Protein AF-0000000076607382 (afdb_homodimer)

pLDDT: mean 91.54, std 9.05, range [34.12, 98.62]

Sequence (738 aa):
MAKKKRIVIAVINNLVTDNRVAKLAGSLEQRGYDVLLIGRRWPDTKIPDGRKGKHYRFSCPVNRGPFFYIYYNIALFWILLFKKSDHIISVDLDTLLACRLAGFLKRVPVVFDSHEYMPETPEVKIRPFIQSIWLFLEKLLLPGVKKGFTVSRGLQDIYRSRYNKEFFLLRNVPYVPYLISEIRPVSDSPIVYYQGALNIGRGLEASILAMKHLPHYKLIIVGSGDIDGDLRQMVINEKLEKQVEFLGWLPFEELSKHATNAHVGLCLLENMGLNYYHSLPNRIFDYPAMGLPVIATGFPDISEIVVKYKTGILLNSMEPKEIAEAIKTACETADLRNEWKENLKRAAQILNWQEEEVVMNEYFPDITGMAKKKRIVIAVINNLVTDNRVAKLAGSLEQRGYDVLLIGRRWPDTKIPDGRKGKHYRFSCPVNRGPFFYIYYNIALFWILLFKKSDHIISVDLDTLLACRLAGFLKRVPVVFDSHEYMPETPEVKIRPFIQSIWLFLEKLLLPGVKKGFTVSRGLQDIYRSRYNKEFFLLRNVPYVPYLISEIRPVSDSPIVYYQGALNIGRGLEASILAMKHLPHYKLIIVGSGDIDGDLRQMVINEKLEKQVEFLGWLPFEELSKHATNAHVGLCLLENMGLNYYHSLPNRIFDYPAMGLPVIATGFPDISEIVVKYKTGILLNSMEPKEIAEAIKTACETADLRNEWKENLKRAAQILNWQEEEVVMNEYFPDITG

Organism: NCBI:txid889453

Nearest PDB structures (foldseek):
  8k5u-assembly2_B  TM=7.542E-01  e=2.720E-11  Ramlibacter sp.
  8rz3-assembly2_B  TM=7.723E-01  e=1.020E-10  Variovorax paradoxus
  8k5u-assembly1_A  TM=7.626E-01  e=5.940E-11  Ramlibacter sp.
  8jjt-assembly2_A  TM=7.490E-01  e=1.553E-10  Variovorax paradoxus
  8jjt-assembly1_C  TM=7.325E-01  e=3.826E-10  Variovorax paradoxus

Structure (mmCIF, N/CA/C/O backbone):
data_AF-0000000076607382-model_v1
#
loop_
_entity.id
_entity.type
_entity.pdbx_description
1 polymer 'Glycosyltransferase involved in cell wall bisynthesis'
#
loop_
_atom_site.group_PDB
_atom_site.id
_atom_site.type_symbol
_atom_site.label_atom_id
_atom_site.label_alt_id
_atom_site.label_comp_id
_atom_site.label_asym_id
_atom_site.label_entity_id
_atom_site.label_seq_id
_atom_site.pdbx_PDB_ins_code
_atom_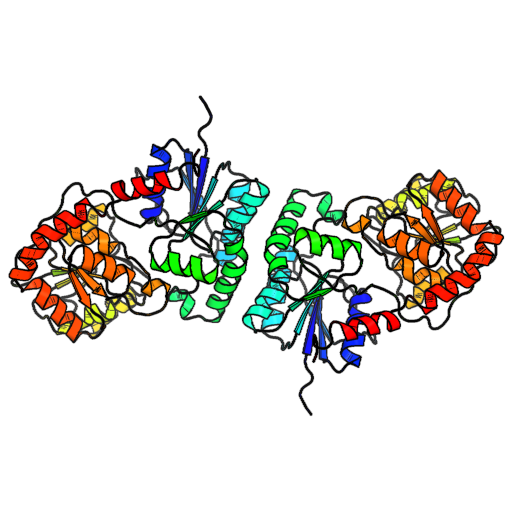site.Cartn_x
_atom_site.Cartn_y
_atom_site.Cartn_z
_atom_site.occupancy
_atom_site.B_iso_or_equiv
_atom_site.auth_seq_id
_atom_site.auth_comp_id
_atom_site.auth_asym_id
_atom_site.auth_atom_id
_atom_site.pdbx_PDB_model_num
ATOM 1 N N . MET A 1 1 ? 37.469 15.703 0.53 1 34.5 1 MET A N 1
ATOM 2 C CA . MET A 1 1 ? 36.469 16.172 1.49 1 34.5 1 MET A CA 1
ATOM 3 C C . MET A 1 1 ? 35.312 15.188 1.602 1 34.5 1 MET A C 1
ATOM 5 O O . MET A 1 1 ? 34.812 14.695 0.588 1 34.5 1 MET A O 1
ATOM 9 N N . ALA A 1 2 ? 35.125 14.555 2.625 1 52.25 2 ALA A N 1
ATOM 10 C CA . ALA A 1 2 ? 34.156 13.469 2.803 1 52.25 2 ALA A CA 1
ATOM 11 C C . ALA A 1 2 ? 32.781 13.867 2.291 1 52.25 2 ALA A C 1
ATOM 13 O O . ALA A 1 2 ? 32.312 14.969 2.562 1 52.25 2 ALA A O 1
ATOM 14 N N . LYS A 1 3 ? 32.25 13.328 1.228 1 69.5 3 LYS A N 1
ATOM 15 C CA . LYS A 1 3 ? 31.031 13.688 0.537 1 69.5 3 LYS A CA 1
ATOM 16 C C . LYS A 1 3 ? 29.875 13.836 1.521 1 69.5 3 LYS A C 1
ATOM 18 O O . LYS A 1 3 ? 29.656 12.977 2.377 1 69.5 3 LYS A O 1
ATOM 23 N N . LYS A 1 4 ? 29.344 15.055 1.768 1 85.81 4 LYS A N 1
ATOM 24 C CA . LYS A 1 4 ? 28.234 15.383 2.65 1 85.81 4 LYS A CA 1
ATOM 25 C C . LYS A 1 4 ? 27.062 14.43 2.43 1 85.81 4 LYS A C 1
ATOM 27 O O . LYS A 1 4 ? 26.75 14.07 1.291 1 85.81 4 LYS A O 1
ATOM 32 N N . LYS A 1 5 ? 26.609 13.906 3.574 1 91.69 5 LYS A N 1
ATOM 33 C CA . LYS A 1 5 ? 25.406 13.078 3.475 1 91.69 5 LYS A CA 1
ATOM 34 C C . LYS A 1 5 ? 24.219 13.898 2.982 1 91.69 5 LYS A C 1
ATOM 36 O O . LYS A 1 5 ? 24.047 15.055 3.377 1 91.69 5 LYS A O 1
ATOM 41 N N . ARG A 1 6 ? 23.469 13.414 2.1 1 95.44 6 ARG A N 1
ATOM 42 C CA . ARG A 1 6 ? 22.312 14.078 1.524 1 95.44 6 ARG A CA 1
ATOM 43 C C . ARG A 1 6 ? 21.016 13.609 2.186 1 95.44 6 ARG A C 1
ATOM 45 O O . ARG A 1 6 ? 20.734 12.406 2.223 1 95.44 6 ARG A O 1
ATOM 52 N N . ILE A 1 7 ? 20.234 14.531 2.713 1 95.69 7 ILE A N 1
ATOM 53 C CA . ILE A 1 7 ? 18.906 14.273 3.234 1 95.69 7 ILE A CA 1
ATOM 54 C C . ILE A 1 7 ? 17.859 14.836 2.273 1 95.69 7 ILE A C 1
ATOM 56 O O . ILE A 1 7 ? 17.906 16.016 1.905 1 95.69 7 ILE A O 1
ATOM 60 N N . VAL A 1 8 ? 16.953 14.031 1.857 1 97.69 8 VAL A N 1
ATOM 61 C CA . VAL A 1 8 ? 15.859 14.477 1.005 1 97.69 8 VAL A CA 1
ATOM 62 C C . VAL A 1 8 ? 14.586 14.617 1.834 1 97.69 8 VAL A C 1
ATOM 64 O O . VAL A 1 8 ? 14.203 13.688 2.551 1 97.69 8 VAL A O 1
ATOM 67 N N . ILE A 1 9 ? 13.977 15.758 1.771 1 97.81 9 ILE A N 1
ATOM 68 C CA . ILE A 1 9 ? 12.68 16 2.402 1 97.81 9 ILE A CA 1
ATOM 69 C C . ILE A 1 9 ? 11.594 16.109 1.335 1 97.81 9 ILE A C 1
ATOM 71 O O . ILE A 1 9 ? 11.656 16.969 0.458 1 97.81 9 ILE A O 1
ATOM 75 N N . ALA A 1 10 ? 10.625 15.195 1.403 1 98.38 10 ALA A N 1
ATOM 76 C CA . ALA A 1 10 ? 9.539 15.156 0.428 1 98.38 10 ALA A CA 1
ATOM 77 C C . ALA A 1 10 ? 8.25 15.719 1.021 1 98.38 10 ALA A C 1
ATOM 79 O O . ALA A 1 10 ? 7.805 15.281 2.084 1 98.38 10 ALA A O 1
ATOM 80 N N . VAL A 1 11 ? 7.641 16.703 0.298 1 97 11 VAL A N 1
ATOM 81 C CA . VAL A 1 11 ? 6.445 17.344 0.827 1 97 11 VAL A CA 1
ATOM 82 C C . VAL A 1 11 ? 5.477 17.656 -0.313 1 97 11 VAL A C 1
ATOM 84 O O . VAL A 1 11 ? 5.898 17.891 -1.449 1 97 11 VAL A O 1
ATOM 87 N N . ILE A 1 12 ? 4.191 17.562 0.004 1 94.94 12 ILE A N 1
ATOM 88 C CA . ILE A 1 12 ? 3.18 17.984 -0.96 1 94.94 12 ILE A CA 1
ATOM 89 C C . ILE A 1 12 ? 2.814 19.453 -0.718 1 94.94 12 ILE A C 1
ATOM 91 O O . ILE A 1 12 ? 2.455 20.172 -1.653 1 94.94 12 ILE A O 1
ATOM 95 N N . ASN A 1 13 ? 2.957 19.953 0.48 1 88.06 13 ASN A N 1
ATOM 96 C CA . ASN A 1 13 ? 2.668 21.344 0.819 1 88.06 13 ASN A CA 1
ATOM 97 C C . ASN A 1 13 ? 3.543 22.312 0.026 1 88.06 13 ASN A C 1
ATOM 99 O O . ASN A 1 13 ? 4.57 21.906 -0.527 1 88.06 13 ASN A O 1
ATOM 103 N N . ASN A 1 14 ? 3.078 23.547 0.024 1 85.25 14 ASN A N 1
ATOM 104 C CA . ASN A 1 14 ? 3.801 24.594 -0.703 1 85.25 14 ASN A CA 1
ATOM 105 C C . ASN A 1 14 ? 5.129 24.922 -0.028 1 85.25 14 ASN A C 1
ATOM 107 O O . ASN A 1 14 ? 5.148 25.516 1.056 1 85.25 14 ASN A O 1
ATOM 111 N N . LEU A 1 15 ? 6.219 24.609 -0.712 1 87.38 15 LEU A N 1
ATOM 112 C CA . LEU A 1 15 ? 7.555 24.812 -0.168 1 87.38 15 LEU A CA 1
ATOM 113 C C . LEU A 1 15 ? 7.855 26.297 0.01 1 87.38 15 LEU A C 1
ATOM 115 O O . LEU A 1 15 ? 8.719 26.672 0.803 1 87.38 15 LEU A O 1
ATOM 119 N N . VAL A 1 16 ? 7.109 27.078 -0.646 1 79.5 16 VAL A N 1
ATOM 120 C CA . VAL A 1 16 ? 7.312 28.531 -0.574 1 79.5 16 VAL A CA 1
ATOM 121 C C . VAL A 1 16 ? 6.824 29.047 0.775 1 79.5 16 VAL A C 1
ATOM 123 O O . VAL A 1 16 ? 7.43 29.953 1.349 1 79.5 16 VAL A O 1
ATOM 126 N N . THR A 1 17 ? 5.805 28.406 1.273 1 76.88 17 THR A N 1
ATOM 127 C CA . THR A 1 17 ? 5.16 28.953 2.459 1 76.88 17 THR A CA 1
ATOM 128 C C . THR A 1 17 ? 5.375 28.047 3.666 1 76.88 17 THR A C 1
ATOM 130 O O . THR A 1 17 ? 5.094 28.438 4.801 1 76.88 17 THR A O 1
ATOM 133 N N . ASP A 1 18 ? 5.863 26.891 3.369 1 83.94 18 ASP A N 1
ATOM 134 C CA . ASP A 1 18 ? 6.051 25.953 4.473 1 83.94 18 ASP A CA 1
ATOM 135 C C . ASP A 1 18 ? 7.285 26.312 5.293 1 83.94 18 ASP A C 1
ATOM 137 O O . ASP A 1 18 ? 8.383 25.812 5.027 1 83.94 18 ASP A O 1
ATOM 141 N N . ASN A 1 19 ? 7.078 27.016 6.363 1 81 19 ASN A N 1
ATOM 142 C CA . ASN A 1 19 ? 8.172 27.516 7.184 1 81 19 ASN A CA 1
ATOM 143 C C . ASN A 1 19 ? 8.781 26.422 8.047 1 81 19 ASN A C 1
ATOM 145 O O . ASN A 1 19 ? 9.977 26.453 8.352 1 81 19 ASN A O 1
ATOM 149 N N . ARG A 1 20 ? 7.934 25.5 8.422 1 88.38 20 ARG A N 1
ATOM 150 C CA . ARG A 1 20 ? 8.453 24.438 9.273 1 88.38 20 ARG A CA 1
ATOM 151 C C . ARG A 1 20 ? 9.477 23.594 8.531 1 88.38 20 ARG A C 1
ATOM 153 O O . ARG A 1 20 ? 10.539 23.266 9.07 1 88.38 20 ARG A O 1
ATOM 160 N N . VAL A 1 21 ? 9.164 23.297 7.309 1 91.81 21 VAL A N 1
ATOM 161 C CA . VAL A 1 21 ? 10.07 22.5 6.488 1 91.81 21 VAL A CA 1
ATOM 162 C C . VAL A 1 21 ? 11.359 23.297 6.238 1 91.81 21 VAL A C 1
ATOM 164 O O . VAL A 1 21 ? 12.453 22.734 6.262 1 91.81 21 VAL A O 1
ATOM 167 N N . ALA A 1 22 ? 11.242 24.578 6.074 1 89.38 22 ALA A N 1
ATOM 168 C CA . ALA A 1 22 ? 12.406 25.438 5.871 1 89.38 22 ALA A CA 1
ATOM 169 C C . ALA A 1 22 ? 13.297 25.453 7.109 1 89.38 22 ALA A C 1
ATOM 171 O O . ALA A 1 22 ? 14.523 25.391 7 1 89.38 22 ALA A O 1
ATOM 172 N N . LYS A 1 23 ? 12.703 25.531 8.242 1 90.56 23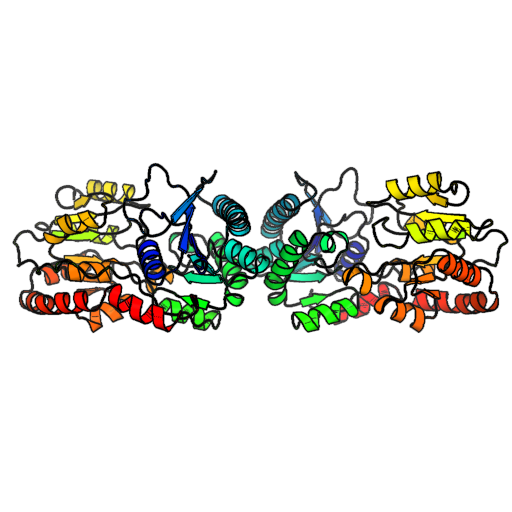 LYS A N 1
ATOM 173 C CA . LYS A 1 23 ? 13.461 25.531 9.492 1 90.56 23 LYS A CA 1
ATOM 174 C C . LYS A 1 23 ? 14.188 24.219 9.703 1 90.56 23 LYS A C 1
ATOM 176 O O . LYS A 1 23 ? 15.352 24.203 10.102 1 90.56 23 LYS A O 1
ATOM 181 N N . LEU A 1 24 ? 13.492 23.172 9.391 1 92.25 24 LEU A N 1
ATOM 182 C CA . LEU A 1 24 ? 14.102 21.859 9.508 1 92.25 24 LEU A CA 1
ATOM 183 C C . LEU A 1 24 ? 15.297 21.734 8.562 1 92.25 24 LEU A C 1
ATOM 185 O O . LEU A 1 24 ? 16.375 21.266 8.969 1 92.25 24 LEU A O 1
ATOM 189 N N . ALA A 1 25 ? 15.086 22.156 7.336 1 93.44 25 ALA A N 1
ATOM 190 C CA . ALA A 1 25 ? 16.156 22.109 6.344 1 93.44 25 ALA A CA 1
ATOM 191 C C . ALA A 1 25 ? 17.359 22.938 6.793 1 93.44 25 ALA A C 1
ATOM 193 O O . ALA A 1 25 ? 18.5 22.5 6.676 1 93.44 25 ALA A O 1
ATOM 194 N N . GLY A 1 26 ? 17.078 24.109 7.297 1 91.81 26 GLY A N 1
ATOM 195 C CA . GLY A 1 26 ? 18.156 24.969 7.781 1 91.81 26 GLY A CA 1
ATOM 196 C C . GLY A 1 26 ? 18.953 24.359 8.914 1 91.81 26 GLY A C 1
ATOM 197 O O . GLY A 1 26 ? 20.172 24.406 8.914 1 91.81 26 GLY A O 1
ATOM 198 N N . SER A 1 27 ? 18.266 23.781 9.836 1 91.31 27 SER A N 1
ATOM 199 C CA . SER A 1 27 ? 18.906 23.141 10.969 1 91.31 27 SER A CA 1
ATOM 200 C C . SER A 1 27 ? 19.766 21.969 10.523 1 91.31 27 SER A C 1
ATOM 202 O O . SER A 1 27 ? 20.875 21.766 11.031 1 91.31 27 SER A O 1
ATOM 204 N N . LEU A 1 28 ? 19.266 21.203 9.555 1 92 28 LEU A N 1
ATOM 205 C CA . LEU A 1 28 ? 20.016 20.062 9.039 1 92 28 LEU A CA 1
ATOM 206 C C . LEU A 1 28 ? 21.25 20.516 8.258 1 92 28 LEU A C 1
ATOM 208 O O . LEU A 1 28 ? 22.312 19.906 8.367 1 92 28 LEU A O 1
ATOM 212 N N . GLU A 1 29 ? 21.109 21.578 7.555 1 92.69 29 GLU A N 1
ATOM 213 C CA . GLU A 1 29 ? 22.25 22.141 6.836 1 92.69 29 GLU A CA 1
ATOM 214 C C . GLU A 1 29 ? 23.312 22.641 7.805 1 92.69 29 GLU A C 1
ATOM 216 O O . GLU A 1 29 ? 24.516 22.469 7.559 1 92.69 29 GLU A O 1
ATOM 221 N N . GLN A 1 30 ? 22.906 23.25 8.805 1 89.62 30 GLN A N 1
ATOM 222 C CA . GLN A 1 30 ? 23.828 23.75 9.82 1 89.62 30 GLN A CA 1
ATOM 223 C C . GLN A 1 30 ? 24.625 22.594 10.445 1 89.62 30 GLN A C 1
ATOM 225 O O . GLN A 1 30 ? 25.766 22.781 10.867 1 89.62 30 GLN A O 1
ATOM 230 N N . ARG A 1 31 ? 24.047 21.484 10.375 1 89.12 31 ARG A N 1
ATOM 231 C CA . ARG A 1 31 ? 24.703 20.297 10.914 1 89.12 31 ARG A CA 1
ATOM 232 C C . ARG A 1 31 ? 25.594 19.641 9.867 1 89.12 31 ARG A C 1
ATOM 234 O O . ARG A 1 31 ? 26.188 18.594 10.125 1 89.12 31 ARG A O 1
ATOM 241 N N . GLY A 1 32 ? 25.578 20.156 8.695 1 89.38 32 GLY A N 1
ATOM 242 C CA . GLY A 1 32 ? 26.516 19.688 7.691 1 89.38 32 GLY A CA 1
ATOM 243 C C . GLY A 1 32 ? 25.891 18.781 6.645 1 89.38 32 GLY A C 1
ATOM 244 O O . GLY A 1 32 ? 26.578 18.219 5.809 1 89.38 32 GLY A O 1
ATOM 245 N N . TYR A 1 33 ? 24.625 18.688 6.57 1 91.94 33 TYR A N 1
ATOM 246 C CA . TYR A 1 33 ? 23.969 17.859 5.57 1 91.94 33 TYR A CA 1
ATOM 247 C C . TYR A 1 33 ? 23.688 18.641 4.301 1 91.94 33 TYR A C 1
ATOM 249 O O . TYR A 1 33 ? 23.516 19.875 4.344 1 91.94 33 TYR A O 1
ATOM 257 N N . ASP A 1 34 ? 23.734 17.922 3.236 1 94.81 34 ASP A N 1
ATOM 258 C CA . ASP A 1 34 ? 23.156 18.422 1.99 1 94.81 34 ASP A CA 1
ATOM 259 C C . ASP A 1 34 ? 21.656 18.141 1.92 1 94.81 34 ASP A C 1
ATOM 261 O O . ASP A 1 34 ? 21.25 16.984 1.829 1 94.81 34 ASP A O 1
ATOM 265 N N . VAL A 1 35 ? 20.875 19.219 1.956 1 96.31 35 VAL A N 1
ATOM 266 C CA . VAL A 1 35 ? 19.438 19.016 2.078 1 96.31 35 VAL A CA 1
ATOM 267 C C . VAL A 1 35 ? 18.75 19.328 0.749 1 96.31 35 VAL A C 1
ATOM 269 O O . VAL A 1 35 ? 18.953 20.406 0.182 1 96.31 35 VAL A O 1
ATOM 272 N N . LEU A 1 36 ? 17.984 18.406 0.235 1 97.44 36 LEU A N 1
ATOM 273 C CA . LEU A 1 36 ? 17.156 18.578 -0.956 1 97.44 36 LEU A CA 1
ATOM 274 C C . LEU A 1 36 ? 15.68 18.469 -0.613 1 97.44 36 LEU A C 1
ATOM 276 O O . LEU A 1 36 ? 15.242 17.469 -0.037 1 97.44 36 LEU A O 1
ATOM 280 N N . LEU A 1 37 ? 14.977 19.531 -0.921 1 97.5 37 LEU A N 1
ATOM 281 C CA . LEU A 1 37 ? 13.523 19.531 -0.743 1 97.5 37 LEU A CA 1
ATOM 282 C C . LEU A 1 37 ? 12.82 19.219 -2.059 1 97.5 37 LEU A C 1
ATOM 284 O O . LEU A 1 37 ? 13.062 19.875 -3.07 1 97.5 37 LEU A O 1
ATOM 288 N N . ILE A 1 38 ? 11.945 18.188 -2.014 1 97.81 38 ILE A N 1
ATOM 289 C CA . ILE A 1 38 ? 11.172 17.812 -3.189 1 97.81 38 ILE A CA 1
ATOM 290 C C . ILE A 1 38 ? 9.695 18.094 -2.947 1 97.81 38 ILE A C 1
ATOM 292 O O . ILE A 1 38 ? 9.125 17.672 -1.938 1 97.81 38 ILE A O 1
ATOM 296 N N . GLY A 1 39 ? 9.086 18.844 -3.857 1 95.88 39 GLY A N 1
ATOM 297 C CA . GLY A 1 39 ? 7.68 19.188 -3.74 1 95.88 39 GLY A CA 1
ATOM 298 C C . GLY A 1 39 ? 7.035 19.531 -5.07 1 95.88 39 GLY A C 1
ATOM 299 O O . GLY A 1 39 ? 7.641 19.328 -6.125 1 95.88 39 GLY A O 1
ATOM 300 N N . ARG A 1 40 ? 5.77 19.875 -5.016 1 93.44 40 ARG A N 1
ATOM 301 C CA . ARG A 1 40 ? 5.043 20.219 -6.234 1 93.44 40 ARG A CA 1
ATOM 302 C C . ARG A 1 40 ? 5.238 21.688 -6.594 1 93.44 40 ARG A C 1
ATOM 304 O O . ARG A 1 40 ? 5.469 22.516 -5.715 1 93.44 40 ARG A O 1
ATOM 311 N N . ARG A 1 41 ? 5.141 21.938 -7.832 1 89.62 41 ARG A N 1
ATOM 312 C CA . ARG A 1 41 ? 5.18 23.297 -8.328 1 89.62 41 ARG A CA 1
ATOM 313 C C . ARG A 1 41 ? 3.811 23.969 -8.219 1 89.62 41 ARG A C 1
ATOM 315 O O . ARG A 1 41 ? 2.842 23.5 -8.828 1 89.62 41 ARG A O 1
ATOM 322 N N . TRP A 1 42 ? 3.738 24.953 -7.367 1 81.62 42 TRP A N 1
ATOM 323 C CA . TRP A 1 42 ? 2.521 25.75 -7.227 1 81.62 42 TRP A CA 1
ATOM 324 C C . TRP A 1 42 ? 2.523 26.922 -8.195 1 81.62 42 TRP A C 1
ATOM 326 O O . TRP A 1 42 ? 3.586 27.453 -8.539 1 81.62 42 TRP A O 1
ATOM 336 N N . PRO A 1 43 ? 1.356 27.172 -8.75 1 74 43 PRO A N 1
ATOM 337 C CA . PRO A 1 43 ? 1.317 28.312 -9.664 1 74 43 PRO A CA 1
ATOM 338 C C . PRO A 1 43 ? 1.849 29.594 -9.023 1 74 43 PRO A C 1
ATOM 340 O O . PRO A 1 43 ? 1.541 29.891 -7.863 1 74 43 PRO A O 1
ATOM 343 N N . ASP A 1 44 ? 2.688 30.266 -9.742 1 62.34 44 ASP A N 1
ATOM 344 C CA . ASP A 1 44 ? 3.096 31.656 -9.523 1 62.34 44 ASP A CA 1
ATOM 345 C C . ASP A 1 44 ? 3.871 31.797 -8.219 1 62.34 44 ASP A C 1
ATOM 347 O O . ASP A 1 44 ? 3.789 32.844 -7.551 1 62.34 44 ASP A O 1
ATOM 351 N N . THR A 1 45 ? 4.488 30.75 -7.883 1 70.5 45 THR A N 1
ATOM 352 C CA . THR A 1 45 ? 5.18 30.938 -6.613 1 70.5 45 THR A CA 1
ATOM 353 C C . THR A 1 45 ? 6.676 30.672 -6.766 1 70.5 45 THR A C 1
ATOM 355 O O . THR A 1 45 ? 7.07 29.672 -7.352 1 70.5 45 THR A O 1
ATOM 358 N N . LYS A 1 46 ? 7.488 31.719 -6.609 1 78.94 46 LYS A N 1
ATOM 359 C CA . LYS A 1 46 ? 8.938 31.562 -6.574 1 78.94 46 LYS A CA 1
ATOM 360 C C . LYS A 1 46 ? 9.43 31.328 -5.148 1 78.94 46 LYS A C 1
ATOM 362 O O . LYS A 1 46 ? 8.891 31.891 -4.195 1 78.94 46 LYS A O 1
ATOM 367 N N . ILE A 1 47 ? 10.398 30.438 -5.055 1 80.62 47 ILE A N 1
ATOM 368 C CA . ILE A 1 47 ? 11.031 30.219 -3.76 1 80.62 47 ILE A CA 1
ATOM 369 C C . ILE A 1 47 ? 11.688 31.5 -3.275 1 80.62 47 ILE A C 1
ATOM 371 O O . ILE A 1 47 ? 12.453 32.125 -4.012 1 80.62 47 ILE A O 1
ATOM 375 N N . PRO A 1 48 ? 11.336 31.906 -2.082 1 76.81 48 PRO A N 1
ATOM 376 C CA . PRO A 1 48 ? 11.953 33.125 -1.565 1 76.81 48 PRO A CA 1
ATOM 377 C C . PRO A 1 48 ? 13.477 33.031 -1.499 1 76.81 48 PRO A C 1
ATOM 379 O O . PRO A 1 48 ? 14.023 31.953 -1.275 1 76.81 48 PRO A O 1
ATOM 382 N N . ASP A 1 49 ? 14.094 34.188 -1.676 1 78.5 49 ASP A N 1
ATOM 383 C CA . ASP A 1 49 ? 15.547 34.25 -1.559 1 78.5 49 ASP A CA 1
ATOM 384 C C . ASP A 1 49 ? 16 33.875 -0.15 1 78.5 49 ASP A C 1
ATOM 386 O O . ASP A 1 49 ? 15.375 34.281 0.836 1 78.5 49 ASP A O 1
ATOM 390 N N . GLY A 1 50 ? 17.031 33.031 -0.045 1 78.88 50 GLY A N 1
ATOM 391 C CA . GLY A 1 50 ? 17.609 32.688 1.25 1 78.88 50 GLY A CA 1
ATOM 392 C C . GLY A 1 50 ? 16.984 31.453 1.874 1 78.88 50 GLY A C 1
ATOM 393 O O . GLY A 1 50 ? 17.406 31.031 2.951 1 78.88 50 GLY A O 1
ATOM 394 N N . ARG A 1 51 ? 15.984 31.031 1.152 1 82.19 51 ARG A N 1
ATOM 395 C CA . ARG A 1 51 ? 15.383 29.812 1.678 1 82.19 51 ARG A CA 1
ATOM 396 C C . ARG A 1 51 ? 16.391 28.672 1.739 1 82.19 51 ARG A C 1
ATOM 398 O O . ARG A 1 51 ? 17.141 28.438 0.782 1 82.19 51 ARG A O 1
ATOM 405 N N . LYS A 1 52 ? 16.391 28.016 2.896 1 83.88 52 LYS A N 1
ATOM 406 C CA . LYS A 1 52 ? 17.375 26.969 3.139 1 83.88 52 LYS A CA 1
ATOM 407 C C . LYS A 1 52 ? 17.016 25.703 2.379 1 83.88 52 LYS A C 1
ATOM 409 O O . LYS A 1 52 ? 15.844 25.406 2.156 1 83.88 52 LYS A O 1
ATOM 414 N N . GLY A 1 53 ? 18.062 24.984 1.938 1 88.94 53 GLY A N 1
ATOM 415 C CA . GLY A 1 53 ? 17.906 23.734 1.221 1 88.94 53 GLY A CA 1
ATOM 416 C C . GLY A 1 53 ? 17.844 23.906 -0.284 1 88.94 53 GLY A C 1
ATOM 417 O O . GLY A 1 53 ? 17.547 25 -0.774 1 88.94 53 GLY A O 1
ATOM 418 N N . LYS A 1 54 ? 18.188 22.984 -1.011 1 94.06 54 LYS A N 1
ATOM 419 C CA . LYS A 1 54 ? 17.953 22.922 -2.451 1 94.06 54 LYS A CA 1
ATOM 420 C C . LYS A 1 54 ? 16.531 22.469 -2.756 1 94.06 54 LYS A C 1
ATOM 422 O O . LYS A 1 54 ? 15.953 21.656 -2.018 1 94.06 54 LYS A O 1
ATOM 427 N N . HIS A 1 55 ? 15.938 23.062 -3.775 1 94.44 55 HIS A N 1
ATOM 428 C CA . HIS A 1 55 ? 14.539 22.781 -4.066 1 94.44 55 HIS A CA 1
ATOM 429 C C . HIS A 1 55 ? 14.391 22.109 -5.43 1 94.44 55 HIS A C 1
ATOM 431 O O . HIS A 1 55 ? 14.992 22.562 -6.414 1 94.44 55 HIS A O 1
ATOM 437 N N . TYR A 1 56 ? 13.688 21.062 -5.484 1 95.25 56 TYR A N 1
ATOM 438 C CA . TYR A 1 56 ? 13.242 20.391 -6.707 1 95.25 56 TYR A CA 1
ATOM 439 C C . TYR A 1 56 ? 11.719 20.297 -6.746 1 95.25 56 TYR A C 1
ATOM 441 O O . TYR A 1 56 ? 11.125 19.484 -6.035 1 95.25 56 TYR A O 1
ATOM 449 N N . ARG A 1 57 ? 11.164 21.109 -7.574 1 94.81 57 ARG A N 1
ATOM 450 C CA . ARG A 1 57 ? 9.711 21.125 -7.703 1 94.81 57 ARG A CA 1
ATOM 451 C C . ARG A 1 57 ? 9.273 20.609 -9.07 1 94.81 57 ARG A C 1
ATOM 453 O O . ARG A 1 57 ? 9.914 20.906 -10.078 1 94.81 57 ARG A O 1
ATOM 460 N N . PHE A 1 58 ? 8.234 19.828 -9.102 1 94.69 58 PHE A N 1
ATOM 461 C CA . PHE A 1 58 ? 7.727 19.297 -10.367 1 94.69 58 PHE A CA 1
ATOM 462 C C . PHE A 1 58 ? 6.234 19.562 -10.508 1 94.69 58 PHE A C 1
ATOM 464 O O . PHE A 1 58 ? 5.543 19.812 -9.516 1 94.69 58 PHE A O 1
ATOM 471 N N . SER A 1 59 ? 5.75 19.641 -11.781 1 92.94 59 SER A N 1
ATOM 472 C CA . SER A 1 59 ? 4.355 19.953 -12.07 1 92.94 59 SER A CA 1
ATOM 473 C C . SER A 1 59 ? 3.492 18.688 -12.07 1 92.94 59 SER A C 1
ATOM 475 O O . SER A 1 59 ? 3.947 17.625 -12.469 1 92.94 59 SER A O 1
ATOM 477 N N . CYS A 1 60 ? 2.336 18.812 -11.586 1 92.44 60 CYS A N 1
ATOM 478 C CA . CYS A 1 60 ? 1.341 17.75 -11.609 1 92.44 60 CYS A CA 1
ATOM 479 C C . CYS A 1 60 ? 0.219 18.078 -12.586 1 92.44 60 CYS A C 1
ATOM 481 O O . CYS A 1 60 ? -0.245 19.219 -12.648 1 92.44 60 CYS A O 1
ATOM 483 N N . PRO A 1 61 ? -0.236 17.141 -13.367 1 91.19 61 PRO A N 1
ATOM 484 C CA . PRO A 1 61 ? -1.331 17.391 -14.305 1 91.19 61 PRO A CA 1
ATOM 485 C C . PRO A 1 61 ? -2.648 17.703 -13.602 1 91.19 61 PRO A C 1
ATOM 487 O O . PRO A 1 61 ? -3.502 18.391 -14.172 1 91.19 61 PRO A O 1
ATOM 490 N N . VAL A 1 62 ? -2.811 17.172 -12.453 1 88.62 62 VAL A N 1
ATOM 491 C CA . VAL A 1 62 ? -3.961 17.453 -11.602 1 88.62 62 VAL A CA 1
ATOM 492 C C . VAL A 1 62 ? -3.482 17.844 -10.203 1 88.62 62 VAL A C 1
ATOM 494 O O . VAL A 1 62 ? -2.463 17.344 -9.727 1 88.62 62 VAL A O 1
ATOM 497 N N . ASN A 1 63 ? -4.242 18.781 -9.547 1 87.62 63 ASN A N 1
ATOM 498 C CA . ASN A 1 63 ? -3.729 19.312 -8.289 1 87.62 63 ASN A CA 1
ATOM 499 C C . ASN A 1 63 ? -4.68 19.031 -7.129 1 87.62 63 ASN A C 1
ATOM 501 O O . ASN A 1 63 ? -4.531 19.609 -6.051 1 87.62 63 ASN A O 1
ATOM 505 N N . ARG A 1 64 ? -5.652 18.219 -7.414 1 85.5 64 ARG A N 1
ATOM 506 C CA . ARG A 1 64 ? -6.582 17.844 -6.352 1 85.5 64 ARG A CA 1
ATOM 507 C C . ARG A 1 64 ? -7.164 16.453 -6.598 1 85.5 64 ARG A C 1
ATOM 509 O O . ARG A 1 64 ? -7.039 15.906 -7.695 1 85.5 64 ARG A O 1
ATOM 516 N N . GLY A 1 65 ? -7.695 15.852 -5.496 1 86.12 65 GLY A N 1
ATOM 517 C CA . GLY A 1 65 ? -8.398 14.586 -5.633 1 86.12 65 GLY A CA 1
ATOM 518 C C . GLY A 1 65 ? -7.465 13.391 -5.605 1 86.12 65 GLY A C 1
ATOM 519 O O . GLY A 1 65 ? -6.254 13.539 -5.453 1 86.12 65 GLY A O 1
ATOM 520 N N . PRO A 1 66 ? -8.031 12.219 -5.707 1 83.69 66 PRO A N 1
ATOM 521 C CA . PRO A 1 66 ? -7.262 10.977 -5.586 1 83.69 66 PRO A CA 1
ATOM 522 C C . PRO A 1 66 ? -6.219 10.82 -6.691 1 83.69 66 PRO A C 1
ATOM 524 O O . PRO A 1 66 ? -5.129 10.305 -6.449 1 83.69 66 PRO A O 1
ATOM 527 N N . PHE A 1 67 ? -6.543 11.258 -7.879 1 87.94 67 PHE A N 1
ATOM 528 C CA . PHE A 1 67 ? -5.621 11.117 -9 1 87.94 67 PHE A CA 1
ATOM 529 C C . PHE A 1 67 ? -4.387 11.984 -8.805 1 87.94 67 PHE A C 1
ATOM 531 O O . PHE A 1 67 ? -3.299 11.648 -9.273 1 87.94 67 PHE A O 1
ATOM 538 N N . PHE A 1 68 ? -4.566 13.102 -8.141 1 92.94 68 PHE A N 1
ATOM 539 C CA . PHE A 1 68 ? -3.43 13.938 -7.781 1 92.94 68 PHE A CA 1
ATOM 540 C C . PHE A 1 68 ? -2.451 13.172 -6.898 1 92.94 68 PHE A C 1
ATOM 542 O O . PHE A 1 68 ? -1.253 13.133 -7.184 1 92.94 68 PHE A O 1
ATOM 549 N N . TYR A 1 69 ? -2.984 12.539 -5.871 1 93.12 69 TYR A N 1
ATOM 550 C CA . TYR A 1 69 ? -2.131 11.836 -4.914 1 93.12 69 TYR A CA 1
ATOM 551 C C . TYR A 1 69 ? -1.433 10.656 -5.574 1 93.12 69 TYR A C 1
ATOM 553 O O . TYR A 1 69 ? -0.267 10.375 -5.285 1 93.12 69 TYR A O 1
ATOM 561 N N . ILE A 1 70 ? -2.154 9.977 -6.465 1 90.94 70 ILE A N 1
ATOM 562 C CA . ILE A 1 70 ? -1.579 8.844 -7.18 1 90.94 70 ILE A CA 1
ATOM 563 C C . ILE A 1 70 ? -0.432 9.32 -8.07 1 90.94 70 ILE A C 1
ATOM 565 O O . ILE A 1 70 ? 0.679 8.789 -7.996 1 90.94 70 ILE A O 1
ATOM 569 N N . TYR A 1 71 ? -0.7 10.328 -8.844 1 93.25 71 TYR A N 1
ATOM 570 C CA . TYR A 1 71 ? 0.325 10.867 -9.734 1 93.25 71 TYR A CA 1
ATOM 571 C C . TYR A 1 71 ? 1.532 11.352 -8.938 1 93.25 71 TYR A C 1
ATOM 573 O O . TYR A 1 71 ? 2.676 11.039 -9.281 1 93.25 71 TYR A O 1
ATOM 581 N N . TYR A 1 72 ? 1.244 12.133 -7.934 1 96.62 72 TYR A N 1
ATOM 582 C CA . TYR A 1 72 ? 2.322 12.703 -7.137 1 96.62 72 TYR A CA 1
ATOM 583 C C . TYR A 1 72 ? 3.232 11.609 -6.582 1 96.62 72 TYR A C 1
ATOM 585 O O . TYR A 1 72 ? 4.457 11.719 -6.66 1 96.62 72 TYR A O 1
ATOM 593 N N . ASN A 1 73 ? 2.645 10.57 -6.043 1 96.44 73 ASN A N 1
ATOM 594 C CA . ASN A 1 73 ? 3.447 9.516 -5.434 1 96.44 73 ASN A CA 1
ATOM 595 C C . ASN A 1 73 ? 4.234 8.727 -6.48 1 96.44 73 ASN A C 1
ATOM 597 O O . ASN A 1 73 ? 5.367 8.32 -6.23 1 96.44 73 ASN A O 1
ATOM 601 N N . ILE A 1 74 ? 3.666 8.547 -7.633 1 94.06 74 ILE A N 1
ATOM 602 C CA . ILE A 1 74 ? 4.391 7.867 -8.703 1 94.06 74 ILE A CA 1
ATOM 603 C C . ILE A 1 74 ? 5.586 8.711 -9.133 1 94.06 74 ILE A C 1
ATOM 605 O O . ILE A 1 74 ? 6.707 8.211 -9.227 1 94.06 74 ILE A O 1
ATOM 609 N N . ALA A 1 75 ? 5.348 9.969 -9.352 1 96.5 75 ALA A N 1
ATOM 610 C CA . ALA A 1 75 ? 6.418 10.883 -9.75 1 96.5 75 ALA A CA 1
ATOM 611 C C . ALA A 1 75 ? 7.488 10.977 -8.664 1 96.5 75 ALA A C 1
ATOM 613 O O . ALA A 1 75 ? 8.688 10.891 -8.961 1 96.5 75 ALA A O 1
ATOM 614 N N . LEU A 1 76 ? 7.047 11.172 -7.449 1 98.06 76 LEU A N 1
ATOM 615 C CA . LEU A 1 76 ? 7.965 11.273 -6.32 1 98.06 76 LEU A CA 1
ATOM 616 C C . LEU A 1 76 ? 8.836 10.031 -6.211 1 98.06 76 LEU A C 1
ATOM 618 O O . LEU A 1 76 ? 10.039 10.125 -5.969 1 98.06 76 LEU A O 1
ATOM 622 N N . PHE A 1 77 ? 8.227 8.891 -6.41 1 97.31 77 PHE A N 1
ATOM 623 C CA . PHE A 1 77 ? 8.945 7.625 -6.34 1 97.31 77 PHE A CA 1
ATOM 624 C C . PHE A 1 77 ? 10.102 7.605 -7.328 1 97.31 77 PHE A C 1
ATOM 626 O O . PHE A 1 77 ? 11.242 7.297 -6.961 1 97.31 77 PHE A O 1
ATOM 633 N N . TRP A 1 78 ? 9.805 7.973 -8.508 1 96.06 78 TRP A N 1
ATOM 634 C CA . TRP A 1 78 ? 10.828 7.949 -9.547 1 96.06 78 TRP A CA 1
ATOM 635 C C . TRP A 1 78 ? 11.906 8.992 -9.273 1 96.06 78 TRP A C 1
ATOM 637 O O . TRP A 1 78 ? 13.094 8.734 -9.492 1 96.06 78 TRP A O 1
ATOM 647 N N . ILE A 1 79 ? 11.562 10.109 -8.797 1 97.69 79 ILE A N 1
ATOM 648 C CA . ILE A 1 79 ? 12.523 11.156 -8.477 1 97.69 79 ILE A CA 1
ATOM 649 C C . ILE A 1 79 ? 13.453 10.688 -7.359 1 97.69 79 ILE A C 1
ATOM 651 O O . ILE A 1 79 ? 14.672 10.82 -7.465 1 97.69 79 ILE A O 1
ATOM 655 N N . LEU A 1 80 ? 12.875 10.125 -6.336 1 98 80 LEU A N 1
ATOM 656 C CA . LEU A 1 80 ? 13.648 9.641 -5.199 1 98 80 LEU A CA 1
ATOM 657 C C . LEU A 1 80 ? 14.602 8.523 -5.625 1 98 80 LEU A C 1
ATOM 659 O O . LEU A 1 80 ? 15.719 8.43 -5.125 1 98 80 LEU A O 1
ATOM 663 N N . LEU A 1 81 ? 14.102 7.707 -6.555 1 95.69 81 LEU A N 1
ATOM 664 C CA . LEU A 1 81 ? 14.891 6.562 -6.996 1 95.69 81 LEU A CA 1
ATOM 665 C C . LEU A 1 81 ? 16.156 7.016 -7.711 1 95.69 81 LEU A C 1
ATOM 667 O O . LEU A 1 81 ? 17.219 6.395 -7.566 1 95.69 81 LEU A O 1
ATOM 671 N N . PHE A 1 82 ? 16.078 8.117 -8.383 1 95.56 82 PHE A N 1
ATOM 672 C CA . PHE A 1 82 ? 17.188 8.492 -9.242 1 95.56 82 PHE A CA 1
ATOM 673 C C . PHE A 1 82 ? 17.984 9.641 -8.625 1 95.56 82 PHE A C 1
ATOM 675 O O . PHE A 1 82 ? 19.047 10.008 -9.125 1 95.56 82 PHE A O 1
ATOM 682 N N . LYS A 1 83 ? 17.562 10.195 -7.547 1 95.75 83 LYS A N 1
ATOM 683 C CA . LYS A 1 83 ? 18.328 11.203 -6.82 1 95.75 83 LYS A CA 1
ATOM 684 C C . LYS A 1 83 ? 19.094 10.578 -5.656 1 95.75 83 LYS A C 1
ATOM 686 O O . LYS A 1 83 ? 18.578 9.695 -4.973 1 95.75 83 LYS A O 1
ATOM 691 N N . LYS A 1 84 ? 20.219 11.047 -5.512 1 95 84 LYS A N 1
ATOM 692 C CA . LYS A 1 84 ? 21 10.578 -4.375 1 95 84 LYS A CA 1
ATOM 693 C C . LYS A 1 84 ? 20.344 10.969 -3.055 1 95 84 LYS A C 1
ATOM 695 O O . LYS A 1 84 ? 19.844 12.086 -2.914 1 95 84 LYS A O 1
ATOM 700 N N . SER A 1 85 ? 20.266 10.07 -2.121 1 95.19 85 SER A N 1
ATOM 701 C CA . SER A 1 85 ? 19.75 10.297 -0.779 1 95.19 85 SER A CA 1
ATOM 702 C C . SER A 1 85 ? 20.328 9.305 0.219 1 95.19 85 SER A C 1
ATOM 704 O O . SER A 1 85 ? 20.375 8.102 -0.05 1 95.19 85 SER A O 1
ATOM 706 N N . ASP A 1 86 ? 20.828 9.859 1.246 1 94.62 86 ASP A N 1
ATOM 707 C CA . ASP A 1 86 ? 21.297 9.023 2.348 1 94.62 86 ASP A CA 1
ATOM 708 C C . ASP A 1 86 ? 20.203 8.836 3.393 1 94.62 86 ASP A C 1
ATOM 710 O O . ASP A 1 86 ? 20.219 7.859 4.148 1 94.62 86 ASP A O 1
ATOM 714 N N . HIS A 1 87 ? 19.281 9.758 3.492 1 94.38 87 HIS A N 1
ATOM 715 C CA . HIS A 1 87 ? 18.078 9.719 4.32 1 94.38 87 HIS A CA 1
ATOM 716 C C . HIS A 1 87 ? 16.906 10.383 3.617 1 94.38 87 HIS A C 1
ATOM 718 O O . HIS A 1 87 ? 17.078 11.336 2.863 1 94.38 87 HIS A O 1
ATOM 724 N N . ILE A 1 88 ? 15.773 9.867 3.9 1 96.88 88 ILE A N 1
ATOM 725 C CA . ILE A 1 88 ? 14.555 10.469 3.365 1 96.88 88 ILE A CA 1
ATOM 726 C C . ILE A 1 88 ? 13.625 10.852 4.512 1 96.88 88 ILE A C 1
ATOM 728 O O . ILE A 1 88 ? 13.406 10.062 5.434 1 96.88 88 ILE A O 1
ATOM 732 N N . ILE A 1 89 ? 13.188 12.016 4.504 1 96.88 89 ILE A N 1
ATOM 733 C CA . ILE A 1 89 ? 12.156 12.469 5.426 1 96.88 89 ILE A CA 1
ATOM 734 C C . ILE A 1 89 ? 10.836 12.648 4.676 1 96.88 89 ILE A C 1
ATOM 736 O O . ILE A 1 89 ? 10.758 13.445 3.742 1 96.88 89 ILE A O 1
ATOM 740 N N . SER A 1 90 ? 9.891 11.844 5.016 1 98.19 90 SER A N 1
ATOM 741 C CA . SER A 1 90 ? 8.555 11.93 4.445 1 98.19 90 SER A CA 1
ATOM 742 C C . SER A 1 90 ? 7.652 12.836 5.285 1 98.19 90 SER A C 1
ATOM 744 O O . SER A 1 90 ? 7.363 12.531 6.441 1 98.19 90 SER A O 1
ATOM 746 N N . VAL A 1 91 ? 7.23 13.914 4.641 1 97.75 91 VAL A N 1
ATOM 747 C CA . VAL A 1 91 ? 6.352 14.836 5.359 1 97.75 91 VAL A CA 1
ATOM 748 C C . VAL A 1 91 ? 4.895 14.453 5.113 1 97.75 91 VAL A C 1
ATOM 750 O O . VAL A 1 91 ? 4.41 14.516 3.979 1 97.75 91 VAL A O 1
ATOM 753 N N . ASP A 1 92 ? 4.246 14.055 6.16 1 97.12 92 ASP A N 1
ATOM 754 C CA . ASP A 1 92 ? 2.832 13.695 6.207 1 97.12 92 ASP A CA 1
ATOM 755 C C . ASP A 1 92 ? 2.566 12.414 5.426 1 97.12 92 ASP A C 1
ATOM 757 O O . ASP A 1 92 ? 3.434 11.938 4.688 1 97.12 92 ASP A O 1
ATOM 761 N N . LEU A 1 93 ? 1.384 11.875 5.602 1 97.25 93 LEU A N 1
ATOM 762 C CA . LEU A 1 93 ? 1.015 10.547 5.141 1 97.25 93 LEU A CA 1
ATOM 763 C C . LEU A 1 93 ? 0.951 10.492 3.617 1 97.25 93 LEU A C 1
ATOM 765 O O . LEU A 1 93 ? 1.212 9.445 3.018 1 97.25 93 LEU A O 1
ATOM 769 N N . ASP A 1 94 ? 0.745 11.602 2.98 1 97.25 94 ASP A N 1
ATOM 770 C CA . ASP A 1 94 ? 0.463 11.625 1.549 1 97.25 94 ASP A CA 1
ATOM 771 C C . ASP A 1 94 ? 1.744 11.469 0.733 1 97.25 94 ASP A C 1
ATOM 773 O O . ASP A 1 94 ? 1.691 11.281 -0.484 1 97.25 94 ASP A O 1
ATOM 777 N N . THR A 1 95 ? 2.936 11.477 1.364 1 98.25 95 THR A N 1
ATOM 778 C CA . THR A 1 95 ? 4.184 11.211 0.657 1 98.25 95 THR A CA 1
ATOM 779 C C . THR A 1 95 ? 4.805 9.898 1.119 1 98.25 95 THR A C 1
ATOM 781 O O . THR A 1 95 ? 5.785 9.43 0.538 1 98.25 95 THR A O 1
ATOM 784 N N . LEU A 1 96 ? 4.27 9.273 2.133 1 98.31 96 LEU A N 1
ATOM 785 C CA . LEU A 1 96 ? 4.934 8.203 2.859 1 98.31 96 LEU A CA 1
ATOM 786 C C . LEU A 1 96 ? 5.066 6.957 1.988 1 98.31 96 LEU A C 1
ATOM 788 O O . LEU A 1 96 ? 6.078 6.25 2.057 1 98.31 96 LEU A O 1
ATOM 792 N N . LEU A 1 97 ? 4.055 6.688 1.138 1 97.19 97 LEU A N 1
ATOM 793 C CA . LEU A 1 97 ? 4.094 5.492 0.3 1 97.19 97 LEU A CA 1
ATOM 794 C C . LEU A 1 97 ? 5.289 5.535 -0.646 1 97.19 97 LEU A C 1
ATOM 796 O O . LEU A 1 97 ? 6.086 4.594 -0.688 1 97.19 97 LEU A O 1
ATOM 800 N N . ALA A 1 98 ? 5.445 6.609 -1.367 1 97.75 98 ALA A N 1
ATOM 801 C CA . ALA A 1 98 ? 6.559 6.762 -2.303 1 97.75 98 ALA A CA 1
ATOM 802 C C . ALA A 1 98 ? 7.898 6.738 -1.569 1 97.75 98 ALA A C 1
ATOM 804 O O . ALA A 1 98 ? 8.852 6.105 -2.027 1 97.75 98 ALA A O 1
ATOM 805 N N . CYS A 1 99 ? 7.938 7.398 -0.414 1 98.44 99 CYS A N 1
ATOM 806 C CA . CYS A 1 99 ? 9.18 7.496 0.347 1 98.44 99 CYS A CA 1
ATOM 807 C C . CYS A 1 99 ? 9.602 6.137 0.883 1 98.44 99 CYS A C 1
ATOM 809 O O . CYS A 1 99 ? 10.766 5.762 0.788 1 98.44 99 CYS A O 1
ATOM 811 N N . ARG A 1 100 ? 8.68 5.375 1.405 1 97.5 100 ARG A N 1
ATOM 812 C CA . ARG A 1 100 ? 9.016 4.066 1.964 1 97.5 100 ARG A CA 1
ATOM 813 C C . ARG A 1 100 ? 9.438 3.096 0.867 1 97.5 100 ARG A C 1
ATOM 815 O O . ARG A 1 100 ? 10.359 2.301 1.056 1 97.5 100 ARG A O 1
ATOM 822 N N . LEU A 1 101 ? 8.695 3.164 -0.272 1 96.56 101 LEU A N 1
ATOM 823 C CA . LEU A 1 101 ? 9.047 2.281 -1.38 1 96.56 101 LEU A CA 1
ATOM 824 C C . LEU A 1 101 ? 10.445 2.604 -1.907 1 96.56 101 LEU A C 1
ATOM 826 O O . LEU A 1 101 ? 11.258 1.7 -2.107 1 96.56 101 LEU A O 1
ATOM 830 N N . ALA A 1 102 ? 10.758 3.879 -2.146 1 97.25 102 ALA A N 1
ATOM 831 C CA . ALA A 1 102 ? 12.078 4.289 -2.617 1 97.25 102 ALA A CA 1
ATOM 832 C C . ALA A 1 102 ? 13.156 3.949 -1.593 1 97.25 102 ALA A C 1
ATOM 834 O O . ALA A 1 102 ? 14.227 3.451 -1.952 1 97.25 102 ALA A O 1
ATOM 835 N N . GLY A 1 103 ? 12.836 4.246 -0.321 1 96.56 103 GLY A N 1
ATOM 836 C CA . GLY A 1 103 ? 13.781 3.908 0.732 1 96.56 103 GLY A CA 1
ATOM 837 C C . GLY A 1 103 ? 14.102 2.428 0.794 1 96.56 103 GLY A C 1
ATOM 838 O O . GLY A 1 103 ? 15.258 2.045 1.007 1 96.56 103 GLY A O 1
ATOM 839 N N . PHE A 1 104 ? 13.055 1.663 0.575 1 95 104 PHE A N 1
ATOM 840 C CA . PHE A 1 104 ? 13.211 0.213 0.579 1 95 104 PHE A CA 1
ATOM 841 C C . PHE A 1 104 ? 14.133 -0.236 -0.552 1 95 104 PHE A C 1
ATOM 843 O O . PHE A 1 104 ? 15.055 -1.02 -0.334 1 95 104 PHE A O 1
ATOM 850 N N . LEU A 1 105 ? 13.977 0.272 -1.717 1 94.44 105 LEU A N 1
ATOM 851 C CA . LEU A 1 105 ? 14.734 -0.132 -2.898 1 94.44 105 LEU A CA 1
ATOM 852 C C . LEU A 1 105 ? 16.172 0.345 -2.809 1 94.44 105 LEU A C 1
ATOM 854 O O . LEU A 1 105 ? 17.094 -0.377 -3.197 1 94.44 105 LEU A O 1
ATOM 858 N N . LYS A 1 106 ? 16.328 1.497 -2.223 1 95.25 106 LYS A N 1
ATOM 859 C CA . LYS A 1 106 ? 17.656 2.102 -2.158 1 95.25 106 LYS A CA 1
ATOM 860 C C . LYS A 1 106 ? 18.375 1.724 -0.864 1 95.25 106 LYS A C 1
ATOM 862 O O . LYS A 1 106 ? 19.547 2.055 -0.676 1 95.25 106 LYS A O 1
ATOM 867 N N . ARG A 1 107 ? 17.625 1.08 -0.003 1 94.12 107 ARG A N 1
ATOM 868 C CA . ARG A 1 107 ? 18.141 0.754 1.323 1 94.12 107 ARG A CA 1
ATOM 869 C C . ARG A 1 107 ? 18.547 2.016 2.074 1 94.12 107 ARG A C 1
ATOM 871 O O . ARG A 1 107 ? 19.656 2.09 2.605 1 94.12 107 ARG A O 1
ATOM 878 N N . VAL A 1 108 ? 17.734 3 1.998 1 94.69 108 VAL A N 1
ATOM 879 C CA . VAL A 1 108 ? 17.922 4.277 2.682 1 94.69 108 VAL A CA 1
ATOM 880 C C . VAL A 1 108 ? 16.844 4.441 3.758 1 94.69 108 VAL A C 1
ATOM 882 O O . VAL A 1 108 ? 15.672 4.133 3.531 1 94.69 108 VAL A O 1
ATOM 885 N N . PRO A 1 109 ? 17.203 4.875 4.953 1 94.31 109 PRO A N 1
ATOM 886 C CA . PRO A 1 109 ? 16.219 5.055 6.02 1 94.31 109 PRO A CA 1
ATOM 887 C C . PRO A 1 109 ? 15.211 6.152 5.707 1 94.31 109 PRO A C 1
ATOM 889 O O . PRO A 1 109 ? 15.562 7.18 5.125 1 94.31 109 PRO A O 1
ATOM 892 N N . VAL A 1 110 ? 13.961 5.891 6.133 1 96.06 110 VAL A N 1
ATOM 893 C CA . VAL A 1 110 ? 12.875 6.848 5.965 1 96.06 110 VAL A CA 1
ATOM 894 C C . VAL A 1 110 ? 12.359 7.297 7.328 1 96.06 110 VAL A C 1
ATOM 896 O O . VAL A 1 110 ? 12.031 6.469 8.18 1 96.06 110 VAL A O 1
ATOM 899 N N . VAL A 1 111 ? 12.398 8.562 7.539 1 95.31 111 VAL A N 1
ATOM 900 C CA . VAL A 1 111 ? 11.852 9.164 8.75 1 95.31 111 VAL A CA 1
ATOM 901 C C . VAL A 1 111 ? 10.5 9.812 8.438 1 95.31 111 VAL A C 1
ATOM 903 O O . VAL A 1 111 ? 10.359 10.523 7.441 1 95.31 111 VAL A O 1
ATOM 906 N N . PHE A 1 112 ? 9.508 9.523 9.234 1 96.81 112 PHE A N 1
ATOM 907 C CA . PHE A 1 112 ? 8.172 10.07 9.031 1 96.81 112 PHE A CA 1
ATOM 908 C C . PHE A 1 112 ? 7.973 11.328 9.859 1 96.81 112 PHE A C 1
ATOM 910 O O . PHE A 1 112 ? 8.102 11.297 11.086 1 96.81 112 PHE A O 1
ATOM 917 N N . ASP A 1 113 ? 7.738 12.438 9.156 1 96.25 113 ASP A N 1
ATOM 918 C CA . ASP A 1 113 ? 7.441 13.719 9.789 1 96.25 113 ASP A CA 1
ATOM 919 C C . ASP A 1 113 ? 5.965 14.078 9.648 1 96.25 113 ASP A C 1
ATOM 921 O O . ASP A 1 113 ? 5.555 14.656 8.641 1 96.25 113 ASP A O 1
ATOM 925 N N . SER A 1 114 ? 5.223 13.789 10.68 1 96 114 SER A N 1
ATOM 926 C CA . SER A 1 114 ? 3.779 14 10.625 1 96 114 SER A CA 1
ATOM 927 C C . SER A 1 114 ? 3.398 15.367 11.188 1 96 114 SER A C 1
ATOM 929 O O . SER A 1 114 ? 3.471 15.586 12.398 1 96 114 SER A O 1
ATOM 931 N N . HIS A 1 115 ? 2.969 16.234 10.266 1 93.5 115 HIS A N 1
ATOM 932 C CA . HIS A 1 115 ? 2.537 17.562 10.672 1 93.5 115 HIS A CA 1
ATOM 933 C C . HIS A 1 115 ? 1.052 17.578 11.016 1 93.5 115 HIS A C 1
ATOM 935 O O . HIS A 1 115 ? 0.575 18.5 11.688 1 93.5 115 HIS A O 1
ATOM 941 N N . GLU A 1 116 ? 0.355 16.625 10.539 1 91.44 116 GLU A N 1
ATOM 942 C CA . GLU A 1 116 ? -1.091 16.531 10.719 1 91.44 116 GLU A CA 1
ATOM 943 C C . GLU A 1 116 ? -1.544 15.07 10.75 1 91.44 116 GLU A C 1
ATOM 945 O O . GLU A 1 116 ? -0.835 14.188 10.266 1 91.44 116 GLU A O 1
ATOM 950 N N . TYR A 1 117 ? -2.592 14.914 11.43 1 93.56 117 TYR A N 1
ATOM 951 C CA . TYR A 1 117 ? -3.221 13.594 11.383 1 93.56 117 TYR A CA 1
ATOM 952 C C . TYR A 1 117 ? -4.199 13.5 10.211 1 93.56 117 TYR A C 1
ATOM 954 O O . TYR A 1 117 ? -5.398 13.742 10.383 1 93.56 117 TYR A O 1
ATOM 962 N N . MET A 1 118 ? -3.822 13.055 9.156 1 91.81 118 MET A N 1
ATOM 963 C CA . MET A 1 118 ? -4.449 13.18 7.844 1 91.81 118 MET A CA 1
ATOM 964 C C . MET A 1 118 ? -5.871 12.625 7.863 1 91.81 118 MET A C 1
ATOM 966 O O . MET A 1 118 ? -6.809 13.289 7.426 1 91.81 118 MET A O 1
ATOM 970 N N . PRO A 1 119 ? -6.156 11.445 8.438 1 92.94 119 PRO A N 1
ATOM 971 C CA . PRO A 1 119 ? -7.5 10.875 8.359 1 92.94 119 PRO A CA 1
ATOM 972 C C . PRO A 1 119 ? -8.539 11.695 9.117 1 92.94 119 PRO A C 1
ATOM 974 O O . PRO A 1 119 ? -9.742 11.531 8.906 1 92.94 119 PRO A O 1
ATOM 977 N N . GLU A 1 120 ? -8.031 12.641 9.945 1 91.69 120 GLU A N 1
ATOM 978 C CA . GLU A 1 120 ? -8.969 13.383 10.789 1 91.69 120 GLU A CA 1
ATOM 979 C C . GLU A 1 120 ? -8.906 14.875 10.508 1 91.69 120 GLU A C 1
ATOM 981 O O . GLU A 1 120 ? -9.352 15.688 11.312 1 91.69 120 GLU A O 1
ATOM 986 N N . THR A 1 121 ? -8.266 15.258 9.391 1 89.62 121 THR A N 1
ATOM 987 C CA . THR A 1 121 ? -8.383 16.641 8.953 1 89.62 121 THR A CA 1
ATOM 988 C C . THR A 1 121 ? -9.82 16.969 8.547 1 89.62 121 THR A C 1
ATOM 990 O O . THR A 1 121 ? -10.539 16.094 8.055 1 89.62 121 THR A O 1
ATOM 993 N N . PRO A 1 122 ? -10.195 18.188 8.773 1 85.56 122 PRO A N 1
ATOM 994 C CA . PRO A 1 122 ? -11.594 18.531 8.484 1 85.56 122 PRO A CA 1
ATOM 995 C C . PRO A 1 122 ? -11.992 18.203 7.047 1 85.56 122 PRO A C 1
ATOM 997 O O . PRO A 1 122 ? -13.086 17.688 6.801 1 85.56 122 PRO A O 1
ATOM 1000 N N . GLU A 1 123 ? -11.109 18.453 6.105 1 82.31 123 GLU A N 1
ATOM 1001 C CA . GLU A 1 123 ? -11.391 18.234 4.688 1 82.31 123 GLU A CA 1
ATOM 1002 C C . GLU A 1 123 ? -11.586 16.75 4.391 1 82.31 123 GLU A C 1
ATOM 1004 O O . GLU A 1 123 ? -12.312 16.391 3.465 1 82.31 123 GLU A O 1
ATOM 1009 N N . VAL A 1 124 ? -11.008 15.898 5.188 1 88.06 124 VAL A N 1
ATOM 1010 C CA . VAL A 1 124 ? -11.055 14.453 4.98 1 88.06 124 VAL A CA 1
ATOM 1011 C C . VAL A 1 124 ? -12.172 13.844 5.82 1 88.06 124 VAL A C 1
ATOM 1013 O O . VAL A 1 124 ? -12.945 13.016 5.332 1 88.06 124 VAL A O 1
ATOM 1016 N N . LYS A 1 125 ? -12.32 14.328 7.016 1 88.44 125 LYS A N 1
ATOM 1017 C CA . LYS A 1 125 ? -13.266 13.766 7.973 1 88.44 125 LYS A CA 1
ATOM 1018 C C . LYS A 1 125 ? -14.703 13.914 7.473 1 88.44 125 LYS A C 1
ATOM 1020 O O . LYS A 1 125 ? -15.539 13.047 7.723 1 88.44 125 LYS A O 1
ATOM 1025 N N . ILE A 1 126 ? -14.93 15 6.738 1 88.31 126 ILE A N 1
ATOM 1026 C CA . ILE A 1 126 ? -16.281 15.258 6.266 1 88.31 126 ILE A CA 1
ATOM 1027 C C . ILE A 1 126 ? -16.609 14.328 5.102 1 88.31 126 ILE A C 1
ATOM 1029 O O . ILE A 1 126 ? -17.75 14.273 4.637 1 88.31 126 ILE A O 1
ATOM 1033 N N . ARG A 1 127 ? -15.648 13.57 4.598 1 90.38 127 ARG A N 1
ATOM 1034 C CA . ARG A 1 127 ? -15.805 12.609 3.508 1 90.38 127 ARG A CA 1
ATOM 1035 C C . ARG A 1 127 ? -15.453 11.203 3.963 1 90.38 127 ARG A C 1
ATOM 1037 O O . ARG A 1 127 ? -14.344 10.719 3.719 1 90.38 127 ARG A O 1
ATOM 1044 N N . PRO A 1 128 ? -16.375 10.523 4.441 1 90.38 128 PRO A N 1
ATOM 1045 C CA . PRO A 1 128 ? -16.109 9.234 5.09 1 90.38 128 PRO A CA 1
ATOM 1046 C C . PRO A 1 128 ? -15.391 8.25 4.168 1 90.38 128 PRO A C 1
ATOM 1048 O O . PRO A 1 128 ? -14.547 7.469 4.625 1 90.38 128 PRO A O 1
ATOM 1051 N N . PHE A 1 129 ? -15.781 8.305 2.887 1 90.88 129 PHE A N 1
ATOM 1052 C CA . PHE A 1 129 ? -15.148 7.398 1.936 1 90.88 129 PHE A CA 1
ATOM 1053 C C . PHE A 1 129 ? -13.656 7.695 1.81 1 90.88 129 PHE A C 1
ATOM 1055 O O . PHE A 1 129 ? -12.828 6.785 1.877 1 90.88 129 PHE A O 1
ATOM 1062 N N . ILE A 1 130 ? -13.305 8.906 1.708 1 91.12 130 ILE A N 1
ATOM 1063 C CA . ILE A 1 130 ? -11.914 9.344 1.583 1 91.12 130 ILE A CA 1
ATOM 1064 C C . ILE A 1 130 ? -11.172 9.094 2.896 1 91.12 130 ILE A C 1
ATOM 1066 O O . ILE A 1 130 ? -10.023 8.656 2.893 1 91.12 130 ILE A O 1
ATOM 1070 N N . GLN A 1 131 ? -11.859 9.359 3.965 1 92.81 131 GLN A N 1
ATOM 1071 C CA . GLN A 1 131 ? -11.266 9.125 5.277 1 92.81 131 GLN A CA 1
ATOM 1072 C C . GLN A 1 131 ? -10.859 7.664 5.445 1 92.81 131 GLN A C 1
ATOM 1074 O O . GLN A 1 131 ? -9.773 7.367 5.938 1 92.81 131 GLN A O 1
ATOM 1079 N N . SER A 1 132 ? -11.711 6.777 4.988 1 93.06 132 SER A N 1
ATOM 1080 C CA . SER A 1 132 ? -11.453 5.348 5.129 1 93.06 132 SER A CA 1
ATOM 1081 C C . SER A 1 132 ? -10.227 4.93 4.32 1 93.06 132 SER A C 1
ATOM 1083 O O . SER A 1 132 ? -9.461 4.066 4.75 1 93.06 132 SER A O 1
ATOM 1085 N N . ILE A 1 133 ? -10.039 5.5 3.211 1 93 133 ILE A N 1
ATOM 1086 C CA . ILE A 1 133 ? -8.883 5.207 2.379 1 93 133 ILE A CA 1
ATOM 1087 C C . ILE A 1 133 ? -7.605 5.637 3.104 1 93 133 ILE A C 1
ATOM 1089 O O . ILE A 1 133 ? -6.633 4.879 3.158 1 93 133 ILE A O 1
ATOM 1093 N N . TRP A 1 134 ? -7.645 6.809 3.678 1 94.38 134 TRP A N 1
ATOM 1094 C CA . TRP A 1 134 ? -6.473 7.301 4.395 1 94.38 134 TRP A CA 1
ATOM 1095 C C . TRP A 1 134 ? -6.207 6.469 5.645 1 94.38 134 TRP A C 1
ATOM 1097 O O . TRP A 1 134 ? -5.051 6.234 6.008 1 94.38 134 TRP A O 1
ATOM 1107 N N . LEU A 1 135 ? -7.266 6.066 6.289 1 94.56 135 LEU A N 1
ATOM 1108 C CA . LEU A 1 135 ? -7.109 5.195 7.449 1 94.56 135 LEU A CA 1
ATOM 1109 C C . LEU A 1 135 ? -6.469 3.871 7.055 1 94.56 135 LEU A C 1
ATOM 1111 O O . LEU A 1 135 ? -5.602 3.361 7.766 1 94.56 135 LEU A O 1
ATOM 1115 N N . PHE A 1 136 ? -6.898 3.338 5.957 1 95.12 136 PHE A N 1
ATOM 1116 C CA . PHE A 1 136 ? -6.32 2.098 5.453 1 95.12 136 PHE A CA 1
ATOM 1117 C C . PHE A 1 136 ? -4.84 2.277 5.148 1 95.12 136 PHE A C 1
ATOM 1119 O O . PHE A 1 136 ? -4.016 1.434 5.512 1 95.12 136 PHE A O 1
ATOM 1126 N N . LEU A 1 137 ? -4.484 3.33 4.41 1 95.19 137 LEU A N 1
ATOM 1127 C CA . LEU A 1 137 ? -3.098 3.605 4.055 1 95.19 137 LEU A CA 1
ATOM 1128 C C . LEU A 1 137 ? -2.24 3.764 5.305 1 95.19 137 LEU A C 1
ATOM 1130 O O . LEU A 1 137 ? -1.104 3.285 5.348 1 95.19 137 LEU A O 1
ATOM 1134 N N . GLU A 1 138 ? -2.814 4.52 6.25 1 95.62 138 GLU A N 1
ATOM 1135 C CA . GLU A 1 138 ? -2.113 4.68 7.52 1 95.62 138 GLU A CA 1
ATOM 1136 C C . GLU A 1 138 ? -1.822 3.328 8.164 1 95.62 138 GLU A C 1
ATOM 1138 O O . GLU A 1 138 ? -0.699 3.074 8.602 1 95.62 138 GLU A O 1
ATOM 1143 N N . LYS A 1 139 ? -2.797 2.463 8.188 1 94.25 139 LYS A N 1
ATOM 1144 C CA . LYS A 1 139 ? -2.662 1.136 8.781 1 94.25 139 LYS A CA 1
ATOM 1145 C C . LYS A 1 139 ? -1.614 0.307 8.047 1 94.25 139 LYS A C 1
ATOM 1147 O O . LYS A 1 139 ? -0.903 -0.492 8.656 1 94.25 139 LYS A O 1
ATOM 1152 N N . LEU A 1 140 ? -1.549 0.527 6.793 1 94.88 140 LEU A N 1
ATOM 1153 C CA . LEU A 1 140 ? -0.612 -0.218 5.961 1 94.88 140 LEU A CA 1
ATOM 1154 C C . LEU A 1 140 ? 0.812 0.291 6.156 1 94.88 140 LEU A C 1
ATOM 1156 O O . LEU A 1 140 ? 1.753 -0.501 6.238 1 94.88 140 LEU A O 1
ATOM 1160 N N . LEU A 1 141 ? 1.039 1.584 6.27 1 96.12 141 LEU A N 1
ATOM 1161 C CA . LEU A 1 141 ? 2.357 2.182 6.09 1 96.12 141 LEU A 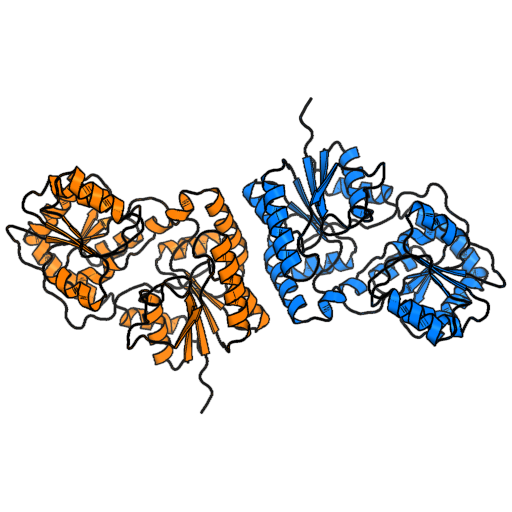CA 1
ATOM 1162 C C . LEU A 1 141 ? 3.025 2.439 7.438 1 96.12 141 LEU A C 1
ATOM 1164 O O . LEU A 1 141 ? 4.25 2.334 7.559 1 96.12 141 LEU A O 1
ATOM 1168 N N . LEU A 1 142 ? 2.295 2.75 8.453 1 95.19 142 LEU A N 1
ATOM 1169 C CA . LEU A 1 142 ? 2.848 3.244 9.711 1 95.19 142 LEU A CA 1
ATOM 1170 C C . LEU A 1 142 ? 3.607 2.143 10.445 1 95.19 142 LEU A C 1
ATOM 1172 O O . LEU A 1 142 ? 4.652 2.4 11.047 1 95.19 142 LEU A O 1
ATOM 1176 N N . PRO A 1 143 ? 3.135 0.916 10.312 1 92.12 143 PRO A N 1
ATOM 1177 C CA . PRO A 1 143 ? 3.859 -0.129 11.039 1 92.12 143 PRO A CA 1
ATOM 1178 C C . PRO A 1 143 ? 5.312 -0.267 10.578 1 92.12 143 PRO A C 1
ATOM 1180 O O . PRO A 1 143 ? 6.176 -0.665 11.367 1 92.12 143 PRO A O 1
ATOM 1183 N N . GLY A 1 144 ? 5.586 0.073 9.391 1 92 144 GLY A N 1
ATOM 1184 C CA . GLY A 1 144 ? 6.934 -0.057 8.859 1 92 144 GLY A CA 1
ATOM 1185 C C . GLY A 1 144 ? 7.809 1.149 9.141 1 92 144 GLY A C 1
ATOM 1186 O O . GLY A 1 144 ? 9 1.145 8.836 1 92 144 GLY A O 1
ATOM 1187 N N . VAL A 1 145 ? 7.262 2.154 9.758 1 92.75 145 VAL A N 1
ATOM 1188 C CA . VAL A 1 145 ? 8.016 3.357 10.109 1 92.75 145 VAL A CA 1
ATOM 1189 C C . VAL A 1 145 ? 8.844 3.102 11.359 1 92.75 145 VAL A C 1
ATOM 1191 O O . VAL A 1 145 ? 8.312 2.703 12.398 1 92.75 145 VAL A O 1
ATOM 1194 N N . LYS A 1 146 ? 10.094 3.291 11.258 1 90.69 146 LYS A N 1
ATOM 1195 C CA . LYS A 1 146 ? 10.984 3.025 12.383 1 90.69 146 LYS A CA 1
ATOM 1196 C C . LYS A 1 146 ? 11.164 4.27 13.25 1 90.69 146 LYS A C 1
ATOM 1198 O O . LYS A 1 146 ? 11.273 4.176 14.477 1 90.69 146 LYS A O 1
ATOM 1203 N N . LYS A 1 147 ? 11.266 5.41 12.594 1 92 147 LYS A N 1
ATOM 1204 C CA . LYS A 1 147 ? 11.445 6.684 13.289 1 92 147 LYS A CA 1
ATOM 1205 C C . LYS A 1 147 ? 10.492 7.746 12.734 1 92 147 LYS A C 1
ATOM 1207 O O . LYS A 1 147 ? 10.18 7.75 11.547 1 92 147 LYS A O 1
ATOM 1212 N N . GLY A 1 148 ? 10.094 8.586 13.664 1 93.12 148 GLY A N 1
ATOM 1213 C CA . GLY A 1 148 ? 9.227 9.68 13.234 1 93.12 148 GLY A CA 1
ATOM 1214 C C . GLY A 1 148 ? 9.125 10.789 14.258 1 93.12 148 GLY A C 1
ATOM 1215 O O . GLY A 1 148 ? 9.547 10.633 15.406 1 93.12 148 GLY A O 1
ATOM 1216 N N . PHE A 1 149 ? 8.727 11.922 13.797 1 92.81 149 PHE A N 1
ATOM 1217 C CA . PHE A 1 149 ? 8.414 13.016 14.711 1 92.81 149 PHE A CA 1
ATOM 1218 C C . PHE A 1 149 ? 7.094 13.68 14.328 1 92.81 149 PHE A C 1
ATOM 1220 O O . PHE A 1 149 ? 6.598 13.492 13.211 1 92.81 149 PHE A O 1
ATOM 1227 N N . THR A 1 150 ? 6.5 14.258 15.32 1 94.38 150 THR A N 1
ATOM 1228 C CA . THR A 1 150 ? 5.23 14.945 15.125 1 94.38 150 THR A CA 1
ATOM 1229 C C . THR A 1 150 ? 5.195 16.25 15.914 1 94.38 150 THR A C 1
ATOM 1231 O O . THR A 1 150 ? 6.191 16.625 16.531 1 94.38 150 THR A O 1
ATOM 1234 N N . VAL A 1 151 ? 4.109 16.938 15.875 1 93.69 151 VAL A N 1
ATOM 1235 C CA . VAL A 1 151 ? 4.137 18.359 16.234 1 93.69 151 VAL A CA 1
ATOM 1236 C C . VAL A 1 151 ? 3.42 18.562 17.562 1 93.69 151 VAL A C 1
ATOM 1238 O O . VAL A 1 151 ? 3.473 19.656 18.156 1 93.69 151 VAL A O 1
ATOM 1241 N N . SER A 1 152 ? 2.754 17.594 18.125 1 93.88 152 SER A N 1
ATOM 1242 C CA . SER A 1 152 ? 2.01 17.797 19.359 1 93.88 152 SER A CA 1
ATOM 1243 C C . SER A 1 152 ? 1.986 16.516 20.188 1 93.88 152 SER A C 1
ATOM 1245 O O . SER A 1 152 ? 2.166 15.414 19.656 1 93.88 152 SER A O 1
ATOM 1247 N N . ARG A 1 153 ? 1.785 16.688 21.438 1 93.31 153 ARG A N 1
ATOM 1248 C CA . ARG A 1 153 ? 1.699 15.547 22.344 1 93.31 153 ARG A CA 1
ATOM 1249 C C . ARG A 1 153 ? 0.474 14.695 22.031 1 93.31 153 ARG A C 1
ATOM 1251 O O . ARG A 1 153 ? 0.52 13.469 22.156 1 93.31 153 ARG A O 1
ATOM 1258 N N . GLY A 1 154 ? -0.536 15.375 21.703 1 93.81 154 GLY A N 1
ATOM 1259 C CA . GLY A 1 154 ? -1.734 14.648 21.312 1 93.81 154 GLY A CA 1
ATOM 1260 C C . GLY A 1 154 ? -1.507 13.688 20.172 1 93.81 154 GLY A C 1
ATOM 1261 O O . GLY A 1 154 ? -1.975 12.547 20.203 1 93.81 154 GLY A O 1
ATOM 1262 N N . LEU A 1 155 ? -0.844 14.117 19.172 1 94.5 155 LEU A N 1
ATOM 1263 C CA . LEU A 1 155 ? -0.541 13.258 18.031 1 94.5 155 LEU A CA 1
ATOM 1264 C C . LEU A 1 155 ? 0.416 12.141 18.438 1 94.5 155 LEU A C 1
ATOM 1266 O O . LEU A 1 155 ? 0.287 11.008 17.969 1 94.5 155 LEU A O 1
ATOM 1270 N N . GLN A 1 156 ? 1.392 12.5 19.281 1 94.5 156 GLN A N 1
ATOM 1271 C CA . GLN A 1 156 ? 2.254 11.453 19.828 1 94.5 156 GLN A CA 1
ATOM 1272 C C . GLN A 1 156 ? 1.431 10.336 20.453 1 94.5 156 GLN A C 1
ATOM 1274 O O . GLN A 1 156 ? 1.688 9.148 20.203 1 94.5 156 GLN A O 1
ATOM 1279 N N . ASP A 1 157 ? 0.455 10.719 21.203 1 95 157 ASP A N 1
ATOM 1280 C CA . ASP A 1 157 ? -0.383 9.766 21.906 1 95 157 ASP A CA 1
ATOM 1281 C C . ASP A 1 157 ? -1.201 8.914 20.938 1 95 157 ASP A C 1
ATOM 1283 O O . ASP A 1 157 ? -1.384 7.719 21.156 1 95 157 ASP A O 1
ATOM 1287 N N . ILE A 1 158 ? -1.664 9.547 19.938 1 94.44 158 ILE A N 1
ATOM 1288 C CA . ILE A 1 158 ? -2.455 8.836 18.953 1 94.44 158 ILE A CA 1
ATOM 1289 C C . ILE A 1 158 ? -1.598 7.762 18.281 1 94.44 158 ILE A C 1
ATOM 1291 O O . ILE A 1 158 ? -2.006 6.602 18.188 1 94.44 158 ILE A O 1
ATOM 1295 N N . TYR A 1 159 ? -0.395 8.094 17.828 1 95.69 159 TYR A N 1
ATOM 1296 C CA . TYR A 1 159 ? 0.472 7.145 17.141 1 95.69 159 TYR A CA 1
ATOM 1297 C C . TYR A 1 159 ? 0.942 6.047 18.094 1 95.69 159 TYR A C 1
ATOM 1299 O O . TYR A 1 159 ? 1.087 4.891 17.703 1 95.69 159 TYR A O 1
ATOM 1307 N N . ARG A 1 160 ? 1.148 6.438 19.359 1 95.56 160 ARG A N 1
ATOM 1308 C CA . ARG A 1 160 ? 1.522 5.449 20.359 1 95.56 160 ARG A CA 1
ATOM 1309 C C . ARG A 1 160 ? 0.383 4.469 20.625 1 95.56 160 ARG A C 1
ATOM 1311 O O . ARG A 1 160 ? 0.586 3.252 20.594 1 95.56 160 ARG A O 1
ATOM 1318 N N . SER A 1 161 ? -0.787 4.938 20.797 1 95.25 161 SER A N 1
ATOM 1319 C CA . SER A 1 161 ? -1.936 4.117 21.156 1 95.25 161 SER A CA 1
ATOM 1320 C C . SER A 1 161 ? -2.395 3.258 19.984 1 95.25 161 SER A C 1
ATOM 1322 O O . SER A 1 161 ? -2.736 2.086 20.172 1 95.25 161 SER A O 1
ATOM 1324 N N . ARG A 1 162 ? -2.373 3.822 18.812 1 92.94 162 ARG A N 1
ATOM 1325 C CA . ARG A 1 162 ? -2.955 3.137 17.672 1 92.94 162 ARG A CA 1
ATOM 1326 C C . ARG A 1 162 ? -1.938 2.207 17.016 1 92.94 162 ARG A C 1
ATOM 1328 O O . ARG A 1 162 ? -2.301 1.149 16.5 1 92.94 162 ARG A O 1
ATOM 1335 N N . TYR A 1 163 ? -0.668 2.584 17.031 1 94.69 163 TYR A N 1
ATOM 1336 C CA . TYR A 1 163 ? 0.29 1.847 16.219 1 94.69 163 TYR A CA 1
ATOM 1337 C C . TYR A 1 163 ? 1.506 1.437 17.047 1 94.69 163 TYR A C 1
ATOM 1339 O O . TYR A 1 163 ? 2.453 0.853 16.516 1 94.69 163 TYR A O 1
ATOM 1347 N N . ASN A 1 164 ? 1.553 1.743 18.281 1 95 164 ASN A N 1
ATOM 1348 C CA . ASN A 1 164 ? 2.688 1.457 19.141 1 95 164 ASN A CA 1
ATOM 1349 C C . ASN A 1 164 ? 3.973 2.084 18.609 1 95 164 ASN A C 1
ATOM 1351 O O . ASN A 1 164 ? 5.008 1.422 18.547 1 95 164 ASN A O 1
ATOM 1355 N N . LYS A 1 165 ? 3.805 3.334 18.141 1 94.62 165 LYS A N 1
ATOM 1356 C CA . LYS A 1 165 ? 4.949 4.074 17.609 1 94.62 165 LYS A CA 1
ATOM 1357 C C . LYS A 1 165 ? 5.309 5.242 18.531 1 94.62 165 LYS A C 1
ATOM 1359 O O . LYS A 1 165 ? 4.445 6.043 18.891 1 94.62 165 LYS A O 1
ATOM 1364 N N . GLU A 1 166 ? 6.543 5.332 18.891 1 92.94 166 GLU A N 1
ATOM 1365 C CA . GLU A 1 166 ? 7.031 6.445 19.688 1 92.94 166 GLU A CA 1
ATOM 1366 C C . GLU A 1 166 ? 7.648 7.535 18.828 1 92.94 166 GLU A C 1
ATOM 1368 O O . GLU A 1 166 ? 8.844 7.488 18.516 1 92.94 166 GLU A O 1
ATOM 1373 N N . PHE A 1 167 ? 6.879 8.484 18.531 1 92.62 167 PHE A N 1
ATOM 1374 C CA . PHE A 1 167 ? 7.363 9.609 17.75 1 92.62 167 PHE A CA 1
ATOM 1375 C C . PHE A 1 167 ? 7.988 10.672 18.641 1 92.62 167 PHE A C 1
ATOM 1377 O O . PHE A 1 167 ? 7.574 10.844 19.797 1 92.62 167 PHE A O 1
ATOM 1384 N N . PHE A 1 168 ? 8.883 11.352 18.156 1 91.38 168 PHE A N 1
ATOM 1385 C CA . PHE A 1 168 ? 9.484 12.484 18.859 1 91.38 168 PHE A CA 1
ATOM 1386 C C . PHE A 1 168 ? 8.68 13.75 18.641 1 91.38 168 PHE A C 1
ATOM 1388 O O . PHE A 1 168 ? 8.102 13.945 17.562 1 91.38 168 PHE A O 1
ATOM 1395 N N . LEU A 1 169 ? 8.75 14.547 19.656 1 92.19 169 LEU A N 1
ATOM 1396 C CA . LEU A 1 169 ? 8.016 15.805 19.562 1 92.19 169 LEU A CA 1
ATOM 1397 C C . LEU A 1 169 ? 8.906 16.922 19.016 1 92.19 169 LEU A C 1
ATOM 1399 O O . LEU A 1 169 ? 9.961 17.203 19.594 1 92.19 169 LEU A O 1
ATOM 1403 N N . LEU A 1 170 ? 8.586 17.422 17.906 1 92.38 170 LEU A N 1
ATOM 1404 C CA . LEU A 1 170 ? 9.211 18.594 17.297 1 92.38 170 LEU A CA 1
ATOM 1405 C C . LEU A 1 170 ? 8.164 19.609 16.875 1 92.38 170 LEU A C 1
ATOM 1407 O O . LEU A 1 170 ? 7.598 19.531 15.789 1 92.38 170 LEU A O 1
ATOM 1411 N N . ARG A 1 171 ? 7.996 20.609 17.766 1 93.19 171 ARG A N 1
ATOM 1412 C CA . ARG A 1 171 ? 6.922 21.578 17.562 1 93.19 171 ARG A CA 1
ATOM 1413 C C . ARG A 1 171 ? 7.281 22.578 16.469 1 93.19 171 ARG A C 1
ATOM 1415 O O . ARG A 1 171 ? 8.453 22.766 16.156 1 93.19 171 ARG A O 1
ATOM 1422 N N . ASN A 1 172 ? 6.215 23.125 15.82 1 91.38 172 ASN A N 1
ATOM 1423 C CA . ASN A 1 172 ? 6.395 24.156 14.805 1 91.38 172 ASN A CA 1
ATOM 1424 C C . ASN A 1 172 ? 6.414 25.562 15.422 1 91.38 172 ASN A C 1
ATOM 1426 O O . ASN A 1 172 ? 5.426 26.297 15.344 1 91.38 172 ASN A O 1
ATOM 1430 N N . VAL A 1 173 ? 7.496 25.938 15.914 1 92.75 173 VAL A N 1
ATOM 1431 C CA . VAL A 1 173 ? 7.672 27.219 16.609 1 92.75 173 VAL A CA 1
ATOM 1432 C C . VAL A 1 173 ? 8.453 28.188 15.727 1 92.75 173 VAL A C 1
ATOM 1434 O O . VAL A 1 173 ? 9.125 27.766 14.781 1 92.75 173 VAL A O 1
ATOM 1437 N N . PRO A 1 174 ? 8.273 29.469 15.977 1 90.06 174 PRO A N 1
ATOM 1438 C CA . PRO A 1 174 ? 9.023 30.453 15.188 1 90.06 174 PRO A CA 1
ATOM 1439 C C . PRO A 1 174 ? 10.5 30.516 15.586 1 90.06 174 PRO A C 1
ATOM 1441 O O . PRO A 1 174 ? 10.891 29.969 16.609 1 90.06 174 PRO A O 1
ATOM 1444 N N . TYR A 1 175 ? 11.32 31.141 14.695 1 88.19 175 TYR A N 1
ATOM 1445 C CA . TYR A 1 175 ? 12.68 31.5 15.109 1 88.19 175 TYR A CA 1
ATOM 1446 C C . TYR A 1 175 ? 12.648 32.5 16.266 1 88.19 175 TYR A C 1
ATOM 1448 O O . TYR A 1 175 ? 11.648 33.188 16.484 1 88.19 175 TYR A O 1
ATOM 1456 N N . VAL A 1 176 ? 13.711 32.5 16.938 1 85.5 176 VAL A N 1
ATOM 1457 C CA . VAL A 1 176 ? 13.836 33.5 18 1 85.5 176 VAL A CA 1
ATOM 1458 C C . VAL A 1 176 ? 13.617 34.906 17.422 1 85.5 176 VAL A C 1
ATOM 1460 O O . VAL A 1 176 ? 14.211 35.25 16.406 1 85.5 176 VAL A O 1
ATOM 1463 N N . PRO A 1 177 ? 12.68 35.562 18 1 83.19 177 PRO A N 1
ATOM 1464 C CA . PRO A 1 177 ? 12.406 36.906 17.469 1 83.19 177 PRO A CA 1
ATOM 1465 C C . PRO A 1 177 ? 13.562 37.875 17.703 1 83.19 177 PRO A C 1
ATOM 1467 O O . PRO A 1 177 ? 14.219 37.812 18.75 1 83.19 177 PRO A O 1
ATOM 1470 N N . TYR A 1 178 ? 13.828 38.625 16.625 1 79.88 178 TYR A N 1
ATOM 1471 C CA . TYR A 1 178 ? 14.836 39.688 16.797 1 79.88 178 TYR A CA 1
ATOM 1472 C C . TYR A 1 178 ? 14.391 40.688 17.844 1 79.88 178 TYR A C 1
ATOM 1474 O O . TYR A 1 178 ? 15.195 41.156 18.656 1 79.88 178 TYR A O 1
ATOM 1482 N N . LEU A 1 179 ? 13.133 41.031 17.75 1 83.5 179 LEU A N 1
ATOM 1483 C CA . LEU A 1 179 ? 12.531 41.969 18.672 1 83.5 179 LEU A CA 1
ATOM 1484 C C . LEU A 1 179 ? 11.188 41.469 19.188 1 83.5 179 LEU A C 1
ATOM 1486 O O . LEU A 1 179 ? 10.398 40.906 18.406 1 83.5 179 LEU A O 1
ATOM 1490 N N . ILE A 1 180 ? 11.086 41.594 20.5 1 87.31 180 ILE A N 1
ATOM 1491 C CA . ILE A 1 180 ? 9.805 41.25 21.125 1 87.31 180 ILE A CA 1
ATOM 1492 C C . ILE A 1 180 ? 8.984 42.531 21.328 1 87.31 180 ILE A C 1
ATOM 1494 O O . ILE A 1 180 ? 9.43 43.469 21.984 1 87.31 180 ILE A O 1
ATOM 1498 N N . SER A 1 181 ? 7.855 42.5 20.703 1 89.12 181 SER A N 1
ATOM 1499 C CA . SER A 1 181 ? 6.984 43.656 20.797 1 89.12 181 SER A CA 1
ATOM 1500 C C . SER A 1 181 ? 6.328 43.75 22.172 1 89.12 181 SER A C 1
ATOM 1502 O O . SER A 1 181 ? 6.008 42.719 22.781 1 89.12 181 SER A O 1
ATOM 1504 N N . GLU A 1 182 ? 6.125 45 22.531 1 90.81 182 GLU A N 1
ATOM 1505 C CA . GLU A 1 182 ? 5.391 45.219 23.781 1 90.81 182 GLU A CA 1
ATOM 1506 C C . GLU A 1 182 ? 3.887 45.094 23.562 1 90.81 182 GLU A C 1
ATOM 1508 O O . GLU A 1 182 ? 3.385 45.344 22.469 1 90.81 182 GLU A O 1
ATOM 1513 N N . ILE A 1 183 ? 3.287 44.688 24.625 1 93.75 183 ILE A N 1
ATOM 1514 C CA . ILE A 1 183 ? 1.83 44.656 24.594 1 93.75 183 ILE A CA 1
ATOM 1515 C C . ILE A 1 183 ? 1.281 46.062 24.422 1 93.75 183 ILE A C 1
ATOM 1517 O O . ILE A 1 183 ? 1.796 47.031 25.031 1 93.75 183 ILE A O 1
ATOM 1521 N N . ARG A 1 184 ? 0.247 46.188 23.609 1 91.69 184 ARG A N 1
ATOM 1522 C CA . ARG A 1 184 ? -0.339 47.5 23.375 1 91.69 184 ARG A CA 1
ATOM 1523 C C . ARG A 1 184 ? -1.211 47.906 24.547 1 91.69 184 ARG A C 1
ATOM 1525 O O . ARG A 1 184 ? -1.937 47.094 25.125 1 91.69 184 ARG A O 1
ATOM 1532 N N . PRO A 1 185 ? -1.135 49.219 24.797 1 86.75 185 PRO A N 1
ATOM 1533 C CA . PRO A 1 185 ? -2.012 49.719 25.859 1 86.75 185 PRO A CA 1
ATOM 1534 C C . PRO A 1 185 ? -3.488 49.688 25.469 1 86.75 185 PRO A C 1
ATOM 1536 O O . PRO A 1 185 ? -3.818 49.531 24.297 1 86.75 185 PRO A O 1
ATOM 1539 N N . VAL A 1 186 ? -4.316 49.812 26.516 1 83.81 186 VAL A N 1
ATOM 1540 C CA . VAL A 1 186 ? -5.758 49.844 26.297 1 83.81 186 VAL A CA 1
ATOM 1541 C C . VAL A 1 186 ? -6.109 51 25.375 1 83.81 186 VAL A C 1
ATOM 1543 O O . VAL A 1 186 ? -5.523 52.094 25.484 1 83.81 186 VAL A O 1
ATOM 1546 N N . SER A 1 187 ? -6.988 50.75 24.453 1 85.94 187 SER A N 1
ATOM 1547 C CA . SER A 1 187 ? -7.391 51.75 23.469 1 85.94 187 SER A CA 1
ATOM 1548 C C . SER A 1 187 ? -8.906 51.844 23.359 1 85.94 187 SER A C 1
ATOM 1550 O O . SER A 1 187 ? -9.617 50.938 23.797 1 85.94 187 SER A O 1
ATOM 1552 N N . ASP A 1 188 ? -9.297 52.969 22.781 1 86.88 188 ASP A N 1
ATOM 1553 C CA . ASP A 1 188 ? -10.727 53.188 22.562 1 86.88 188 ASP A CA 1
ATOM 1554 C C . ASP A 1 188 ? -11.219 52.375 21.344 1 86.88 188 ASP A C 1
ATOM 1556 O O . ASP A 1 188 ? -12.422 52.156 21.203 1 86.88 188 ASP A O 1
ATOM 1560 N N . SER A 1 189 ? -10.289 52.062 20.562 1 92 189 SER A N 1
ATOM 1561 C CA . SER A 1 189 ? -10.609 51.281 19.375 1 92 189 SER A CA 1
ATOM 1562 C C . SER A 1 189 ? -9.648 50.094 19.219 1 92 189 SER A C 1
ATOM 1564 O O . SER A 1 189 ? -8.812 50.094 18.312 1 92 189 SER A O 1
ATOM 1566 N N . PRO A 1 190 ? -9.828 49.094 20 1 96.19 190 PRO A N 1
ATOM 1567 C CA . PRO A 1 190 ? -8.867 48 19.984 1 96.19 190 PRO A CA 1
ATOM 1568 C C . PRO A 1 190 ? -8.938 47.188 18.688 1 96.19 190 PRO A C 1
ATOM 1570 O O . PRO A 1 190 ? -9.992 47.125 18.047 1 96.19 190 PRO A O 1
ATOM 1573 N N . ILE A 1 191 ? -7.805 46.625 18.344 1 97 191 ILE A N 1
ATOM 1574 C CA . ILE A 1 191 ? -7.688 45.812 17.125 1 97 191 ILE A CA 1
ATOM 1575 C C . ILE A 1 191 ? -7.512 44.344 17.484 1 97 191 ILE A C 1
ATOM 1577 O O . ILE A 1 191 ? -6.621 44 18.25 1 97 191 ILE A O 1
ATOM 1581 N N . VAL A 1 192 ? -8.445 43.531 16.953 1 98.06 192 VAL A N 1
ATOM 1582 C CA . VAL A 1 192 ? -8.359 42.094 17.016 1 98.06 192 VAL A CA 1
ATOM 1583 C C . VAL A 1 192 ? -7.652 41.531 15.781 1 98.06 192 VAL A C 1
ATOM 1585 O O . VAL A 1 192 ? -7.867 42.031 14.672 1 98.06 192 VAL A O 1
ATOM 1588 N N . TYR A 1 193 ? -6.805 40.5 16.016 1 97.44 193 TYR A N 1
ATOM 1589 C CA . TYR A 1 193 ? -5.926 40.094 14.93 1 97.44 193 TYR A CA 1
ATOM 1590 C C . TYR A 1 193 ? -6.008 38.562 14.719 1 97.44 193 TYR A C 1
ATOM 1592 O O . TYR A 1 193 ? -6.086 37.812 15.68 1 97.44 193 TYR A O 1
ATOM 1600 N N . TYR A 1 194 ? -6.074 38.188 13.461 1 97.44 194 TYR A N 1
ATOM 1601 C CA . TYR A 1 194 ? -5.98 36.781 13.055 1 97.44 194 TYR A CA 1
ATOM 1602 C C . TYR A 1 194 ? -4.973 36.625 11.93 1 97.44 194 TYR A C 1
ATOM 1604 O O . TYR A 1 194 ? -4.98 37.375 10.961 1 97.44 194 TYR A O 1
ATOM 1612 N N . GLN A 1 195 ? -4.113 35.656 12.117 1 93.56 195 GLN A N 1
ATOM 1613 C CA . GLN A 1 195 ? -3.215 35.25 11.039 1 93.56 195 GLN A CA 1
ATOM 1614 C C . GLN A 1 195 ? -3.227 33.75 10.828 1 93.56 195 GLN A C 1
ATOM 1616 O O . GLN A 1 195 ? -3.223 32.969 11.797 1 93.56 195 GLN A O 1
ATOM 1621 N N . GLY A 1 196 ? -3.355 33.281 9.609 1 90.69 196 GLY A N 1
ATOM 1622 C CA . GLY A 1 196 ? -3.361 31.859 9.289 1 90.69 196 GLY A CA 1
ATOM 1623 C C . GLY A 1 196 ? -4.25 31.516 8.109 1 90.69 196 GLY A C 1
ATOM 1624 O O . GLY A 1 196 ? -4.816 32.406 7.473 1 90.69 196 GLY A O 1
ATOM 1625 N N . ALA A 1 197 ? -4.328 30.281 7.871 1 89.38 197 ALA A N 1
ATOM 1626 C CA . ALA A 1 197 ? -5.172 29.812 6.781 1 89.38 197 ALA A CA 1
ATOM 1627 C C . ALA A 1 197 ? -6.645 30.078 7.07 1 89.38 197 ALA A C 1
ATOM 1629 O O . ALA A 1 197 ? -7.094 29.969 8.211 1 89.38 197 ALA A O 1
ATOM 1630 N N . LEU A 1 198 ? -7.332 30.469 5.992 1 94.88 198 LEU A N 1
ATOM 1631 C CA . LEU A 1 198 ? -8.773 30.688 6.09 1 94.88 198 LEU A CA 1
ATOM 1632 C C . LEU A 1 198 ? -9.539 29.438 5.668 1 94.88 198 LEU A C 1
ATOM 1634 O O . LEU A 1 198 ? -10.227 29.438 4.648 1 94.88 198 LEU A O 1
ATOM 1638 N N . ASN A 1 199 ? -9.422 28.422 6.52 1 92 199 ASN A N 1
ATOM 1639 C CA . ASN A 1 199 ? -10.055 27.141 6.25 1 92 199 ASN A CA 1
ATOM 1640 C C . ASN A 1 199 ? -11.242 26.891 7.18 1 92 199 ASN A C 1
ATOM 1642 O O . ASN A 1 199 ? -11.398 27.578 8.188 1 92 199 ASN A O 1
ATOM 1646 N N . ILE A 1 200 ? -12.008 25.938 6.816 1 91.94 200 ILE A N 1
ATOM 1647 C CA . ILE A 1 200 ? -13.18 25.578 7.613 1 91.94 200 ILE A CA 1
ATOM 1648 C C . ILE A 1 200 ? -12.734 25.141 9.008 1 91.94 200 ILE A C 1
ATOM 1650 O O . ILE A 1 200 ? -11.719 24.469 9.164 1 91.94 200 ILE A O 1
ATOM 1654 N N . GLY A 1 201 ? -13.406 25.625 10.008 1 93.25 201 GLY A N 1
ATOM 1655 C CA . GLY A 1 201 ? -13.203 25.141 11.359 1 93.25 201 GLY A CA 1
ATOM 1656 C C . GLY A 1 201 ? -12.227 25.984 12.164 1 93.25 201 GLY A C 1
ATOM 1657 O O . GLY A 1 201 ? -11.906 25.641 13.305 1 93.25 201 GLY A O 1
ATOM 1658 N N . ARG A 1 202 ? -11.805 27.031 11.609 1 95.44 202 ARG A N 1
ATOM 1659 C CA . ARG A 1 202 ? -10.805 27.828 12.305 1 95.44 202 ARG A CA 1
ATOM 1660 C C . ARG A 1 202 ? -11.445 29 13.047 1 95.44 202 ARG A C 1
ATOM 1662 O O . ARG A 1 202 ? -10.781 30 13.344 1 95.44 202 ARG A O 1
ATOM 1669 N N . GLY A 1 203 ? -12.781 28.922 13.281 1 96.19 203 GLY A N 1
ATOM 1670 C CA . GLY A 1 203 ? -13.508 29.859 14.117 1 96.19 203 GLY A CA 1
ATOM 1671 C C . GLY A 1 203 ? -13.648 31.234 13.477 1 96.19 203 GLY A C 1
ATOM 1672 O O . GLY A 1 203 ? -13.953 32.219 14.164 1 96.19 203 GLY A O 1
ATOM 1673 N N . LEU A 1 204 ? -13.398 31.328 12.219 1 97.94 204 LEU A N 1
ATOM 1674 C CA . LEU A 1 204 ? -13.398 32.625 11.531 1 97.94 204 LEU A CA 1
ATOM 1675 C C . LEU A 1 204 ? -14.812 33.188 11.438 1 97.94 204 LEU A C 1
ATOM 1677 O O . LEU A 1 204 ? -15.031 34.375 11.664 1 97.94 204 LEU A O 1
ATOM 1681 N N . GLU A 1 205 ? -15.773 32.312 11.117 1 97.94 205 GLU A N 1
ATOM 1682 C CA . GLU A 1 205 ? -17.156 32.781 11.023 1 97.94 205 GLU A CA 1
ATOM 1683 C C . GLU A 1 205 ? -17.656 33.312 12.359 1 97.94 205 GLU A C 1
ATOM 1685 O O . GLU A 1 205 ? -18.219 34.406 12.422 1 97.94 205 GLU A O 1
ATOM 1690 N N . ALA A 1 206 ? -17.422 32.594 13.359 1 98 206 ALA A N 1
ATOM 1691 C CA . ALA A 1 206 ? -17.828 33 14.695 1 98 206 ALA A CA 1
ATOM 1692 C C . ALA A 1 206 ? -17.125 34.281 15.117 1 98 206 ALA A C 1
ATOM 1694 O O . ALA A 1 206 ? -17.719 35.125 15.773 1 98 206 ALA A O 1
ATOM 1695 N N . SER A 1 207 ? -15.859 34.438 14.773 1 98.56 207 SER A N 1
ATOM 1696 C CA . SER A 1 207 ? -15.086 35.625 15.102 1 98.56 207 SER A CA 1
ATOM 1697 C C . SER A 1 207 ? -15.656 36.844 14.422 1 98.56 207 SER A C 1
ATOM 1699 O O . SER A 1 207 ? -15.75 37.906 15.039 1 98.56 207 SER A O 1
ATOM 1701 N N . ILE A 1 208 ? -16 36.656 13.164 1 98.62 208 ILE A N 1
ATOM 1702 C CA . ILE A 1 208 ? -16.578 37.75 12.414 1 98.62 208 ILE A CA 1
ATOM 1703 C C . ILE A 1 208 ? -17.906 38.188 13.039 1 98.62 208 ILE A C 1
ATOM 1705 O O . ILE A 1 208 ? -18.141 39.375 13.258 1 98.62 208 ILE A O 1
ATOM 1709 N N . LEU A 1 209 ? -18.719 37.25 13.414 1 98.38 209 LEU A N 1
ATOM 1710 C CA . LEU A 1 209 ? -20.016 37.531 14.016 1 98.38 209 LEU A CA 1
ATOM 1711 C C . LEU A 1 209 ? -19.844 38.188 15.383 1 98.38 209 LEU A C 1
ATOM 1713 O O . LEU A 1 209 ? -20.672 38.969 15.805 1 98.38 209 LEU A O 1
ATOM 1717 N N . ALA A 1 210 ? -18.812 37.844 16.062 1 98.56 210 ALA A N 1
ATOM 1718 C CA . ALA A 1 210 ? -18.531 38.406 17.375 1 98.56 210 ALA A CA 1
ATOM 1719 C C . ALA A 1 210 ? -18.359 39.938 17.281 1 98.56 210 ALA A C 1
ATOM 1721 O O . ALA A 1 210 ? -18.641 40.625 18.25 1 98.56 210 ALA A O 1
ATOM 1722 N N . MET A 1 211 ? -17.938 40.438 16.156 1 98.25 211 MET A N 1
ATOM 1723 C CA . MET A 1 211 ? -17.672 41.875 15.977 1 98.25 211 MET A CA 1
ATOM 1724 C C . MET A 1 211 ? -18.953 42.688 16.094 1 98.25 211 MET A C 1
ATOM 1726 O O . MET A 1 211 ? -18.906 43.875 16.406 1 98.25 211 MET A O 1
ATOM 1730 N N . LYS A 1 212 ? -20.094 42.031 15.891 1 97.81 212 LYS A N 1
ATOM 1731 C CA . LYS A 1 212 ? -21.375 42.719 16.062 1 97.81 212 LYS A CA 1
ATOM 1732 C C . LYS A 1 212 ? -21.547 43.219 17.5 1 97.81 212 LYS A C 1
ATOM 1734 O O . LYS A 1 212 ? -22.25 44.188 17.734 1 97.81 212 LYS A O 1
ATOM 1739 N N . HIS A 1 213 ? -20.906 42.594 18.391 1 97.75 213 HIS A N 1
ATOM 1740 C CA . HIS A 1 213 ? -21.016 42.906 19.812 1 97.75 213 HIS A CA 1
ATOM 1741 C C . HIS A 1 213 ? -19.891 43.844 20.25 1 97.75 213 HIS A C 1
ATOM 1743 O O . HIS A 1 213 ? -19.797 44.188 21.438 1 97.75 213 HIS A O 1
ATOM 1749 N N . LEU A 1 214 ? -19.047 44.25 19.328 1 97.56 214 LEU A N 1
ATOM 1750 C CA . LEU A 1 214 ? -17.891 45.094 19.594 1 97.56 214 LEU A CA 1
ATOM 1751 C C . LEU A 1 214 ? -17.844 46.281 18.625 1 97.56 214 LEU A C 1
ATOM 1753 O O . LEU A 1 214 ? -16.906 46.406 17.844 1 97.56 214 LEU A O 1
ATOM 1757 N N . PRO A 1 215 ? -18.75 47.188 18.734 1 94.75 215 PRO A N 1
ATOM 1758 C CA . PRO A 1 215 ? -18.906 48.219 17.719 1 94.75 215 PRO A CA 1
ATOM 1759 C C . PRO A 1 215 ? -17.672 49.125 17.594 1 94.75 215 PRO A C 1
ATOM 1761 O O . PRO A 1 215 ? -17.406 49.656 16.516 1 94.75 215 PRO A O 1
ATOM 1764 N N . HIS A 1 216 ? -16.812 49.281 18.516 1 94.94 216 HIS A N 1
ATOM 1765 C CA . HIS A 1 216 ? -15.664 50.188 18.422 1 94.94 216 HIS A CA 1
ATOM 1766 C C . HIS A 1 216 ? -14.383 49.406 18.141 1 94.94 216 HIS A C 1
ATOM 1768 O O . HIS A 1 216 ? -13.281 49.969 18.188 1 94.94 216 HIS A O 1
ATOM 1774 N N . TYR A 1 217 ? -14.484 48.125 17.859 1 97.38 217 TYR A N 1
ATOM 1775 C CA . TYR A 1 217 ? -13.328 47.281 17.594 1 97.38 217 TYR A CA 1
ATOM 1776 C C . TYR A 1 217 ? -13.125 47.094 16.094 1 97.38 217 TYR A C 1
ATOM 1778 O O . TYR A 1 217 ? -14.055 47.281 15.305 1 97.38 217 TYR A O 1
ATOM 1786 N N . LYS A 1 218 ? -11.93 46.75 15.727 1 97.44 218 LYS A N 1
ATOM 1787 C CA . LYS A 1 218 ? -11.594 46.312 14.375 1 97.44 218 LYS A CA 1
ATOM 1788 C C . LYS A 1 218 ? -11 44.906 14.375 1 97.44 218 LYS A C 1
ATOM 1790 O O . LYS A 1 218 ? -10.281 44.531 15.305 1 97.44 218 LYS A O 1
ATOM 1795 N N . LEU A 1 219 ? -11.367 44.156 13.359 1 98.25 219 LEU A N 1
ATOM 1796 C CA . LEU A 1 219 ? -10.812 42.812 13.156 1 98.25 219 LEU A CA 1
ATOM 1797 C C . LEU A 1 219 ? -9.984 42.75 11.883 1 98.25 219 LEU A C 1
ATOM 1799 O O . LEU A 1 219 ? -10.492 43.062 10.797 1 98.25 219 LEU A O 1
ATOM 1803 N N . ILE A 1 220 ? -8.695 42.438 12.047 1 97.06 220 ILE A N 1
ATOM 1804 C CA . ILE A 1 220 ? -7.805 42.281 10.906 1 97.06 220 ILE A CA 1
ATOM 1805 C C . ILE A 1 220 ? -7.52 40.781 10.68 1 97.06 220 ILE A C 1
ATOM 1807 O O . ILE A 1 220 ? -7.051 40.094 11.586 1 97.06 220 ILE A O 1
ATOM 1811 N N . ILE A 1 221 ? -7.844 40.312 9.484 1 97.12 221 ILE A N 1
ATOM 1812 C CA . ILE A 1 221 ? -7.641 38.938 9.117 1 97.12 221 ILE A CA 1
ATOM 1813 C C . ILE A 1 221 ? -6.566 38.844 8.031 1 97.12 221 ILE A C 1
ATOM 1815 O O . ILE A 1 221 ? -6.723 39.375 6.941 1 97.12 221 ILE A O 1
ATOM 1819 N N . VAL A 1 222 ? -5.504 38.125 8.422 1 94 222 VAL A N 1
ATOM 1820 C CA . VAL A 1 222 ? -4.402 37.938 7.484 1 94 222 VAL A CA 1
ATOM 1821 C C . VAL A 1 222 ? -4.32 36.469 7.082 1 94 222 VAL A C 1
ATOM 1823 O O . VAL A 1 222 ? -4.16 35.594 7.934 1 94 222 VAL A O 1
ATOM 1826 N N . GLY A 1 223 ? -4.406 36.188 5.773 1 90.5 223 GLY A N 1
ATOM 1827 C CA . GLY A 1 223 ? -4.324 34.844 5.273 1 90.5 223 GLY A CA 1
ATOM 1828 C C . GLY A 1 223 ? -5.254 34.562 4.102 1 90.5 223 GLY A C 1
ATOM 1829 O O . GLY A 1 223 ? -5.871 35.5 3.574 1 90.5 223 GLY A O 1
ATOM 1830 N N . SER A 1 224 ? -5.191 33.375 3.645 1 88.81 224 SER A N 1
ATOM 1831 C CA . SER A 1 224 ? -6.078 32.875 2.598 1 88.81 224 SER A CA 1
ATOM 1832 C C . SER A 1 224 ? -6.387 31.406 2.793 1 88.81 224 SER A C 1
ATOM 1834 O O . SER A 1 224 ? -5.754 30.734 3.609 1 88.81 224 SER A O 1
ATOM 1836 N N . GLY A 1 225 ? -7.438 30.953 2.111 1 89.56 225 GLY A N 1
ATOM 1837 C CA . GLY A 1 225 ? -7.816 29.547 2.25 1 89.56 225 GLY A CA 1
ATOM 1838 C C . GLY A 1 225 ? -9.102 29.203 1.516 1 89.56 225 GLY A C 1
ATOM 1839 O O . GLY A 1 225 ? -9.555 29.969 0.661 1 89.56 225 GLY A O 1
ATOM 1840 N N . ASP A 1 226 ? -9.609 28.125 1.858 1 86.06 226 ASP A N 1
ATOM 1841 C CA . ASP A 1 226 ? -10.695 27.531 1.081 1 86.06 226 ASP A CA 1
ATOM 1842 C C . ASP A 1 226 ? -12 28.297 1.295 1 86.06 226 ASP A C 1
ATOM 1844 O O . ASP A 1 226 ? -12.891 28.266 0.44 1 86.06 226 ASP A O 1
ATOM 1848 N N . ILE A 1 227 ? -12.133 29.078 2.412 1 93.06 227 ILE A N 1
ATOM 1849 C CA . ILE A 1 227 ? -13.414 29.734 2.666 1 93.06 227 ILE A CA 1
ATOM 1850 C C . ILE A 1 227 ? -13.234 31.25 2.611 1 93.06 227 ILE A C 1
ATOM 1852 O O . ILE A 1 227 ? -14.055 31.984 3.158 1 93.06 227 ILE A O 1
ATOM 1856 N N . ASP A 1 228 ? -12.148 31.656 2.006 1 95 228 ASP A N 1
ATOM 1857 C CA . ASP A 1 228 ? -11.836 33.062 1.888 1 95 228 ASP A CA 1
ATOM 1858 C C . ASP A 1 228 ? -13.016 33.844 1.304 1 95 228 ASP A C 1
ATOM 1860 O O . ASP A 1 228 ? -13.469 34.844 1.887 1 95 228 ASP A O 1
ATOM 1864 N N . GLY A 1 229 ? -13.531 33.375 0.19 1 95.44 229 GLY A N 1
ATOM 1865 C CA . GLY A 1 229 ? -14.656 34.031 -0.459 1 95.44 229 GLY A CA 1
ATOM 1866 C C . GLY A 1 229 ? -15.906 34.062 0.402 1 95.44 229 GLY A C 1
ATOM 1867 O O . GLY A 1 229 ? -16.578 35.094 0.492 1 95.44 229 GLY A O 1
ATOM 1868 N N . ASP A 1 230 ? -16.188 33 1.02 1 97 230 ASP A N 1
ATOM 1869 C CA . ASP A 1 230 ? -17.359 32.906 1.876 1 97 230 ASP A CA 1
ATOM 1870 C C . ASP A 1 230 ? -17.281 33.875 3.037 1 97 230 ASP A C 1
ATOM 1872 O O . ASP A 1 230 ? -18.297 34.469 3.42 1 97 230 ASP A O 1
ATOM 1876 N N . LEU A 1 231 ? -16.141 34.062 3.566 1 98.25 231 LEU A N 1
ATOM 1877 C CA . LEU A 1 231 ? -15.961 34.969 4.699 1 98.25 231 LEU A CA 1
ATOM 1878 C C . LEU A 1 231 ? -16.188 36.438 4.281 1 98.25 231 LEU A C 1
ATOM 1880 O O . LEU A 1 231 ? -16.828 37.188 5.004 1 98.25 231 LEU A O 1
ATOM 1884 N N . ARG A 1 232 ? -15.648 36.75 3.18 1 97.75 232 ARG A N 1
ATOM 1885 C CA . ARG A 1 232 ? -15.828 38.125 2.676 1 97.75 232 ARG A CA 1
ATOM 1886 C C . ARG A 1 232 ? -17.297 38.406 2.416 1 97.75 232 ARG A C 1
ATOM 1888 O O . ARG A 1 232 ? -17.781 39.5 2.725 1 97.75 232 ARG A O 1
ATOM 1895 N N . GLN A 1 233 ? -17.938 37.438 1.853 1 98.06 233 GLN A N 1
ATOM 1896 C CA . GLN A 1 233 ? -19.375 37.594 1.617 1 98.06 233 GLN A CA 1
ATOM 1897 C C . GLN A 1 233 ? -20.125 37.719 2.932 1 98.06 233 GLN A C 1
ATOM 1899 O O . GLN A 1 233 ? -21.078 38.5 3.02 1 98.06 233 GLN A O 1
ATOM 1904 N N . MET A 1 234 ? -19.734 37.031 3.871 1 98.19 234 MET A N 1
ATOM 1905 C CA . MET A 1 234 ? -20.359 37.094 5.188 1 98.19 234 MET A CA 1
ATOM 1906 C C . MET A 1 234 ? -20.234 38.5 5.773 1 98.19 234 MET A C 1
ATOM 1908 O O . MET A 1 234 ? -21.188 39 6.367 1 98.19 234 MET A O 1
ATOM 1912 N N . VAL A 1 235 ? -19.109 39.125 5.648 1 98.44 235 VAL A N 1
ATOM 1913 C CA . VAL A 1 235 ? -18.859 40.469 6.168 1 98.44 235 VAL A CA 1
ATOM 1914 C C . VAL A 1 235 ? -19.812 41.469 5.504 1 98.44 235 VAL A C 1
ATOM 1916 O O . VAL A 1 235 ? -20.344 42.375 6.168 1 98.44 235 VAL A O 1
ATOM 1919 N N . ILE A 1 236 ? -20.031 41.281 4.227 1 97.88 236 ILE A N 1
ATOM 1920 C CA . ILE A 1 236 ? -20.953 42.125 3.482 1 97.88 236 ILE A CA 1
ATOM 1921 C C . ILE A 1 236 ? -22.375 41.906 3.957 1 97.88 236 ILE A C 1
ATOM 1923 O O . ILE A 1 236 ? -23.094 42.875 4.262 1 97.88 236 ILE A O 1
ATOM 1927 N N . ASN A 1 237 ? -22.766 40.656 4.027 1 98.12 237 ASN A N 1
ATOM 1928 C CA . ASN A 1 237 ? -24.125 40.312 4.426 1 98.12 237 ASN A CA 1
ATOM 1929 C C . ASN A 1 237 ? -24.453 40.844 5.82 1 98.12 237 ASN A C 1
ATOM 1931 O O . ASN A 1 237 ? -25.594 41.25 6.086 1 98.12 237 ASN A O 1
ATOM 1935 N N . GLU A 1 238 ? -23.484 40.812 6.645 1 97.94 238 GLU A N 1
ATOM 1936 C CA . GLU A 1 238 ? -23.703 41.219 8.031 1 97.94 238 GLU A CA 1
ATOM 1937 C C . GLU A 1 238 ? -23.406 42.688 8.242 1 97.94 238 GLU A C 1
ATOM 1939 O O . GLU A 1 238 ? -23.484 43.188 9.367 1 97.94 238 GLU A O 1
ATOM 1944 N N . LYS A 1 239 ? -23.016 43.406 7.219 1 97.44 239 LYS A N 1
ATOM 1945 C CA . LYS A 1 239 ? -22.734 44.844 7.219 1 97.44 239 LYS A CA 1
ATOM 1946 C C . LYS A 1 239 ? -21.609 45.188 8.188 1 97.44 239 LYS A C 1
ATOM 1948 O O . LYS A 1 239 ? -21.734 46.094 9 1 97.44 239 LYS A O 1
ATOM 1953 N N . LEU A 1 240 ? -20.562 44.406 8.07 1 98.19 240 LEU A N 1
ATOM 1954 C CA . LEU A 1 240 ? -19.422 44.562 8.969 1 98.19 240 LEU A CA 1
ATOM 1955 C C . LEU A 1 240 ? -18.188 45.062 8.203 1 98.19 240 LEU A C 1
ATOM 1957 O O . LEU A 1 240 ? -17.062 44.906 8.68 1 98.19 240 LEU A O 1
ATOM 1961 N N . GLU A 1 241 ? -18.328 45.656 7.09 1 97.31 241 GLU A N 1
ATOM 1962 C CA . GLU A 1 241 ? -17.25 46.031 6.199 1 97.31 241 GLU A CA 1
ATOM 1963 C C . GLU A 1 241 ? -16.344 47.094 6.855 1 97.31 241 GLU A C 1
ATOM 1965 O O . GLU A 1 241 ? -15.141 47.125 6.562 1 97.31 241 GLU A O 1
ATOM 1970 N N . LYS A 1 242 ? -16.891 47.844 7.754 1 96.56 242 LYS A N 1
ATOM 1971 C CA . LYS A 1 242 ? -16.109 48.875 8.414 1 96.56 242 LYS A CA 1
ATOM 1972 C C . LYS A 1 242 ? -15.273 48.281 9.555 1 96.56 242 LYS A C 1
ATOM 1974 O O . LYS A 1 242 ? -14.289 48.906 9.984 1 96.56 242 LYS A O 1
ATOM 1979 N N . GLN A 1 243 ? -15.562 47.156 10.023 1 97.62 243 GLN A N 1
ATOM 1980 C CA . GLN A 1 243 ? -14.922 46.594 11.203 1 97.62 243 GLN A CA 1
ATOM 1981 C C . GLN A 1 243 ? -13.945 45.469 10.812 1 97.62 243 GLN A C 1
ATOM 1983 O O . GLN A 1 243 ? -13 45.188 11.555 1 97.62 243 GLN A O 1
ATOM 1988 N N . VAL A 1 244 ? -14.242 44.844 9.719 1 98.31 244 VAL A N 1
ATOM 1989 C CA . VAL A 1 244 ? -13.453 43.656 9.367 1 98.31 244 VAL A CA 1
ATOM 1990 C C . VAL A 1 244 ? -12.641 43.938 8.109 1 98.31 244 VAL A C 1
ATOM 1992 O O . VAL A 1 244 ? -13.195 44.312 7.074 1 98.31 244 VAL A O 1
ATOM 1995 N N . GLU A 1 245 ? -11.352 43.719 8.219 1 96.75 245 GLU A N 1
ATOM 1996 C CA . GLU A 1 245 ? -10.438 43.938 7.102 1 96.75 245 GLU A CA 1
ATOM 1997 C C . GLU A 1 245 ? -9.656 42.688 6.762 1 96.75 245 GLU A C 1
ATOM 1999 O O . GLU A 1 245 ? -9.094 42.031 7.648 1 96.75 245 GLU A O 1
ATOM 2004 N N . PHE A 1 246 ? -9.711 42.344 5.488 1 97 246 PHE A N 1
ATOM 2005 C CA . PHE A 1 246 ? -8.914 41.219 4.98 1 97 246 PHE A CA 1
ATOM 2006 C C . PHE A 1 246 ? -7.656 41.719 4.289 1 97 246 PHE A C 1
ATOM 2008 O O . PHE A 1 246 ? -7.73 42.562 3.379 1 97 246 PHE A O 1
ATOM 2015 N N . LEU A 1 247 ? -6.52 41.188 4.684 1 93.25 247 LEU A N 1
ATOM 2016 C CA . LEU A 1 247 ? -5.27 41.688 4.102 1 93.25 247 LEU A CA 1
ATOM 2017 C C . LEU A 1 247 ? -4.688 40.656 3.137 1 93.25 247 LEU A C 1
ATOM 2019 O O . LEU A 1 247 ? -3.697 40.906 2.457 1 93.25 247 LEU A O 1
ATOM 2023 N N . GLY A 1 248 ? -5.344 39.469 3.068 1 89.69 248 GLY A N 1
ATOM 2024 C CA . GLY A 1 248 ? -4.816 38.438 2.215 1 89.69 248 GLY A CA 1
ATOM 2025 C C . GLY A 1 248 ? -3.559 37.781 2.768 1 89.69 248 GLY A C 1
ATOM 2026 O O . GLY A 1 248 ? -3.236 37.938 3.947 1 89.69 248 GLY A O 1
ATOM 2027 N N . TRP A 1 249 ? -2.965 37 1.986 1 82.5 249 TRP A N 1
ATOM 2028 C CA . TRP A 1 249 ? -1.738 36.312 2.391 1 82.5 249 TRP A CA 1
ATOM 2029 C C . TRP A 1 249 ? -0.565 37.312 2.438 1 82.5 249 TRP A C 1
ATOM 2031 O O . TRP A 1 249 ? -0.396 38.125 1.535 1 82.5 249 TRP A O 1
ATOM 2041 N N . LEU A 1 250 ? 0.168 37.25 3.537 1 76.81 250 LEU A N 1
ATOM 2042 C CA . LEU A 1 250 ? 1.369 38.062 3.703 1 76.81 250 LEU A CA 1
ATOM 2043 C C . LEU A 1 250 ? 2.561 37.188 4.094 1 76.81 250 LEU A C 1
ATOM 2045 O O . LEU A 1 250 ? 2.402 36.219 4.805 1 76.81 250 LEU A O 1
ATOM 2049 N N . PRO A 1 251 ? 3.707 37.594 3.551 1 70.56 251 PRO A N 1
ATOM 2050 C CA . PRO A 1 251 ? 4.906 36.906 4.043 1 70.56 251 PRO A CA 1
ATOM 2051 C C . PRO A 1 251 ? 5.145 37.125 5.535 1 70.56 251 PRO A C 1
ATOM 2053 O O . PRO A 1 251 ? 4.672 38.125 6.094 1 70.56 251 PRO A O 1
ATOM 2056 N N . PHE A 1 252 ? 5.809 36.219 6.18 1 65.94 252 PHE A N 1
ATOM 2057 C CA . PHE A 1 252 ? 6.031 36.219 7.621 1 65.94 252 PHE A CA 1
ATOM 2058 C C . PHE A 1 252 ? 6.629 37.562 8.062 1 65.94 252 PHE A C 1
ATOM 2060 O O . PHE A 1 252 ? 6.23 38.125 9.094 1 65.94 252 PHE A O 1
ATOM 2067 N N . GLU A 1 253 ? 7.516 38.094 7.234 1 65.06 253 GLU A N 1
ATOM 2068 C CA . GLU A 1 253 ? 8.227 39.312 7.566 1 65.06 253 GLU A CA 1
ATOM 2069 C C . GLU A 1 253 ? 7.281 40.531 7.609 1 65.06 253 GLU A C 1
ATOM 2071 O O . GLU A 1 253 ? 7.543 41.5 8.312 1 65.06 253 GLU A O 1
ATOM 2076 N N . GLU A 1 254 ? 6.184 40.312 6.902 1 72.75 254 GLU A N 1
ATOM 2077 C CA . GLU A 1 254 ? 5.234 41.406 6.816 1 72.75 254 GLU A CA 1
ATOM 2078 C C . GLU A 1 254 ? 4.129 41.281 7.863 1 72.75 254 GLU A C 1
ATOM 2080 O O . GLU A 1 254 ? 3.422 42.25 8.156 1 72.75 254 GLU A O 1
ATOM 2085 N N . LEU A 1 255 ? 4.074 40.125 8.453 1 75.62 255 LEU A N 1
ATOM 2086 C CA . LEU A 1 255 ? 3.027 39.875 9.438 1 75.62 255 LEU A CA 1
ATOM 2087 C C . LEU A 1 255 ? 3.201 40.75 10.672 1 75.62 255 LEU A C 1
ATOM 2089 O O . LEU A 1 255 ? 2.221 41.25 11.227 1 75.62 255 LEU A O 1
ATOM 2093 N N . SER A 1 256 ? 4.473 40.969 10.992 1 72.38 256 SER A N 1
ATOM 2094 C CA . SER A 1 256 ? 4.777 41.719 12.219 1 72.38 256 SER A CA 1
ATOM 2095 C C . SER A 1 256 ? 4.258 43.125 12.148 1 72.38 256 SER A C 1
ATOM 2097 O O . SER A 1 256 ? 3.777 43.688 13.148 1 72.38 256 SER A O 1
ATOM 2099 N N . LYS A 1 257 ? 4.25 43.656 10.969 1 75.75 257 LYS A N 1
ATOM 2100 C CA . LYS A 1 257 ? 3.84 45.031 10.82 1 75.75 257 LYS A CA 1
ATOM 2101 C C . LYS A 1 257 ? 2.365 45.219 11.172 1 75.75 257 LYS A C 1
ATOM 2103 O O . LYS A 1 257 ? 1.993 46.188 11.828 1 75.75 257 LYS A O 1
ATOM 2108 N N . HIS A 1 258 ? 1.605 44.312 10.789 1 79.56 258 HIS A N 1
ATOM 2109 C CA . HIS A 1 258 ? 0.169 44.406 11.016 1 79.56 258 HIS A CA 1
ATOM 2110 C C . HIS A 1 258 ? -0.215 43.906 12.398 1 79.56 258 HIS A C 1
ATOM 2112 O O . HIS A 1 258 ? -1.146 44.406 13.023 1 79.56 258 HIS A O 1
ATOM 2118 N N . ALA A 1 259 ? 0.553 43.062 12.891 1 85.25 259 ALA A N 1
ATOM 2119 C CA . ALA A 1 259 ? 0.285 42.469 14.195 1 85.25 259 ALA A CA 1
ATOM 2120 C C . ALA A 1 259 ? 0.669 43.438 15.32 1 85.25 259 ALA A C 1
ATOM 2122 O O . ALA A 1 259 ? 0.062 43.406 16.391 1 85.25 259 ALA A O 1
ATOM 2123 N N . THR A 1 260 ? 1.62 44.281 15.016 1 80.44 260 THR A N 1
ATOM 2124 C CA . THR A 1 260 ? 2.184 45.125 16.062 1 80.44 260 THR A CA 1
ATOM 2125 C C . THR A 1 260 ? 1.184 46.219 16.484 1 80.44 260 THR A C 1
ATOM 2127 O O . THR A 1 260 ? 1.319 46.812 17.562 1 80.44 260 THR A O 1
ATOM 2130 N N . ASN A 1 261 ? 0.163 46.438 15.688 1 87.25 261 ASN A N 1
ATOM 2131 C CA . ASN A 1 261 ? -0.843 47.438 16.078 1 87.25 261 ASN A CA 1
ATOM 2132 C C . ASN A 1 261 ? -2.061 46.75 16.719 1 87.25 261 ASN A C 1
ATOM 2134 O O . ASN A 1 261 ? -2.969 47.438 17.188 1 87.25 261 ASN A O 1
ATOM 2138 N N . ALA A 1 262 ? -1.99 45.5 16.812 1 95.31 262 ALA A N 1
ATOM 2139 C CA . ALA A 1 262 ? -3.141 44.75 17.312 1 95.31 262 ALA A CA 1
ATOM 2140 C C . ALA A 1 262 ? -3.066 44.594 18.828 1 95.31 262 ALA A C 1
ATOM 2142 O O . ALA A 1 262 ? -2.008 44.812 19.438 1 95.31 262 ALA A O 1
ATOM 2143 N N . HIS A 1 263 ? -4.246 44.281 19.406 1 96.62 263 HIS A N 1
ATOM 2144 C CA . HIS A 1 263 ? -4.336 44.219 20.859 1 96.62 263 HIS A CA 1
ATOM 2145 C C . HIS A 1 263 ? -4.488 42.812 21.359 1 96.62 263 HIS A C 1
ATOM 2147 O O . HIS A 1 263 ? -4.133 42.5 22.5 1 96.62 263 HIS A O 1
ATOM 2153 N N . VAL A 1 264 ? -5.02 42 20.594 1 97.69 264 VAL A N 1
ATOM 2154 C CA . VAL A 1 264 ? -5.246 40.625 20.953 1 97.69 264 VAL A CA 1
ATOM 2155 C C . VAL A 1 264 ? -5.293 39.75 19.703 1 97.69 264 VAL A C 1
ATOM 2157 O O . VAL A 1 264 ? -5.676 40.219 18.625 1 97.69 264 VAL A O 1
ATOM 2160 N N . GLY A 1 265 ? -4.75 38.531 19.797 1 98 265 GLY A N 1
ATOM 2161 C CA . GLY A 1 265 ? -4.789 37.594 18.688 1 98 265 GLY A CA 1
ATOM 2162 C C . GLY A 1 265 ? -5.789 36.469 18.891 1 98 265 GLY A C 1
ATOM 2163 O O . GLY A 1 265 ? -6.027 36.062 20.016 1 98 265 GLY A O 1
ATOM 2164 N N . LEU A 1 266 ? -6.301 35.969 17.734 1 98.44 266 LEU A N 1
ATOM 2165 C CA . LEU A 1 266 ? -7.273 34.875 17.797 1 98.44 266 LEU A CA 1
ATOM 2166 C C . LEU A 1 266 ? -6.645 33.562 17.359 1 98.44 266 LEU A C 1
ATOM 2168 O O . LEU A 1 266 ? -5.84 33.531 16.422 1 98.44 266 LEU A O 1
ATOM 2172 N N . CYS A 1 267 ? -6.949 32.469 18.078 1 98.06 267 CYS A N 1
ATOM 2173 C CA . CYS A 1 267 ? -6.598 31.109 17.719 1 98.06 267 CYS A CA 1
ATOM 2174 C C . CYS A 1 267 ? -7.727 30.141 18.078 1 98.06 267 CYS A C 1
ATOM 2176 O O . CYS A 1 267 ? -7.559 29.281 18.938 1 98.06 267 CYS A O 1
ATOM 2178 N N . LEU A 1 268 ? -8.812 30.328 17.312 1 97.81 268 LEU A N 1
ATOM 2179 C CA . LEU A 1 268 ? -10 29.531 17.578 1 97.81 268 LEU A CA 1
ATOM 2180 C C . LEU A 1 268 ? -10.117 28.375 16.594 1 97.81 268 LEU A C 1
ATOM 2182 O O . LEU A 1 268 ? -9.82 28.531 15.406 1 97.81 268 LEU A O 1
ATOM 2186 N N . LEU A 1 269 ? -10.43 27.219 17.156 1 95.75 269 LEU A N 1
ATOM 2187 C CA . LEU A 1 269 ? -10.633 26.016 16.375 1 95.75 269 LEU A CA 1
ATOM 2188 C C . LEU A 1 269 ? -11.914 25.312 16.781 1 95.75 269 LEU A C 1
ATOM 2190 O O . LEU A 1 269 ? -12.219 25.203 17.969 1 95.75 269 LEU A O 1
ATOM 2194 N N . GLU A 1 270 ? -12.68 24.906 15.781 1 94 270 GLU A N 1
ATOM 2195 C CA . GLU A 1 270 ? -13.859 24.078 16.031 1 94 270 GLU A CA 1
ATOM 2196 C C . GLU A 1 270 ? -13.477 22.609 16.172 1 94 270 GLU A C 1
ATOM 2198 O O . GLU A 1 270 ? -12.516 22.156 15.539 1 94 270 GLU A O 1
ATOM 2203 N N . ASN A 1 271 ? -14.203 21.875 16.984 1 91.56 271 ASN A N 1
ATOM 2204 C CA . ASN A 1 271 ? -13.938 20.453 17.156 1 91.56 271 ASN A CA 1
ATOM 2205 C C . ASN A 1 271 ? -14.422 19.641 15.953 1 91.56 271 ASN A C 1
ATOM 2207 O O . ASN A 1 271 ? -15.43 18.938 16.047 1 91.56 271 ASN A O 1
ATOM 2211 N N . MET A 1 272 ? -13.672 19.688 14.93 1 88.56 272 MET A N 1
ATOM 2212 C CA . MET A 1 272 ? -14.07 19.031 13.68 1 88.56 272 MET A CA 1
ATOM 2213 C C . MET A 1 272 ? -13.25 17.766 13.445 1 88.56 272 MET A C 1
ATOM 2215 O O . MET A 1 272 ? -13.234 17.234 12.328 1 88.56 272 MET A O 1
ATOM 2219 N N . GLY A 1 273 ? -12.594 17.297 14.453 1 88 273 GLY A N 1
ATOM 2220 C CA . GLY A 1 273 ? -11.766 16.109 14.312 1 88 273 GLY A CA 1
ATOM 2221 C C . GLY A 1 273 ? -10.508 16.156 15.164 1 88 273 GLY A C 1
ATOM 2222 O O . GLY A 1 273 ? -10.117 17.219 15.648 1 88 273 GLY A O 1
ATOM 2223 N N . LEU A 1 274 ? -9.852 15.008 15.219 1 85.75 274 LEU A N 1
ATOM 2224 C CA . LEU A 1 274 ? -8.695 14.867 16.094 1 85.75 274 LEU A CA 1
ATOM 2225 C C . LEU A 1 274 ? -7.531 15.727 15.617 1 85.75 274 LEU A C 1
ATOM 2227 O O . LEU A 1 274 ? -6.684 16.141 16.406 1 85.75 274 LEU A O 1
ATOM 2231 N N . ASN A 1 275 ? -7.539 15.961 14.352 1 87.69 275 ASN A N 1
ATOM 2232 C CA . ASN A 1 275 ? -6.465 16.797 13.82 1 87.69 275 ASN A CA 1
ATOM 2233 C C . ASN A 1 275 ? -6.48 18.188 14.43 1 87.69 275 ASN A C 1
ATOM 2235 O O . ASN A 1 275 ? -5.438 18.719 14.828 1 87.69 275 ASN A O 1
ATOM 2239 N N . TYR A 1 276 ? -7.656 18.781 14.469 1 90.38 276 TYR A N 1
ATOM 2240 C CA . TYR A 1 276 ? -7.785 20.094 15.102 1 90.38 276 TYR A CA 1
ATOM 2241 C C . TYR A 1 276 ? -7.707 19.969 16.625 1 90.38 276 TYR A C 1
ATOM 2243 O O . TYR A 1 276 ? -7.082 20.797 17.281 1 90.38 276 TYR A O 1
ATOM 2251 N N . TYR A 1 277 ? -8.266 18.969 17.141 1 92.38 277 TYR A N 1
ATOM 2252 C CA . TYR A 1 277 ? -8.352 18.781 18.594 1 92.38 277 TYR A CA 1
ATOM 2253 C C . TYR A 1 277 ? -6.965 18.656 19.203 1 92.38 277 TYR A C 1
ATOM 2255 O O . TYR A 1 277 ? -6.734 19.109 20.328 1 92.38 277 TYR A O 1
ATOM 2263 N N . HIS A 1 278 ? -6.047 18.125 18.453 1 92.19 278 HIS A N 1
ATOM 2264 C CA . HIS A 1 278 ? -4.688 17.953 18.953 1 92.19 278 HIS A CA 1
ATOM 2265 C C . HIS A 1 278 ? -3.703 18.828 18.203 1 92.19 278 HIS A C 1
ATOM 2267 O O . HIS A 1 278 ? -2.502 18.547 18.172 1 92.19 278 HIS A O 1
ATOM 2273 N N . SER A 1 279 ? -4.223 19.844 17.656 1 92.19 279 SER A N 1
ATOM 2274 C CA . SER A 1 279 ? -3.35 20.719 16.891 1 92.19 279 SER A CA 1
ATOM 2275 C C . SER A 1 279 ? -2.672 21.75 17.781 1 92.19 279 SER A C 1
ATOM 2277 O O . SER A 1 279 ? -3.158 22.047 18.875 1 92.19 279 SER A O 1
ATOM 2279 N N . LEU A 1 280 ? -1.582 22.141 17.328 1 93.31 280 LEU A N 1
ATOM 2280 C CA . LEU A 1 280 ? -0.855 23.266 17.891 1 93.31 280 LEU A CA 1
ATOM 2281 C C . LEU A 1 280 ? -0.536 24.297 16.797 1 93.31 280 LEU A C 1
ATOM 2283 O O . LEU A 1 280 ? 0.58 24.312 16.266 1 93.31 280 LEU A O 1
ATOM 2287 N N . PRO A 1 281 ? -1.517 25.188 16.547 1 93.12 281 PRO A N 1
ATOM 2288 C CA . PRO A 1 281 ? -1.304 26.156 15.484 1 93.12 281 PRO A CA 1
ATOM 2289 C C . PRO A 1 281 ? -0.101 27.062 15.742 1 93.12 281 PRO A C 1
ATOM 2291 O O . PRO A 1 281 ? 0.171 27.422 16.891 1 93.12 281 PRO A O 1
ATOM 2294 N N . ASN A 1 282 ? 0.479 27.562 14.68 1 89.75 282 ASN A N 1
ATOM 2295 C CA . ASN A 1 282 ? 1.674 28.391 14.766 1 89.75 282 ASN A CA 1
ATOM 2296 C C . ASN A 1 282 ? 1.401 29.688 15.516 1 89.75 282 ASN A C 1
ATOM 2298 O O . ASN A 1 282 ? 2.287 30.219 16.188 1 89.75 282 ASN A O 1
ATOM 2302 N N . ARG A 1 283 ? 0.243 30.141 15.406 1 92.88 283 ARG A N 1
ATOM 2303 C CA . ARG A 1 283 ? -0.084 31.438 15.977 1 92.88 283 ARG A CA 1
ATOM 2304 C C . ARG A 1 283 ? 0.039 31.422 17.5 1 92.88 283 ARG A C 1
ATOM 2306 O O . ARG A 1 283 ? 0.311 32.438 18.125 1 92.88 283 ARG A O 1
ATOM 2313 N N . ILE A 1 284 ? -0.088 30.25 18.094 1 95.5 284 ILE A N 1
ATOM 2314 C CA . ILE A 1 284 ? 0.096 30.094 19.531 1 95.5 284 ILE A CA 1
ATOM 2315 C C . ILE A 1 284 ? 1.525 30.484 19.906 1 95.5 284 ILE A C 1
ATOM 2317 O O . ILE A 1 284 ? 1.763 31.016 21 1 95.5 284 ILE A O 1
ATOM 2321 N N . PHE A 1 285 ? 2.383 30.328 18.984 1 93.88 285 PHE A N 1
ATOM 2322 C CA . PHE A 1 285 ? 3.797 30.562 19.234 1 93.88 285 PHE A CA 1
ATOM 2323 C C . PHE A 1 285 ? 4.223 31.922 18.672 1 93.88 285 PHE A C 1
ATOM 2325 O O . PHE A 1 285 ? 5.184 32.531 19.156 1 93.88 285 PHE A O 1
ATOM 2332 N N . ASP A 1 286 ? 3.557 32.406 17.703 1 91.75 286 ASP A N 1
ATOM 2333 C CA . ASP A 1 286 ? 3.904 33.656 17.047 1 91.75 286 ASP A CA 1
ATOM 2334 C C . ASP A 1 286 ? 3.467 34.875 17.875 1 91.75 286 ASP A C 1
ATOM 2336 O O . ASP A 1 286 ? 4.191 35.875 17.984 1 91.75 286 ASP A O 1
ATOM 2340 N N . TYR A 1 287 ? 2.336 34.812 18.469 1 95 287 TYR A N 1
ATOM 2341 C CA . TYR A 1 287 ? 1.668 35.969 19.078 1 95 287 TYR A CA 1
ATOM 2342 C C . TYR A 1 287 ? 2.484 36.5 20.25 1 95 287 TYR A C 1
ATOM 2344 O O . TYR A 1 287 ? 2.609 37.719 20.422 1 95 287 TYR A O 1
ATOM 2352 N N . PRO A 1 288 ? 3.072 35.625 21.047 1 95.12 288 PRO A N 1
ATOM 2353 C CA . PRO A 1 288 ? 3.865 36.188 22.156 1 95.12 288 PRO A CA 1
ATOM 2354 C C . PRO A 1 288 ? 4.953 37.125 21.688 1 95.12 288 PRO A C 1
ATOM 2356 O O . PRO A 1 288 ? 5.121 38.219 22.266 1 95.12 288 PRO A O 1
ATOM 2359 N N . ALA A 1 289 ? 5.609 36.844 20.656 1 91.25 289 ALA A N 1
ATOM 2360 C CA . ALA A 1 289 ? 6.668 37.688 20.141 1 91.25 289 ALA A CA 1
ATOM 2361 C C . ALA A 1 289 ? 6.102 39 19.594 1 91.25 289 ALA A C 1
ATOM 2363 O O . ALA A 1 289 ? 6.801 40.031 19.531 1 91.25 289 ALA A O 1
ATOM 2364 N N . MET A 1 290 ? 4.883 38.969 19.281 1 91.56 290 MET A N 1
ATOM 2365 C CA . MET A 1 290 ? 4.219 40.125 18.703 1 91.56 290 MET A CA 1
ATOM 2366 C C . MET A 1 290 ? 3.545 40.938 19.797 1 91.56 290 MET A C 1
ATOM 2368 O O . MET A 1 290 ? 2.893 41.969 19.516 1 91.56 290 MET A O 1
ATOM 2372 N N . GLY A 1 291 ? 3.68 40.5 20.984 1 93.44 291 GLY A N 1
ATOM 2373 C CA . GLY A 1 291 ? 3.051 41.188 22.094 1 93.44 291 GLY A CA 1
ATOM 2374 C C . GLY A 1 291 ? 1.543 41.031 22.125 1 93.44 291 GLY A C 1
ATOM 2375 O O . GLY A 1 291 ? 0.829 41.938 22.578 1 93.44 291 GLY A O 1
ATOM 2376 N N . LEU A 1 292 ? 1.085 39.969 21.594 1 96.31 292 LEU A N 1
ATOM 2377 C CA . LEU A 1 292 ? -0.356 39.75 21.516 1 96.31 292 LEU A CA 1
ATOM 2378 C C . LEU A 1 292 ? -0.795 38.625 22.438 1 96.31 292 LEU A C 1
ATOM 2380 O O . LEU A 1 292 ? -0.39 37.5 22.266 1 96.31 292 LEU A O 1
ATOM 2384 N N . PRO A 1 293 ? -1.614 39 23.5 1 97.94 293 PRO A N 1
ATOM 2385 C CA . PRO A 1 293 ? -2.318 37.875 24.156 1 97.94 293 PRO A CA 1
ATOM 2386 C C . PRO A 1 293 ? -3.262 37.125 23.219 1 97.94 293 PRO A C 1
ATOM 2388 O O . PRO A 1 293 ? -3.705 37.719 22.219 1 97.94 293 PRO A O 1
ATOM 2391 N N . VAL A 1 294 ? -3.553 35.875 23.594 1 98.44 294 VAL A N 1
ATOM 2392 C CA . VAL A 1 294 ? -4.285 35.062 22.641 1 98.44 294 VAL A CA 1
ATOM 2393 C C . VAL A 1 294 ? -5.641 34.688 23.219 1 98.44 294 VAL A C 1
ATOM 2395 O O . VAL A 1 294 ? -5.758 34.406 24.422 1 98.44 294 VAL A O 1
ATOM 2398 N N . ILE A 1 295 ? -6.672 34.781 22.422 1 98.62 295 ILE A N 1
ATOM 2399 C CA . ILE A 1 295 ? -7.938 34.094 22.672 1 98.62 295 ILE A CA 1
ATOM 2400 C C . ILE A 1 295 ? -7.977 32.781 21.922 1 98.62 295 ILE A C 1
ATOM 2402 O O . ILE A 1 295 ? -8.07 32.75 20.688 1 98.62 295 ILE A O 1
ATOM 2406 N N . ALA A 1 296 ? -7.922 31.688 22.688 1 98.44 296 ALA A N 1
ATOM 2407 C CA . ALA A 1 296 ? -7.738 30.391 22.031 1 98.44 296 ALA A CA 1
ATOM 2408 C C . ALA A 1 296 ? -8.781 29.375 22.516 1 98.44 296 ALA A C 1
ATOM 2410 O O . ALA A 1 296 ? -9.344 29.531 23.609 1 98.44 296 ALA A O 1
ATOM 2411 N N . THR A 1 297 ? -9.062 28.422 21.625 1 97.5 297 THR A N 1
ATOM 2412 C CA . THR A 1 297 ? -9.906 27.297 22.031 1 97.5 297 THR A CA 1
ATOM 2413 C C . THR A 1 297 ? -9.188 26.422 23.062 1 97.5 297 THR A C 1
ATOM 2415 O O . THR A 1 297 ? -7.984 26.188 22.953 1 97.5 297 THR A O 1
ATOM 2418 N N . GLY A 1 298 ? -9.969 25.906 24.047 1 97.12 298 GLY A N 1
ATOM 2419 C CA . GLY A 1 298 ? -9.391 25.141 25.141 1 97.12 298 GLY A CA 1
ATOM 2420 C C . GLY A 1 298 ? -9.148 23.688 24.797 1 97.12 298 GLY A C 1
ATOM 2421 O O . GLY A 1 298 ? -9.531 22.797 25.547 1 97.12 298 GLY A O 1
ATOM 2422 N N . PHE A 1 299 ? -8.602 23.438 23.641 1 96.06 299 PHE A N 1
ATOM 2423 C CA . PHE A 1 299 ? -8.195 22.078 23.281 1 96.06 299 PHE A CA 1
ATOM 2424 C C . PHE A 1 299 ? -6.938 21.672 24.047 1 96.06 299 PHE A C 1
ATOM 2426 O O . PHE A 1 299 ? -6.16 22.531 24.469 1 96.06 299 PHE A O 1
ATOM 2433 N N . PRO A 1 300 ? -6.645 20.391 24.203 1 94.25 300 PRO A N 1
ATOM 2434 C CA . PRO A 1 300 ? -5.629 19.922 25.156 1 94.25 300 PRO A CA 1
ATOM 2435 C C . PRO A 1 300 ? -4.242 20.484 24.859 1 94.25 300 PRO A C 1
ATOM 2437 O O . PRO A 1 300 ? -3.6 21.062 25.75 1 94.25 300 PRO A O 1
ATOM 2440 N N . ASP A 1 301 ? -3.766 20.359 23.656 1 96 301 ASP A N 1
ATOM 2441 C CA . ASP A 1 301 ? -2.408 20.766 23.328 1 96 301 ASP A CA 1
ATOM 2442 C C . ASP A 1 301 ? -2.266 22.297 23.391 1 96 301 ASP A C 1
ATOM 2444 O O . ASP A 1 301 ? -1.242 22.797 23.859 1 96 301 ASP A O 1
ATOM 2448 N N . ILE A 1 302 ? -3.281 23 22.984 1 97 302 ILE A N 1
ATOM 2449 C CA . ILE A 1 302 ? -3.291 24.469 23.031 1 97 302 ILE A CA 1
ATOM 2450 C C . ILE A 1 302 ? -3.326 24.922 24.5 1 97 302 ILE A C 1
ATOM 2452 O O . ILE A 1 302 ? -2.543 25.781 24.891 1 97 302 ILE A O 1
ATOM 2456 N N . SER A 1 303 ? -4.191 24.281 25.25 1 97.25 303 SER A N 1
ATOM 2457 C CA . SER A 1 303 ? -4.363 24.641 26.656 1 97.25 303 SER A CA 1
ATOM 2458 C C . SER A 1 303 ? -3.066 24.453 27.438 1 97.25 303 SER A C 1
ATOM 2460 O O . SER A 1 303 ? -2.752 25.25 28.328 1 97.25 303 SER A O 1
ATOM 2462 N N . GLU A 1 304 ? -2.398 23.422 27.125 1 96.06 304 GLU A N 1
ATOM 2463 C CA . GLU A 1 304 ? -1.138 23.141 27.812 1 96.06 304 GLU A CA 1
ATOM 2464 C C . GLU A 1 304 ? -0.174 24.328 27.672 1 96.06 304 GLU A C 1
ATOM 2466 O O . GLU A 1 304 ? 0.449 24.734 28.656 1 96.06 304 GLU A O 1
ATOM 2471 N N . ILE A 1 305 ? -0.092 24.891 26.562 1 96.5 305 ILE A N 1
ATOM 2472 C CA . ILE A 1 305 ? 0.845 25.984 26.297 1 96.5 305 ILE A CA 1
ATOM 2473 C C . ILE A 1 305 ? 0.328 27.266 26.922 1 96.5 305 ILE A C 1
ATOM 2475 O O . ILE A 1 305 ? 1.063 27.969 27.625 1 96.5 305 ILE A O 1
ATOM 2479 N N . VAL A 1 306 ? -0.927 27.578 26.719 1 98 306 VAL A N 1
ATOM 2480 C CA . VAL A 1 306 ? -1.502 28.844 27.141 1 98 306 VAL A CA 1
ATOM 2481 C C . VAL A 1 306 ? -1.522 28.922 28.672 1 98 306 VAL A C 1
ATOM 2483 O O . VAL A 1 306 ? -1.256 29.969 29.25 1 98 306 VAL A O 1
ATOM 2486 N N . VAL A 1 307 ? -1.813 27.812 29.297 1 97.56 307 VAL A N 1
ATOM 2487 C CA . VAL A 1 307 ? -1.886 27.766 30.75 1 97.56 307 VAL A CA 1
ATOM 2488 C C . VAL A 1 307 ? -0.479 27.812 31.344 1 97.56 307 VAL A C 1
ATOM 2490 O O . VAL A 1 307 ? -0.228 28.562 32.281 1 97.56 307 VAL A O 1
ATOM 2493 N N . LYS A 1 308 ? 0.4 27.047 30.781 1 97.25 308 LYS A N 1
ATOM 2494 C CA . LYS A 1 308 ? 1.765 26.969 31.297 1 97.25 308 LYS A CA 1
ATOM 2495 C C . LYS A 1 308 ? 2.439 28.344 31.25 1 97.25 308 LYS A C 1
ATOM 2497 O O . LYS A 1 308 ? 3.125 28.734 32.188 1 97.25 308 LYS A O 1
ATOM 2502 N N . TYR A 1 309 ? 2.189 29.078 30.188 1 97.44 309 TYR A N 1
ATOM 2503 C CA . TYR A 1 309 ? 2.914 30.328 30.016 1 97.44 309 TYR A CA 1
ATOM 2504 C C . TYR A 1 309 ? 2.012 31.516 30.297 1 97.44 309 TYR A C 1
ATOM 2506 O O . TYR A 1 309 ? 2.467 32.656 30.266 1 97.44 309 TYR A O 1
ATOM 2514 N N . LYS A 1 310 ? 0.755 31.266 30.562 1 97.69 310 LYS A N 1
ATOM 2515 C CA . LYS A 1 310 ? -0.217 32.281 30.906 1 97.69 310 LYS A CA 1
ATOM 2516 C C . LYS A 1 310 ? -0.236 33.406 29.859 1 97.69 310 LYS A C 1
ATOM 2518 O O . LYS A 1 310 ? -0.07 34.594 30.203 1 97.69 310 LYS A O 1
ATOM 2523 N N . THR A 1 311 ? -0.586 33.031 28.656 1 98.12 311 THR A N 1
ATOM 2524 C CA . THR A 1 311 ? -0.426 33.938 27.531 1 98.12 311 THR A CA 1
ATOM 2525 C C . THR A 1 311 ? -1.785 34.406 27.016 1 98.12 311 THR A C 1
ATOM 2527 O O . THR A 1 311 ? -1.86 35.156 26.031 1 98.12 311 THR A O 1
ATOM 2530 N N . GLY A 1 312 ? -2.859 33.969 27.578 1 98.31 312 GLY A N 1
ATOM 2531 C CA . GLY A 1 312 ? -4.137 34.344 27.016 1 98.31 312 GLY A CA 1
ATOM 2532 C C . GLY A 1 312 ? -5.324 33.75 27.75 1 98.31 312 GLY A C 1
ATOM 2533 O O . GLY A 1 312 ? -5.219 33.406 28.922 1 98.31 312 GLY A O 1
ATOM 2534 N N . ILE A 1 313 ? -6.484 33.844 27.031 1 98.31 313 ILE A N 1
ATOM 2535 C CA . ILE A 1 313 ? -7.75 33.344 27.562 1 98.31 313 ILE A CA 1
ATOM 2536 C C . ILE A 1 313 ? -8.227 32.156 26.75 1 98.31 313 ILE A C 1
ATOM 2538 O O . ILE A 1 313 ? -8.172 32.188 25.516 1 98.31 313 ILE A O 1
ATOM 2542 N N . LEU A 1 314 ? -8.617 31.109 27.453 1 98.31 314 LEU A N 1
ATOM 2543 C CA . LEU A 1 314 ? -9.141 29.922 26.797 1 98.31 314 LEU A CA 1
ATOM 2544 C C . LEU A 1 314 ? -10.664 29.953 26.75 1 98.31 314 LEU A C 1
ATOM 2546 O O . LEU A 1 314 ? -11.312 30.375 27.703 1 98.31 314 LEU A O 1
ATOM 2550 N N . LEU A 1 315 ? -11.18 29.547 25.578 1 97.19 315 LEU A N 1
ATOM 2551 C CA . LEU A 1 315 ? -12.625 29.469 25.375 1 97.19 315 LEU A CA 1
ATOM 2552 C C . LEU A 1 315 ? -13.047 28.047 25.016 1 97.19 315 LEU A C 1
ATOM 2554 O O . LEU A 1 315 ? -12.312 27.328 24.328 1 97.19 315 LEU A O 1
ATOM 2558 N N . ASN A 1 316 ? -14.25 27.641 25.438 1 92.44 316 ASN A N 1
ATOM 2559 C CA . ASN A 1 316 ? -14.797 26.344 25.078 1 92.44 316 ASN A CA 1
ATOM 2560 C C . ASN A 1 316 ? -16.062 26.469 24.25 1 92.44 316 ASN A C 1
ATOM 2562 O O . ASN A 1 316 ? -16.797 25.5 24.062 1 92.44 316 ASN A O 1
ATOM 2566 N N . SER A 1 317 ? -16.281 27.719 23.828 1 92.06 317 SER A N 1
ATOM 2567 C CA . SER A 1 317 ? -17.5 28 23.062 1 92.06 317 SER A CA 1
ATOM 2568 C C . SER A 1 317 ? -17.172 28.766 21.781 1 92.06 317 SER A C 1
ATOM 2570 O O . SER A 1 317 ? -16.234 29.547 21.75 1 92.06 317 SER A O 1
ATOM 2572 N N . MET A 1 318 ? -18.016 28.469 20.781 1 94.38 318 MET A N 1
ATOM 2573 C CA . MET A 1 318 ? -17.906 29.203 19.516 1 94.38 318 MET A CA 1
ATOM 2574 C C . MET A 1 318 ? -19.062 30.188 19.359 1 94.38 318 MET A C 1
ATOM 2576 O O . MET A 1 318 ? -19.328 30.672 18.266 1 94.38 318 MET A O 1
ATOM 2580 N N . GLU A 1 319 ? -19.656 30.438 20.5 1 96.88 319 GLU A N 1
ATOM 2581 C CA . GLU A 1 319 ? -20.719 31.422 20.469 1 96.88 319 GLU A CA 1
ATOM 2582 C C . GLU A 1 319 ? -20.156 32.844 20.312 1 96.88 319 GLU A C 1
ATOM 2584 O O . GLU A 1 319 ? -19.344 33.281 21.125 1 96.88 319 GLU A O 1
ATOM 2589 N N . PRO A 1 320 ? -20.672 33.594 19.328 1 98.19 320 PRO A N 1
ATOM 2590 C CA . PRO A 1 320 ? -20.141 34.938 19.047 1 98.19 320 PRO A CA 1
ATOM 2591 C C . PRO A 1 320 ? -20.125 35.844 20.266 1 98.19 320 PRO A C 1
ATOM 2593 O O . PRO A 1 320 ? -19.156 36.562 20.5 1 98.19 320 PRO A O 1
ATOM 2596 N N . LYS A 1 321 ? -21.156 35.812 21.047 1 98.06 321 LYS A N 1
ATOM 2597 C CA . LYS A 1 321 ? -21.234 36.656 22.219 1 98.06 321 LYS A CA 1
ATOM 2598 C C . LYS A 1 321 ? -20.141 36.344 23.234 1 98.06 321 LYS A C 1
ATOM 2600 O O . LYS A 1 321 ? -19.562 37.219 23.844 1 98.06 321 LYS A O 1
ATOM 2605 N N . GLU A 1 322 ? -19.906 35.094 23.422 1 98.06 322 GLU A N 1
ATOM 2606 C CA . GLU A 1 322 ? -18.875 34.656 24.344 1 98.06 322 GLU A CA 1
ATOM 2607 C C . GLU A 1 322 ? -17.484 35.031 23.828 1 98.06 322 GLU A C 1
ATOM 2609 O O . GLU A 1 322 ? -16.609 35.438 24.609 1 98.06 322 GLU A O 1
ATOM 2614 N N . ILE A 1 323 ? -17.297 34.906 22.547 1 98.5 323 ILE A N 1
ATOM 2615 C CA . ILE A 1 323 ? -16.047 35.312 21.922 1 98.5 323 ILE A CA 1
ATOM 2616 C C . ILE A 1 323 ? -15.836 36.812 22.109 1 98.5 323 ILE A C 1
ATOM 2618 O O . ILE A 1 323 ? -14.742 37.25 22.484 1 98.5 323 ILE A O 1
ATOM 2622 N N . ALA A 1 324 ? -16.906 37.562 21.906 1 98.5 324 ALA A N 1
ATOM 2623 C CA . ALA A 1 324 ? -16.844 39.031 22.062 1 98.5 324 ALA A CA 1
ATOM 2624 C C . ALA A 1 324 ? -16.484 39.406 23.5 1 98.5 324 ALA A C 1
ATOM 2626 O O . ALA A 1 324 ? -15.688 40.312 23.719 1 98.5 324 ALA A O 1
ATOM 2627 N N . GLU A 1 325 ? -17.078 38.719 24.422 1 98.12 325 GLU A N 1
ATOM 2628 C CA . GLU A 1 325 ? -16.812 39 25.828 1 98.12 325 GLU A CA 1
ATOM 2629 C C . GLU A 1 325 ? -15.359 38.719 26.172 1 98.12 325 GLU A C 1
ATOM 2631 O O . GLU A 1 325 ? -14.734 39.469 26.922 1 98.12 325 GLU A O 1
ATOM 2636 N N . ALA A 1 326 ? -14.844 37.656 25.688 1 98.19 326 ALA A N 1
ATOM 2637 C CA . ALA A 1 326 ? -13.438 37.312 25.922 1 98.19 326 ALA A CA 1
ATOM 2638 C C . ALA A 1 326 ? -12.508 38.375 25.328 1 98.19 326 ALA A C 1
ATOM 2640 O O . ALA A 1 326 ? -11.516 38.75 25.938 1 98.19 326 ALA A O 1
ATOM 2641 N N . ILE A 1 327 ? -12.836 38.781 24.125 1 98.19 327 ILE A N 1
ATOM 2642 C CA . ILE A 1 327 ? -12.055 39.812 23.453 1 98.19 327 ILE A CA 1
ATOM 2643 C C . ILE A 1 327 ? -12.07 41.094 24.281 1 98.19 327 ILE A C 1
ATOM 2645 O O . ILE A 1 327 ? -11.023 41.719 24.516 1 98.19 327 ILE A O 1
ATOM 2649 N N . LYS A 1 328 ? -13.219 41.469 24.688 1 97.38 328 LYS A N 1
ATOM 2650 C CA . LYS A 1 328 ? -13.367 42.656 25.5 1 97.38 328 LYS A CA 1
ATOM 2651 C C . LYS A 1 328 ? -12.547 42.562 26.781 1 97.38 328 LYS A C 1
ATOM 2653 O O . LYS A 1 328 ? -11.836 43.5 27.141 1 97.38 328 LYS A O 1
ATOM 2658 N N . THR A 1 329 ? -12.672 41.469 27.422 1 97.25 329 THR A N 1
ATOM 2659 C CA . THR A 1 329 ? -11.914 41.25 28.656 1 97.25 329 THR A CA 1
ATOM 2660 C C . THR A 1 329 ? -10.414 41.375 28.391 1 97.25 329 THR A C 1
ATOM 2662 O O . THR A 1 329 ? -9.695 42.031 29.141 1 97.25 329 THR A O 1
ATOM 2665 N N . ALA A 1 330 ? -9.984 40.781 27.359 1 97.5 330 ALA A N 1
ATOM 2666 C CA . ALA A 1 330 ? -8.562 40.781 27.031 1 97.5 330 ALA A CA 1
ATOM 2667 C C . ALA A 1 330 ? -8.047 42.188 26.719 1 97.5 330 ALA A C 1
ATOM 2669 O O . ALA A 1 330 ? -6.898 42.5 27.016 1 97.5 330 ALA A O 1
ATOM 2670 N N . CYS A 1 331 ? -8.883 42.969 26.141 1 96.75 331 CYS A N 1
ATOM 2671 C CA . CYS A 1 331 ? -8.438 44.25 25.641 1 96.75 331 CYS A CA 1
ATOM 2672 C C . CYS A 1 331 ? -8.625 45.344 26.703 1 96.75 331 CYS A C 1
ATOM 2674 O O . CYS A 1 331 ? -7.906 46.344 26.703 1 96.75 331 CYS A O 1
ATOM 2676 N N . GLU A 1 332 ? -9.5 45.062 27.656 1 94.25 332 GLU A N 1
ATOM 2677 C CA . GLU A 1 332 ? -9.898 46.188 28.5 1 94.25 332 GLU A CA 1
ATOM 2678 C C . GLU A 1 332 ? -9.531 45.969 29.953 1 94.25 332 GLU A C 1
ATOM 2680 O O . GLU A 1 332 ? -9.617 46.875 30.781 1 94.25 332 GLU A O 1
ATOM 2685 N N . THR A 1 333 ? -9.109 44.812 30.281 1 94.25 333 THR A N 1
ATOM 2686 C CA . THR A 1 333 ? -8.742 44.531 31.656 1 94.25 333 THR A CA 1
ATOM 2687 C C . THR A 1 333 ? -7.277 44.875 31.906 1 94.25 333 THR A C 1
ATOM 2689 O O . THR A 1 333 ? -6.383 44.125 31.547 1 94.25 333 THR A O 1
ATOM 2692 N N . ALA A 1 334 ? -7.035 45.875 32.688 1 91.94 334 ALA A N 1
ATOM 2693 C CA . ALA A 1 334 ? -5.691 46.406 32.875 1 91.94 334 ALA A CA 1
ATOM 2694 C C . ALA A 1 334 ? -4.805 45.406 33.625 1 91.94 334 ALA A C 1
ATOM 2696 O O . ALA A 1 334 ? -3.645 45.219 33.25 1 91.94 334 ALA A O 1
ATOM 2697 N N . ASP A 1 335 ? -5.316 44.812 34.656 1 93.12 335 ASP A N 1
ATOM 2698 C CA . ASP A 1 335 ? -4.543 43.875 35.438 1 93.12 335 ASP A CA 1
ATOM 2699 C C . ASP A 1 335 ? -4.086 42.688 34.625 1 93.12 335 ASP A C 1
ATOM 2701 O O . ASP A 1 335 ? -2.945 42.25 34.719 1 93.12 335 ASP A O 1
ATOM 2705 N N . LEU A 1 336 ? -4.98 42.25 33.844 1 94.69 336 LEU A N 1
ATOM 2706 C CA . LEU A 1 336 ? -4.656 41.125 33 1 94.69 336 LEU A CA 1
ATOM 2707 C C . LEU A 1 336 ? -3.582 41.5 31.969 1 94.69 336 LEU A C 1
ATOM 2709 O O . LEU A 1 336 ? -2.654 40.719 31.719 1 94.69 336 LEU A O 1
ATOM 2713 N N . ARG A 1 337 ? -3.703 42.594 31.438 1 95.19 337 ARG A N 1
ATOM 2714 C CA . ARG A 1 337 ? -2.754 43.062 30.438 1 95.19 337 ARG A CA 1
ATOM 2715 C C . ARG A 1 337 ? -1.379 43.312 31.047 1 95.19 337 ARG A C 1
ATOM 2717 O O . ARG A 1 337 ? -0.354 43.062 30.422 1 95.19 337 ARG A O 1
ATOM 2724 N N . ASN A 1 338 ? -1.366 43.75 32.25 1 94.25 338 ASN A N 1
ATOM 2725 C CA . ASN A 1 338 ? -0.102 43.906 32.969 1 94.25 338 ASN A CA 1
ATOM 2726 C C . ASN A 1 338 ? 0.577 42.562 33.219 1 94.25 338 ASN A C 1
ATOM 2728 O O . ASN A 1 338 ? 1.801 42.469 33.125 1 94.25 338 ASN A O 1
ATOM 2732 N N . GLU A 1 339 ? -0.16 41.656 33.562 1 95.81 339 GLU A N 1
ATOM 2733 C CA . GLU A 1 339 ? 0.374 40.312 33.719 1 95.81 339 GLU A CA 1
ATOM 2734 C C . GLU A 1 339 ? 0.925 39.75 32.438 1 95.81 339 GLU A C 1
ATOM 2736 O O . GLU A 1 339 ? 1.996 39.156 32.406 1 95.81 339 GLU A O 1
ATOM 2741 N N . TRP A 1 340 ? 0.243 39.969 31.359 1 97.56 340 TRP A N 1
ATOM 2742 C CA . TRP A 1 340 ? 0.628 39.438 30.062 1 97.56 340 TRP A CA 1
ATOM 2743 C C . TRP A 1 340 ? 1.89 40.125 29.531 1 97.56 340 TRP A C 1
ATOM 2745 O O . TRP A 1 340 ? 2.662 39.531 28.781 1 97.56 340 TRP A O 1
ATOM 2755 N N . LYS A 1 341 ? 2.074 41.312 29.938 1 95.12 341 LYS A N 1
ATOM 2756 C CA . LYS A 1 341 ? 3.258 42.062 29.516 1 95.12 341 LYS A CA 1
ATOM 2757 C C . LYS A 1 341 ? 4.531 41.25 29.781 1 95.12 341 LYS A C 1
ATOM 2759 O O . LYS A 1 341 ? 5.379 41.125 28.891 1 95.12 341 LYS A O 1
ATOM 2764 N N . GLU A 1 342 ? 4.645 40.688 30.891 1 95.5 342 GLU A N 1
ATOM 2765 C CA . GLU A 1 342 ? 5.824 39.906 31.266 1 95.5 342 GLU A CA 1
ATOM 2766 C C . GLU A 1 342 ? 5.738 38.5 30.75 1 95.5 342 GLU A C 1
ATOM 2768 O O . GLU A 1 342 ? 6.742 37.906 30.312 1 95.5 342 GLU A O 1
ATOM 2773 N N . ASN A 1 343 ? 4.613 37.938 30.812 1 97.5 343 ASN A N 1
ATOM 2774 C CA . ASN A 1 343 ? 4.43 36.531 30.422 1 97.5 343 ASN A CA 1
ATOM 2775 C C . ASN A 1 343 ? 4.719 36.312 28.938 1 97.5 343 ASN A C 1
ATOM 2777 O O . ASN A 1 343 ? 5.305 35.312 28.562 1 97.5 343 ASN A O 1
ATOM 2781 N N . LEU A 1 344 ? 4.277 37.25 28.125 1 97.06 344 LEU A N 1
ATOM 2782 C CA . LEU A 1 344 ? 4.48 37.125 26.672 1 97.06 344 LEU A CA 1
ATOM 2783 C C . LEU A 1 344 ? 5.965 37.188 26.328 1 97.06 344 LEU A C 1
ATOM 2785 O O . LEU A 1 344 ? 6.441 36.438 25.484 1 97.06 344 LEU A O 1
ATOM 2789 N N . LYS A 1 345 ? 6.621 38.031 27 1 95 345 LYS A N 1
ATOM 2790 C CA . LYS A 1 345 ? 8.062 38.156 26.781 1 95 345 LYS A CA 1
ATOM 2791 C C . LYS A 1 345 ? 8.766 36.844 27.172 1 95 345 LYS A C 1
ATOM 2793 O O . LYS A 1 345 ? 9.625 36.344 26.438 1 95 345 LYS A O 1
ATOM 2798 N N . ARG A 1 346 ? 8.453 36.312 28.266 1 95.62 346 ARG A N 1
ATOM 2799 C CA . ARG A 1 346 ? 9.039 35.062 28.734 1 95.62 346 ARG A CA 1
ATOM 2800 C C . ARG A 1 346 ? 8.734 33.938 27.781 1 95.62 346 ARG A C 1
ATOM 2802 O O . ARG A 1 346 ? 9.609 33.125 27.453 1 95.62 346 ARG A O 1
ATOM 2809 N N . ALA A 1 347 ? 7.52 33.844 27.391 1 96.75 347 ALA A N 1
ATOM 2810 C CA . ALA A 1 347 ? 7.105 32.781 26.469 1 96.75 347 ALA A CA 1
ATOM 2811 C C . ALA A 1 347 ? 7.879 32.875 25.156 1 96.75 347 ALA A C 1
ATOM 2813 O O . ALA A 1 347 ? 8.336 31.844 24.641 1 96.75 347 ALA A O 1
ATOM 2814 N N . ALA A 1 348 ? 8 34.062 24.609 1 94.62 348 ALA A N 1
ATOM 2815 C CA . ALA A 1 348 ? 8.688 34.25 23.328 1 94.62 348 ALA A CA 1
ATOM 2816 C C . ALA A 1 348 ? 10.148 33.812 23.422 1 94.62 348 ALA A C 1
ATOM 2818 O O . ALA A 1 348 ? 10.734 33.375 22.438 1 94.62 348 ALA A O 1
ATOM 2819 N N . GLN A 1 349 ? 10.734 33.906 24.578 1 93.25 349 GLN A N 1
ATOM 2820 C CA . GLN A 1 349 ? 12.133 33.562 24.781 1 93.25 349 GLN A CA 1
ATOM 2821 C C . GLN A 1 349 ? 12.328 32.062 24.859 1 93.25 349 GLN A C 1
ATOM 2823 O O . GLN A 1 349 ? 13.414 31.547 24.578 1 93.25 349 GLN A O 1
ATOM 2828 N N . ILE A 1 350 ? 11.305 31.391 25.172 1 93.69 350 ILE A N 1
ATOM 2829 C CA . ILE A 1 350 ? 11.414 29.953 25.391 1 93.69 350 ILE A CA 1
ATOM 2830 C C . ILE A 1 350 ? 10.844 29.203 24.188 1 93.69 350 ILE A C 1
ATOM 2832 O O . ILE A 1 350 ? 11.406 28.203 23.766 1 93.69 350 ILE A O 1
ATOM 2836 N N . LEU A 1 351 ? 9.75 29.703 23.656 1 94.12 351 LEU A N 1
ATOM 2837 C CA . LEU A 1 351 ? 9.016 29.016 22.594 1 94.12 351 LEU A CA 1
ATOM 2838 C C . LEU A 1 351 ? 9.523 29.422 21.219 1 94.12 351 LEU A C 1
ATOM 2840 O O . LEU A 1 351 ? 8.812 30.094 20.469 1 94.12 351 LEU A O 1
ATOM 2844 N N . ASN A 1 352 ? 10.688 28.938 20.906 1 93.12 352 ASN A N 1
ATOM 2845 C CA . ASN A 1 352 ? 11.289 29.281 19.625 1 93.12 352 ASN A CA 1
ATOM 2846 C C . ASN A 1 352 ? 12.078 28.109 19.047 1 93.12 352 ASN A C 1
ATOM 2848 O O . ASN A 1 352 ? 12.305 27.109 19.734 1 93.12 352 ASN A O 1
ATOM 2852 N N . TRP A 1 353 ? 12.492 28.172 17.812 1 93.62 353 TRP A N 1
ATOM 2853 C CA . TRP A 1 353 ? 13.078 27.062 17.062 1 93.62 353 TRP A CA 1
ATOM 2854 C C . TRP A 1 353 ? 14.469 26.719 17.594 1 93.62 353 TRP A C 1
ATOM 2856 O O . TRP A 1 353 ? 14.875 25.562 17.562 1 93.62 353 TRP A O 1
ATOM 2866 N N . GLN A 1 354 ? 15.188 27.703 18.094 1 91.25 354 GLN A N 1
ATOM 2867 C CA . GLN A 1 354 ? 16.516 27.438 18.625 1 91.25 354 GLN A CA 1
ATOM 2868 C C . GLN A 1 354 ? 16.469 26.453 19.781 1 91.25 354 GLN A C 1
ATOM 2870 O O . GLN A 1 354 ? 17.328 25.578 19.906 1 91.25 354 GLN A O 1
ATOM 2875 N N . GLU A 1 355 ? 15.453 26.609 20.547 1 89.31 355 GLU A N 1
ATOM 2876 C CA . GLU A 1 355 ? 15.266 25.672 21.656 1 89.31 355 GLU A CA 1
ATOM 2877 C C . GLU A 1 355 ? 14.812 24.297 21.141 1 89.31 355 GLU A C 1
ATOM 2879 O O . GLU A 1 355 ? 15.234 23.266 21.672 1 89.31 355 GLU A O 1
ATOM 2884 N N . GLU A 1 356 ? 13.922 24.297 20.141 1 90.19 356 GLU A N 1
ATOM 2885 C CA . GLU A 1 356 ? 13.453 23.047 19.547 1 90.19 356 GLU A CA 1
ATOM 2886 C C . GLU A 1 356 ? 14.594 22.281 18.891 1 90.19 356 GLU A C 1
ATOM 2888 O O . GLU A 1 356 ? 14.609 21.047 18.891 1 90.19 356 GLU A O 1
ATOM 2893 N N . GLU A 1 357 ? 15.445 22.969 18.312 1 89.38 357 GLU A N 1
ATOM 2894 C CA . GLU A 1 357 ? 16.594 22.375 17.641 1 89.38 357 GLU A CA 1
ATOM 2895 C C . GLU A 1 357 ? 17.453 21.578 18.609 1 89.38 357 GLU A C 1
ATOM 2897 O O . GLU A 1 357 ? 18.031 20.547 18.234 1 89.38 357 GLU A O 1
ATOM 2902 N N . VAL A 1 358 ? 17.562 22.031 19.781 1 85.69 358 VAL A N 1
ATOM 2903 C CA . VAL A 1 358 ? 18.328 21.328 20.797 1 85.69 358 VAL A CA 1
ATOM 2904 C C . VAL A 1 358 ? 17.719 19.938 21.047 1 85.69 358 VAL A C 1
ATOM 2906 O O . VAL A 1 358 ? 18.438 18.938 21.094 1 85.69 358 VAL A O 1
ATOM 2909 N N . VAL A 1 359 ? 16.484 19.922 21.109 1 79.69 359 VAL A N 1
ATOM 2910 C CA . VAL A 1 359 ? 15.758 18.688 21.328 1 79.69 359 VAL A CA 1
ATOM 2911 C C . VAL A 1 359 ? 15.914 17.766 20.109 1 79.69 359 VAL A C 1
ATOM 2913 O O . VAL A 1 359 ? 16.125 16.562 20.25 1 79.69 359 VAL A O 1
ATOM 2916 N N . MET A 1 360 ? 15.812 18.297 18.938 1 83.81 360 MET A N 1
ATOM 2917 C CA . MET A 1 360 ? 15.945 17.562 17.688 1 83.81 360 MET A CA 1
ATOM 2918 C C . MET A 1 360 ? 17.312 16.891 17.594 1 83.81 360 MET A C 1
ATOM 2920 O O . MET A 1 360 ? 17.422 15.734 17.172 1 83.81 360 MET A O 1
ATOM 2924 N N . ASN A 1 361 ? 18.266 17.578 18 1 81.44 361 ASN A N 1
ATOM 2925 C CA . ASN A 1 361 ? 19.625 17.078 17.922 1 81.44 361 ASN A CA 1
ATOM 2926 C C . ASN A 1 361 ? 19.859 15.906 18.859 1 81.44 361 ASN A C 1
ATOM 2928 O O . ASN A 1 361 ? 20.688 15.039 18.594 1 81.44 361 ASN A O 1
ATOM 2932 N N . GLU A 1 362 ? 19.109 15.82 19.844 1 75.69 362 GLU A N 1
ATOM 2933 C CA . GLU A 1 362 ? 19.219 14.727 20.812 1 75.69 362 GLU A CA 1
ATOM 2934 C C . GLU A 1 362 ? 18.594 13.445 20.25 1 75.69 362 GLU A C 1
ATOM 2936 O O . GLU A 1 362 ? 19.094 12.352 20.484 1 75.69 362 GLU A O 1
ATOM 2941 N N . TYR A 1 363 ? 17.609 13.539 19.531 1 69.31 363 TYR A N 1
ATOM 2942 C CA . TYR A 1 363 ? 16.844 12.367 19.125 1 69.31 363 TYR A CA 1
ATOM 2943 C C . TYR A 1 363 ? 17.266 11.906 17.734 1 69.31 363 TYR A C 1
ATOM 2945 O O . TYR A 1 363 ? 17.078 10.734 17.375 1 69.31 363 TYR A O 1
ATOM 2953 N N . PHE A 1 364 ? 17.641 12.758 17.078 1 67.44 364 PHE A N 1
ATOM 2954 C CA . PHE A 1 364 ? 18.078 12.383 15.727 1 67.44 364 PHE A CA 1
ATOM 2955 C C . PHE A 1 364 ? 19.562 12.672 15.531 1 67.44 364 PHE A C 1
ATOM 2957 O O . PHE A 1 364 ? 19.922 13.445 14.641 1 67.44 364 PHE A O 1
ATOM 2964 N N . PRO A 1 365 ? 20.234 12.039 16.734 1 57.75 365 PRO A N 1
ATOM 2965 C CA . PRO A 1 365 ? 21.656 12.289 16.484 1 57.75 365 PRO A CA 1
ATOM 2966 C C . PRO A 1 365 ? 22.125 11.797 15.117 1 57.75 365 PRO A C 1
ATOM 2968 O O . PRO A 1 365 ? 22.906 12.477 14.445 1 57.75 365 PRO A O 1
ATOM 2971 N N . ASP A 1 366 ? 21.703 10.398 14.945 1 55.66 366 ASP A N 1
ATOM 2972 C CA . ASP A 1 366 ? 22.094 9.742 13.703 1 55.66 366 ASP A CA 1
ATOM 2973 C C . ASP A 1 366 ? 21 9.875 12.648 1 55.66 366 ASP A C 1
ATOM 2975 O O . ASP A 1 366 ? 20.984 9.133 11.664 1 55.66 366 ASP A O 1
ATOM 2979 N N . ILE A 1 367 ? 19.984 10.234 13.133 1 49.91 367 ILE A N 1
ATOM 2980 C CA . ILE A 1 367 ? 19.375 10.312 11.805 1 49.91 367 ILE A CA 1
ATOM 2981 C C . ILE A 1 367 ? 20.453 10.664 10.773 1 49.91 367 ILE A C 1
ATOM 2983 O O . ILE A 1 367 ? 20.406 10.203 9.633 1 49.91 367 ILE A O 1
ATOM 2987 N N . THR A 1 368 ? 21.469 11.719 11.117 1 39 368 THR A N 1
ATOM 2988 C CA . THR A 1 368 ? 22.594 12.359 10.453 1 39 368 THR A CA 1
ATOM 2989 C C . THR A 1 368 ? 23.875 11.531 10.633 1 39 368 THR A C 1
ATOM 2991 O O . THR A 1 368 ? 24.828 11.688 9.883 1 39 368 THR A O 1
ATOM 2994 N N . GLY A 1 369 ? 24.125 10.961 11.867 1 35.19 369 GLY A N 1
ATOM 2995 C CA . GLY A 1 369 ? 25.438 10.344 11.992 1 35.19 369 GLY A CA 1
ATOM 2996 C C . GLY A 1 369 ? 25.453 8.898 11.516 1 35.1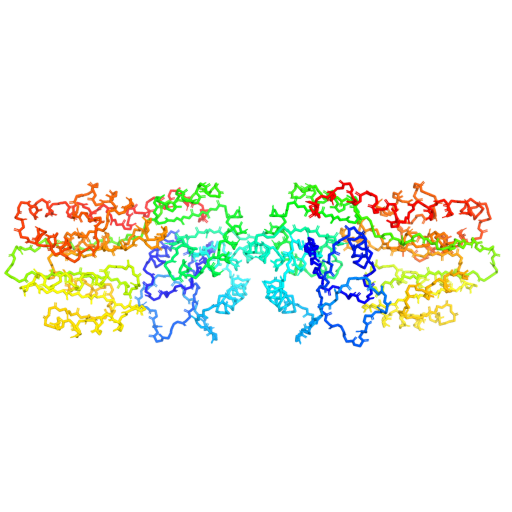9 369 GLY A C 1
ATOM 2997 O O . GLY A 1 369 ? 24.406 8.258 11.422 1 35.19 369 GLY A O 1
ATOM 2998 N N . MET B 1 1 ? -36.625 -16.562 1.682 1 34.12 1 MET B N 1
ATOM 2999 C CA . MET B 1 1 ? -35.438 -17.406 1.552 1 34.12 1 MET B CA 1
ATOM 3000 C C . MET B 1 1 ? -34.188 -16.641 1.939 1 34.12 1 MET B C 1
ATOM 3002 O O . MET B 1 1 ? -34 -15.5 1.527 1 34.12 1 MET B O 1
ATOM 3006 N N . ALA B 1 2 ? -33.562 -16.938 2.941 1 52.19 2 ALA B N 1
ATOM 3007 C CA . ALA B 1 2 ? -32.438 -16.203 3.5 1 52.19 2 ALA B CA 1
ATOM 3008 C C . ALA B 1 2 ? -31.406 -15.859 2.42 1 52.19 2 ALA B C 1
ATOM 3010 O O . ALA B 1 2 ? -31.062 -16.719 1.595 1 52.19 2 ALA B O 1
ATOM 3011 N N . LYS B 1 3 ? -31.203 -14.648 2.055 1 68.62 3 LYS B N 1
ATOM 3012 C CA . LYS B 1 3 ? -30.359 -14.172 0.956 1 68.62 3 LYS B CA 1
ATOM 3013 C C . LYS B 1 3 ? -28.984 -14.82 0.998 1 68.62 3 LYS B C 1
ATOM 3015 O O . LYS B 1 3 ? -28.328 -14.852 2.047 1 68.62 3 LYS B O 1
ATOM 3020 N N . LYS B 1 4 ? -28.641 -15.711 0.03 1 85.56 4 LYS B N 1
ATOM 3021 C CA . LYS B 1 4 ? -27.359 -16.406 -0.095 1 85.56 4 LYS B CA 1
ATOM 3022 C C . LYS B 1 4 ? -26.188 -15.43 0.074 1 85.56 4 LYS B C 1
ATOM 3024 O O . LYS B 1 4 ? -26.234 -14.305 -0.428 1 85.56 4 LYS B O 1
ATOM 3029 N N . LYS B 1 5 ? -25.281 -15.883 0.953 1 91.5 5 LYS B N 1
ATOM 3030 C CA . LYS B 1 5 ? -24.078 -15.078 1.088 1 91.5 5 LYS B CA 1
ATOM 3031 C C . LYS B 1 5 ? -23.281 -15.062 -0.214 1 91.5 5 LYS B C 1
ATOM 3033 O O . LYS B 1 5 ? -23.188 -16.078 -0.901 1 91.5 5 LYS B O 1
ATOM 3038 N N . ARG B 1 6 ? -22.828 -13.984 -0.632 1 95.19 6 ARG B N 1
ATOM 3039 C CA . ARG B 1 6 ? -22.062 -13.812 -1.864 1 95.19 6 ARG B CA 1
ATOM 3040 C C . ARG B 1 6 ? -20.562 -13.781 -1.58 1 95.19 6 ARG B C 1
ATOM 3042 O O . ARG B 1 6 ? -20.094 -12.984 -0.768 1 95.19 6 ARG B O 1
ATOM 3049 N N . ILE B 1 7 ? -19.812 -14.656 -2.227 1 95.5 7 ILE B N 1
ATOM 3050 C CA . ILE B 1 7 ? -18.359 -14.664 -2.199 1 95.5 7 ILE B CA 1
ATOM 3051 C C . ILE B 1 7 ? -17.812 -14.148 -3.531 1 95.5 7 ILE B C 1
ATOM 3053 O O . ILE B 1 7 ? -18.188 -14.656 -4.594 1 95.5 7 ILE B O 1
ATOM 3057 N N . VAL B 1 8 ? -17 -13.18 -3.486 1 97.69 8 VAL B N 1
ATOM 3058 C CA . VAL B 1 8 ? -16.344 -12.664 -4.688 1 97.69 8 VAL B CA 1
ATOM 3059 C C . VAL B 1 8 ? -14.906 -13.164 -4.754 1 97.69 8 VAL B C 1
ATOM 3061 O O . VAL B 1 8 ? -14.148 -13.023 -3.787 1 97.69 8 VAL B O 1
ATOM 3064 N N . ILE B 1 9 ? -14.547 -13.758 -5.836 1 97.81 9 ILE B N 1
ATOM 3065 C CA . ILE B 1 9 ? -13.18 -14.188 -6.105 1 97.81 9 ILE B CA 1
ATOM 3066 C C . ILE B 1 9 ? -12.562 -13.289 -7.172 1 97.81 9 ILE B C 1
ATOM 3068 O O . ILE B 1 9 ? -13.062 -13.203 -8.297 1 97.81 9 ILE B O 1
ATOM 3072 N N . ALA B 1 10 ? -11.492 -12.594 -6.793 1 98.44 10 ALA B N 1
ATOM 3073 C CA . ALA B 1 10 ? -10.82 -11.672 -7.707 1 98.44 10 ALA B CA 1
ATOM 3074 C C . ALA B 1 10 ? -9.516 -12.266 -8.227 1 98.44 10 ALA B C 1
ATOM 3076 O O . ALA B 1 10 ? -8.656 -12.688 -7.441 1 98.44 10 ALA B O 1
ATOM 3077 N N . VAL B 1 11 ? -9.352 -12.266 -9.586 1 97.12 11 VAL B N 1
ATOM 3078 C CA . VAL B 1 11 ? -8.172 -12.883 -10.172 1 97.12 11 VAL B CA 1
ATOM 3079 C C . VAL B 1 11 ? -7.719 -12.086 -11.391 1 97.12 11 VAL B C 1
ATOM 3081 O O . VAL B 1 11 ? -8.539 -11.469 -12.07 1 97.12 11 VAL B O 1
ATOM 3084 N N . ILE B 1 12 ? -6.406 -12.062 -11.586 1 95 12 ILE B N 1
ATOM 3085 C CA . ILE B 1 12 ? -5.871 -11.461 -12.805 1 95 12 ILE B CA 1
ATOM 3086 C C . ILE B 1 12 ? -5.695 -12.547 -13.867 1 95 12 ILE B C 1
ATOM 3088 O O . ILE B 1 12 ? -5.805 -12.266 -15.07 1 95 12 ILE B O 1
ATOM 3092 N N . ASN B 1 13 ? -5.5 -13.781 -13.492 1 88.25 13 ASN B N 1
ATOM 3093 C CA . ASN B 1 13 ? -5.344 -14.898 -14.422 1 88.25 13 ASN B CA 1
ATOM 3094 C C . ASN B 1 13 ? -6.586 -15.086 -15.289 1 88.25 13 ASN B C 1
ATOM 3096 O O . ASN B 1 13 ? -7.664 -14.586 -14.953 1 88.25 13 ASN B O 1
ATOM 3100 N N . ASN B 1 14 ? -6.363 -15.805 -16.375 1 85.38 14 ASN B N 1
ATOM 3101 C CA . ASN B 1 14 ? -7.453 -16.062 -17.312 1 85.38 14 ASN B CA 1
ATOM 3102 C C . ASN B 1 14 ? -8.5 -17 -16.703 1 85.38 14 ASN B C 1
ATOM 3104 O O . ASN B 1 14 ? -8.242 -18.188 -16.516 1 85.38 14 ASN B O 1
ATOM 3108 N N . LEU B 1 15 ? -9.688 -16.469 -16.5 1 87.44 15 LEU B N 1
ATOM 3109 C CA . LEU B 1 15 ? -10.773 -17.219 -15.875 1 87.44 15 LEU B CA 1
ATOM 3110 C C . LEU B 1 15 ? -11.234 -18.359 -16.766 1 87.44 15 LEU B C 1
ATOM 3112 O O . LEU B 1 15 ? -11.828 -19.328 -16.297 1 87.44 15 LEU B O 1
ATOM 3116 N N . VAL B 1 16 ? -10.906 -18.25 -17.984 1 79.44 16 VAL B N 1
ATOM 3117 C CA . VAL B 1 16 ? -11.305 -19.281 -18.953 1 79.44 16 VAL B CA 1
ATOM 3118 C C . VAL B 1 16 ? -10.477 -20.547 -18.719 1 79.44 16 VAL B C 1
ATOM 3120 O O . VAL B 1 16 ? -10.984 -21.656 -18.859 1 79.44 16 VAL B O 1
ATOM 3123 N N . THR B 1 17 ? -9.258 -20.328 -18.312 1 77 17 THR B N 1
ATOM 3124 C CA . THR B 1 17 ? -8.344 -21.469 -18.25 1 77 17 THR B CA 1
ATOM 3125 C C . THR B 1 17 ? -7.977 -21.812 -16.812 1 77 17 THR B C 1
ATOM 3127 O O . THR B 1 17 ? -7.387 -22.859 -16.547 1 77 17 THR B O 1
ATOM 3130 N N . ASP B 1 18 ? -8.344 -20.922 -15.953 1 84 18 ASP B N 1
ATOM 3131 C CA . ASP B 1 18 ? -7.98 -21.156 -14.562 1 84 18 ASP B CA 1
ATOM 3132 C C . ASP B 1 18 ? -8.906 -22.188 -13.922 1 84 18 ASP B C 1
ATOM 3134 O O . ASP B 1 18 ? -9.922 -21.844 -13.32 1 84 18 ASP B O 1
ATOM 3138 N N . ASN B 1 19 ? -8.461 -23.406 -13.883 1 81.12 19 ASN B N 1
ATOM 3139 C CA . ASN B 1 19 ? -9.273 -24.516 -13.406 1 81.12 19 ASN B CA 1
ATOM 3140 C C . ASN B 1 19 ? -9.359 -24.547 -11.883 1 81.12 19 ASN B C 1
ATOM 3142 O O . ASN B 1 19 ? -10.375 -24.969 -11.32 1 81.12 19 ASN B O 1
ATOM 3146 N N . ARG B 1 20 ? -8.289 -24.094 -11.281 1 88.56 20 ARG B N 1
ATOM 3147 C CA . ARG B 1 20 ? -8.305 -24.109 -9.82 1 88.56 20 ARG B CA 1
ATOM 3148 C C . ARG B 1 20 ? -9.375 -23.172 -9.266 1 88.56 20 ARG B C 1
ATOM 3150 O O . ARG B 1 20 ? -10.109 -23.531 -8.352 1 88.56 20 ARG B O 1
ATOM 3157 N N . VAL B 1 21 ? -9.445 -22.016 -9.867 1 91.88 21 VAL B N 1
ATOM 3158 C CA . VAL B 1 21 ? -10.438 -21.031 -9.445 1 91.88 21 VAL B CA 1
ATOM 3159 C C . VAL B 1 21 ? -11.844 -21.578 -9.727 1 91.88 21 VAL B C 1
ATOM 3161 O O . VAL B 1 21 ? -12.758 -21.391 -8.914 1 91.88 21 VAL B O 1
ATOM 3164 N N . ALA B 1 22 ? -12 -22.266 -10.812 1 89.38 22 ALA B N 1
ATOM 3165 C CA . ALA B 1 22 ? -13.289 -22.859 -11.164 1 89.38 22 ALA B CA 1
ATOM 3166 C C . ALA B 1 22 ? -13.695 -23.938 -10.148 1 89.38 22 ALA B C 1
ATOM 3168 O O . ALA B 1 22 ? -14.852 -24 -9.742 1 89.38 22 ALA B O 1
ATOM 3169 N N . LYS B 1 23 ? -12.766 -24.719 -9.758 1 90.75 23 LYS B N 1
ATOM 3170 C CA . LYS B 1 23 ? -13.039 -25.781 -8.781 1 90.75 23 LYS B CA 1
ATOM 3171 C C . LYS B 1 23 ? -13.422 -25.188 -7.43 1 90.75 23 LYS B C 1
ATOM 3173 O O . LYS B 1 23 ? -14.359 -25.656 -6.781 1 90.75 23 LYS B O 1
ATOM 3178 N N . LEU B 1 24 ? -12.711 -24.172 -7.082 1 92.31 24 LEU B N 1
ATOM 3179 C CA . LEU B 1 24 ? -13.023 -23.484 -5.828 1 92.31 24 LEU B CA 1
ATOM 3180 C C . LEU B 1 24 ? -14.422 -22.891 -5.867 1 92.31 24 LEU B C 1
ATOM 3182 O O . LEU B 1 24 ? -15.203 -23.062 -4.926 1 92.31 24 LEU B O 1
ATOM 3186 N N . ALA B 1 25 ? -14.719 -22.234 -6.965 1 93.44 25 ALA B N 1
ATOM 3187 C CA . ALA B 1 25 ? -16.031 -21.641 -7.137 1 93.44 25 ALA B CA 1
ATOM 3188 C C . ALA B 1 25 ? -17.141 -22.703 -7.07 1 93.44 25 ALA B C 1
ATOM 3190 O O . ALA B 1 25 ? -18.156 -22.5 -6.41 1 93.44 25 ALA B O 1
ATOM 3191 N N . GLY B 1 26 ? -16.906 -23.797 -7.746 1 91.81 26 GLY B N 1
ATOM 3192 C CA . GLY B 1 26 ? -17.859 -24.891 -7.73 1 91.81 26 GLY B CA 1
ATOM 3193 C C . GLY B 1 26 ? -18.109 -25.438 -6.344 1 91.81 26 GLY B C 1
ATOM 3194 O O . GLY B 1 26 ? -19.266 -25.672 -5.957 1 91.81 26 GLY B O 1
ATOM 3195 N N . SER B 1 27 ? -17.078 -25.656 -5.629 1 91.38 27 SER B N 1
ATOM 3196 C CA . SER B 1 27 ? -17.188 -26.172 -4.273 1 91.38 27 SER B CA 1
ATOM 3197 C C . SER B 1 27 ? -17.938 -25.203 -3.367 1 91.38 27 SER B C 1
ATOM 3199 O O . SER B 1 27 ? -18.75 -25.641 -2.545 1 91.38 27 SER B O 1
ATOM 3201 N N . LEU B 1 28 ? -17.672 -23.906 -3.529 1 91.88 28 LEU B N 1
ATOM 3202 C CA . LEU B 1 28 ? -18.359 -22.906 -2.727 1 91.88 28 LEU B CA 1
ATOM 3203 C C . LEU B 1 28 ? -19.844 -22.812 -3.092 1 91.88 28 LEU B C 1
ATOM 3205 O O . LEU B 1 28 ? -20.688 -22.672 -2.215 1 91.88 28 LEU B O 1
ATOM 3209 N N . GLU B 1 29 ? -20.125 -22.969 -4.348 1 92.62 29 GLU B N 1
ATOM 3210 C CA . GLU B 1 29 ? -21.516 -22.984 -4.785 1 92.62 29 GLU B CA 1
ATOM 3211 C C . GLU B 1 29 ? -22.25 -24.203 -4.223 1 92.62 29 GLU B C 1
ATOM 3213 O O . GLU B 1 29 ? -23.406 -24.094 -3.824 1 92.62 29 GLU B O 1
ATOM 3218 N N . GLN B 1 30 ? -21.609 -25.281 -4.234 1 89.56 30 GLN B N 1
ATOM 3219 C CA . GLN B 1 30 ? -22.203 -26.5 -3.691 1 89.56 30 GLN B CA 1
ATOM 3220 C C . GLN B 1 30 ? -22.547 -26.328 -2.213 1 89.56 30 GLN B C 1
ATOM 3222 O O . GLN B 1 30 ? -23.484 -26.953 -1.714 1 89.56 30 GLN B O 1
ATOM 3227 N N . ARG B 1 31 ? -21.844 -25.469 -1.634 1 89.06 31 ARG B N 1
ATOM 3228 C CA . ARG B 1 31 ? -22.078 -25.219 -0.217 1 89.06 31 ARG B CA 1
ATOM 3229 C C . ARG B 1 31 ? -23.141 -24.141 -0.026 1 89.06 31 ARG B C 1
ATOM 3231 O O . ARG B 1 31 ? -23.438 -23.734 1.104 1 89.06 31 ARG B O 1
ATOM 3238 N N . GLY B 1 32 ? -23.625 -23.594 -1.095 1 89.25 32 GLY B N 1
ATOM 3239 C CA . GLY B 1 32 ? -24.766 -22.703 -1.006 1 89.25 32 GLY B CA 1
ATOM 3240 C C . GLY B 1 32 ? -24.391 -21.234 -1.16 1 89.25 32 GLY B C 1
ATOM 3241 O O . GLY B 1 32 ? -25.234 -20.359 -0.976 1 89.25 32 GLY B O 1
ATOM 3242 N N . TYR B 1 33 ? -23.234 -20.922 -1.563 1 91.81 33 TYR B N 1
ATOM 3243 C CA . TYR B 1 33 ? -22.828 -19.531 -1.747 1 91.81 33 TYR B CA 1
ATOM 3244 C C . TYR B 1 33 ? -23.141 -19.062 -3.164 1 91.81 33 TYR B C 1
ATOM 3246 O O . TYR B 1 33 ? -23.156 -19.859 -4.102 1 91.81 33 TYR B O 1
ATOM 3254 N N . ASP B 1 34 ? -23.422 -17.812 -3.223 1 94.75 34 ASP B N 1
ATOM 3255 C CA . ASP B 1 34 ? -23.406 -17.125 -4.508 1 94.75 34 ASP B CA 1
ATOM 3256 C C . ASP B 1 34 ? -21.984 -16.641 -4.852 1 94.75 34 ASP B C 1
ATOM 3258 O O . ASP B 1 34 ? -21.438 -15.766 -4.176 1 94.75 34 ASP B O 1
ATOM 3262 N N . VAL B 1 35 ? -21.438 -17.25 -5.906 1 96.31 35 VAL B N 1
ATOM 3263 C CA . VAL B 1 35 ? -20.031 -16.969 -6.18 1 96.31 35 VAL B CA 1
ATOM 3264 C C . VAL B 1 35 ? -19.906 -16.094 -7.418 1 96.31 35 VAL B C 1
ATOM 3266 O O . VAL B 1 35 ? -20.469 -16.406 -8.469 1 96.31 35 VAL B O 1
ATOM 3269 N N . LEU B 1 36 ? -19.219 -14.977 -7.289 1 97.44 36 LEU B N 1
ATOM 3270 C CA . LEU B 1 36 ? -18.891 -14.078 -8.391 1 97.44 36 LEU B CA 1
ATOM 3271 C C . LEU B 1 36 ? -17.391 -14.031 -8.625 1 97.44 36 LEU B C 1
ATOM 3273 O O . LEU B 1 36 ? -16.625 -13.742 -7.703 1 97.44 36 LEU B O 1
ATOM 3277 N N . LEU B 1 37 ? -17.016 -14.383 -9.836 1 97.5 37 LEU B N 1
ATOM 3278 C CA . LEU B 1 37 ? -15.617 -14.281 -10.234 1 97.5 37 LEU B CA 1
ATOM 3279 C C . LEU B 1 37 ? -15.367 -13 -11.008 1 97.5 37 LEU B C 1
ATOM 3281 O O . LEU B 1 37 ? -16.047 -12.719 -12 1 97.5 37 LEU B O 1
ATOM 3285 N N . ILE B 1 38 ? -14.383 -12.211 -10.523 1 97.81 38 ILE B N 1
ATOM 3286 C CA . ILE B 1 38 ? -14.008 -10.969 -11.188 1 97.81 38 ILE B CA 1
ATOM 3287 C C . ILE B 1 38 ? -12.602 -11.102 -11.773 1 97.81 38 ILE B C 1
ATOM 3289 O O . ILE B 1 38 ? -11.664 -11.484 -11.078 1 97.81 38 ILE B O 1
ATOM 3293 N N . GLY B 1 39 ? -12.477 -10.836 -13.062 1 95.94 39 GLY B N 1
ATOM 3294 C CA . GLY B 1 39 ? -11.188 -10.914 -13.734 1 95.94 39 GLY B CA 1
ATOM 3295 C C . GLY B 1 39 ? -11.102 -10.062 -14.984 1 95.94 39 GLY B C 1
ATOM 3296 O O . GLY B 1 39 ? -12 -9.25 -15.242 1 95.94 39 GLY B O 1
ATOM 3297 N N . ARG B 1 40 ? -9.984 -10.109 -15.633 1 93.44 40 ARG B N 1
ATOM 3298 C CA . ARG B 1 40 ? -9.789 -9.312 -16.844 1 93.44 40 ARG B CA 1
ATOM 3299 C C . ARG B 1 40 ? -10.336 -10.039 -18.062 1 93.44 40 ARG B C 1
ATOM 3301 O O . ARG B 1 40 ? -10.375 -11.273 -18.094 1 93.44 40 ARG B O 1
ATOM 3308 N N . ARG B 1 41 ? -10.711 -9.273 -19 1 89.69 41 ARG B N 1
ATOM 3309 C CA . ARG B 1 41 ? -11.148 -9.812 -20.281 1 89.69 41 ARG B CA 1
ATOM 3310 C C . ARG B 1 41 ? -9.961 -10.094 -21.188 1 89.69 41 ARG B C 1
ATOM 3312 O O . ARG B 1 41 ? -9.219 -9.18 -21.562 1 89.69 41 ARG B O 1
ATOM 3319 N N . TRP B 1 42 ? -9.75 -11.352 -21.453 1 81.81 42 TRP B N 1
ATOM 3320 C CA . TRP B 1 42 ? -8.711 -11.773 -22.375 1 81.81 42 TRP B CA 1
ATOM 3321 C C . TRP B 1 42 ? -9.242 -11.828 -23.812 1 81.81 42 TRP B C 1
ATOM 3323 O O . TRP B 1 42 ? -10.43 -12.094 -24.016 1 81.81 42 TRP B O 1
ATOM 3333 N N . PRO B 1 43 ? -8.406 -11.383 -24.703 1 74.31 43 PRO B N 1
ATOM 3334 C CA . PRO B 1 43 ? -8.875 -11.438 -26.094 1 74.31 43 PRO B CA 1
ATOM 3335 C C . PRO B 1 43 ? -9.352 -12.828 -26.5 1 74.31 43 PRO B C 1
ATOM 3337 O O . PRO B 1 43 ? -8.711 -13.828 -26.156 1 74.31 43 PRO B O 1
ATOM 3340 N N . ASP B 1 44 ? -10.492 -12.875 -27.125 1 62.91 44 ASP B N 1
ATOM 3341 C CA . ASP B 1 44 ? -11.023 -14 -27.891 1 62.91 44 ASP B CA 1
ATOM 3342 C C . ASP B 1 44 ? -11.305 -15.195 -26.969 1 62.91 44 ASP B C 1
ATOM 3344 O O . ASP B 1 44 ? -11.156 -16.344 -27.375 1 62.91 44 ASP B O 1
ATOM 3348 N N . THR B 1 45 ? -11.578 -14.859 -25.781 1 70.69 45 THR B N 1
ATOM 3349 C CA . THR B 1 45 ? -11.82 -16.031 -24.953 1 70.69 45 THR B CA 1
ATOM 3350 C C . THR B 1 45 ? -13.203 -15.977 -24.328 1 70.69 45 THR B C 1
ATOM 3352 O O . THR B 1 45 ? -13.602 -14.945 -23.781 1 70.69 45 THR B O 1
ATOM 3355 N N . LYS B 1 46 ? -14.055 -16.922 -24.703 1 78.75 46 LYS B N 1
ATOM 3356 C CA . LYS B 1 46 ? -15.359 -17.078 -24.062 1 78.75 46 LYS B CA 1
ATOM 3357 C C . LYS B 1 46 ? -15.281 -18.047 -22.891 1 78.75 46 LYS B C 1
ATOM 3359 O O . LYS B 1 46 ? -14.562 -19.047 -22.953 1 78.75 46 LYS B O 1
ATOM 3364 N N . ILE B 1 47 ? -16 -17.703 -21.859 1 80.56 47 ILE B N 1
ATOM 3365 C CA . ILE B 1 47 ? -16.109 -18.625 -20.734 1 80.56 47 ILE B CA 1
ATOM 3366 C C . ILE B 1 47 ? -16.766 -19.922 -21.188 1 80.56 47 ILE B C 1
ATOM 3368 O O . ILE B 1 47 ? -17.828 -19.906 -21.797 1 80.56 47 ILE B O 1
ATOM 3372 N N . PRO B 1 48 ? -16.094 -21 -20.906 1 76.88 48 PRO B N 1
ATOM 3373 C CA . PRO B 1 48 ? -16.688 -22.281 -21.297 1 76.88 48 PRO B CA 1
ATOM 3374 C C . PRO B 1 48 ? -18.062 -22.516 -20.656 1 76.88 48 PRO B C 1
ATOM 3376 O O . PRO B 1 48 ? -18.312 -22.062 -19.531 1 76.88 48 PRO B O 1
ATOM 3379 N N . ASP B 1 49 ? -18.875 -23.219 -21.406 1 78.62 49 ASP B N 1
ATOM 3380 C CA . ASP B 1 49 ? -20.188 -23.578 -20.891 1 78.62 49 ASP B CA 1
ATOM 3381 C C . ASP B 1 49 ? -20.078 -24.453 -19.641 1 78.62 49 ASP B C 1
ATOM 3383 O O . ASP B 1 49 ? -19.219 -25.344 -19.578 1 78.62 49 ASP B O 1
ATOM 3387 N N . GLY B 1 50 ? -20.844 -24.156 -18.594 1 79 50 GLY B N 1
ATOM 3388 C CA . GLY B 1 50 ? -20.875 -24.984 -17.406 1 79 50 GLY B CA 1
ATOM 3389 C C . GLY B 1 50 ? -19.891 -24.547 -16.344 1 79 50 GLY B C 1
ATOM 3390 O O . GLY B 1 50 ? -19.828 -25.125 -15.258 1 79 50 GLY B O 1
ATOM 3391 N N . ARG B 1 51 ? -19.141 -23.578 -16.797 1 82.19 51 ARG B N 1
ATOM 3392 C CA . ARG B 1 51 ? -18.188 -23.078 -15.797 1 82.19 51 ARG B CA 1
ATOM 3393 C C . ARG B 1 51 ? -18.922 -22.547 -14.57 1 82.19 51 ARG B C 1
ATOM 3395 O O . ARG B 1 51 ? -19.891 -21.797 -14.695 1 82.19 51 ARG B O 1
ATOM 3402 N N . LYS B 1 52 ? -18.406 -22.969 -13.422 1 83.88 52 LYS B N 1
ATOM 3403 C CA . LYS B 1 52 ? -19.047 -22.625 -12.156 1 83.88 52 LYS B CA 1
ATOM 3404 C C . LYS B 1 52 ? -18.781 -21.172 -11.781 1 83.88 52 LYS B C 1
ATOM 3406 O O . LYS B 1 52 ? -17.719 -20.641 -12.086 1 83.88 52 LYS B O 1
ATOM 3411 N N . GLY B 1 53 ? -19.766 -20.562 -11.148 1 89 53 GLY B N 1
ATOM 3412 C CA . GLY B 1 53 ? -19.672 -19.188 -10.688 1 89 53 GLY B CA 1
ATOM 3413 C C . GLY B 1 53 ? -20.156 -18.172 -11.711 1 89 53 GLY B C 1
ATOM 3414 O O . GLY B 1 53 ? -20.219 -18.469 -12.906 1 89 53 GLY B O 1
ATOM 3415 N N . LYS B 1 54 ? -20.578 -17.094 -11.328 1 94.12 54 LYS B N 1
ATOM 3416 C CA . LYS B 1 54 ? -20.844 -15.953 -12.195 1 94.12 54 LYS B CA 1
ATOM 3417 C C . LYS B 1 54 ? -19.562 -15.195 -12.523 1 94.12 54 LYS B C 1
ATOM 3419 O O . LYS B 1 54 ? -18.656 -15.109 -11.695 1 94.12 54 LYS B O 1
ATOM 3424 N N . HIS B 1 55 ? -19.484 -14.742 -13.773 1 94.5 55 HIS B N 1
ATOM 3425 C CA . HIS B 1 55 ? -18.25 -14.102 -14.203 1 94.5 55 HIS B CA 1
ATOM 3426 C C . HIS B 1 55 ? -18.469 -12.633 -14.547 1 94.5 55 HIS B C 1
ATOM 3428 O O . HIS B 1 55 ? -19.438 -12.297 -15.234 1 94.5 55 HIS B O 1
ATOM 3434 N N . TYR B 1 56 ? -17.656 -11.797 -14.047 1 95.31 56 TYR B N 1
ATOM 3435 C CA . TYR B 1 56 ? -17.562 -10.391 -14.414 1 95.31 56 TYR B CA 1
ATOM 3436 C C . TYR B 1 56 ? -16.156 -10.055 -14.891 1 95.31 56 TYR B C 1
ATOM 3438 O O . TYR B 1 56 ? -15.227 -9.945 -14.078 1 95.31 56 TYR B O 1
ATOM 3446 N N . ARG B 1 57 ? -16.062 -9.891 -16.172 1 94.81 57 ARG B N 1
ATOM 3447 C CA . ARG B 1 57 ? -14.758 -9.57 -16.75 1 94.81 57 ARG B CA 1
ATOM 3448 C C . ARG B 1 57 ? -14.742 -8.156 -17.312 1 94.81 57 ARG B C 1
ATOM 3450 O O . ARG B 1 57 ? -15.727 -7.699 -17.891 1 94.81 57 ARG B O 1
ATOM 3457 N N . PHE B 1 58 ? -13.656 -7.445 -17.109 1 94.69 58 PHE B N 1
ATOM 3458 C CA . PHE B 1 58 ? -13.539 -6.086 -17.609 1 94.69 58 PHE B CA 1
ATOM 3459 C C . PHE B 1 58 ? -12.258 -5.922 -18.422 1 94.69 58 PHE B C 1
ATOM 3461 O O . PHE B 1 58 ? -11.312 -6.695 -18.25 1 94.69 58 PHE B O 1
ATOM 3468 N N . SER B 1 59 ? -12.258 -4.953 -19.375 1 92.94 59 SER B N 1
ATOM 3469 C CA . SER B 1 59 ? -11.117 -4.719 -20.266 1 92.94 59 SER B CA 1
ATOM 3470 C C . SER B 1 59 ? -10.117 -3.762 -19.625 1 92.94 59 SER B C 1
ATOM 3472 O O . SER B 1 59 ? -10.5 -2.836 -18.906 1 92.94 59 SER B O 1
ATOM 3474 N N . CYS B 1 60 ? -8.906 -4.016 -19.844 1 92.5 60 CYS B N 1
ATOM 3475 C CA . CYS B 1 60 ? -7.82 -3.141 -19.406 1 92.5 60 CYS B CA 1
ATOM 3476 C C . CYS B 1 60 ? -7.172 -2.451 -20.609 1 92.5 60 CYS B C 1
ATOM 3478 O O . CYS B 1 60 ? -6.949 -3.078 -21.641 1 92.5 60 CYS B O 1
ATOM 3480 N N . PRO B 1 61 ? -6.855 -1.184 -20.516 1 91.19 61 PRO B N 1
ATOM 3481 C CA . PRO B 1 61 ? -6.207 -0.48 -21.625 1 91.19 61 PRO B CA 1
ATOM 3482 C C . PRO B 1 61 ? -4.805 -1.005 -21.922 1 91.19 61 PRO B C 1
ATOM 3484 O O . PRO B 1 61 ? -4.324 -0.896 -23.047 1 91.19 61 PRO B O 1
ATOM 3487 N N . VAL B 1 62 ? -4.164 -1.478 -20.922 1 88.69 62 VAL B N 1
ATOM 3488 C CA . VAL B 1 62 ? -2.855 -2.111 -21.031 1 88.69 62 VAL B CA 1
ATOM 3489 C C . VAL B 1 62 ? -2.881 -3.475 -20.344 1 88.69 62 VAL B C 1
ATOM 3491 O O . VAL B 1 62 ? -3.576 -3.66 -19.344 1 88.69 62 VAL B O 1
ATOM 3494 N N . ASN B 1 63 ? -2.107 -4.457 -20.906 1 87.69 63 ASN B N 1
ATOM 3495 C CA . ASN B 1 63 ? -2.238 -5.82 -20.406 1 87.69 63 ASN B CA 1
ATOM 3496 C C . ASN B 1 63 ? -0.914 -6.344 -19.859 1 87.69 63 ASN B C 1
ATOM 3498 O O . ASN B 1 63 ? -0.771 -7.543 -19.609 1 87.69 63 ASN B O 1
ATOM 3502 N N . ARG B 1 64 ? 0.024 -5.445 -19.75 1 85.62 64 ARG B N 1
ATOM 3503 C CA . ARG B 1 64 ? 1.311 -5.84 -19.188 1 85.62 64 ARG B CA 1
ATOM 3504 C C . ARG B 1 64 ? 1.996 -4.656 -18.516 1 85.62 64 ARG B C 1
ATOM 3506 O O . ARG B 1 64 ? 1.593 -3.506 -18.703 1 85.62 64 ARG B O 1
ATOM 3513 N N . GLY B 1 65 ? 2.957 -4.988 -17.625 1 86.19 65 GLY B N 1
ATOM 3514 C CA . GLY B 1 65 ? 3.764 -3.945 -17 1 86.19 65 GLY B CA 1
ATOM 3515 C C . GLY B 1 65 ? 3.115 -3.334 -15.781 1 86.19 65 GLY B C 1
ATOM 3516 O O . GLY B 1 65 ? 2.025 -3.748 -15.375 1 86.19 65 GLY B O 1
ATOM 3517 N N . PRO B 1 66 ? 3.793 -2.404 -15.172 1 83.88 66 PRO B N 1
ATOM 3518 C CA . PRO B 1 66 ? 3.322 -1.814 -13.914 1 83.88 66 PRO B CA 1
ATOM 3519 C C . PRO B 1 66 ? 2.004 -1.06 -14.07 1 83.88 66 PRO B C 1
ATOM 3521 O O . PRO B 1 66 ? 1.168 -1.072 -13.164 1 83.88 66 PRO B O 1
ATOM 3524 N N . PHE B 1 67 ? 1.819 -0.415 -15.195 1 88 67 PHE B N 1
ATOM 3525 C CA . PHE B 1 67 ? 0.606 0.364 -15.414 1 88 67 PHE B CA 1
ATOM 3526 C C . PHE B 1 67 ? -0.611 -0.547 -15.516 1 88 67 PHE B C 1
ATOM 3528 O O . PHE B 1 67 ? -1.723 -0.15 -15.164 1 88 67 PHE B O 1
ATOM 3535 N N . PHE B 1 68 ? -0.392 -1.73 -16.016 1 93 68 PHE B N 1
ATOM 3536 C CA . PHE B 1 68 ? -1.459 -2.725 -16.031 1 93 68 PHE B CA 1
ATOM 3537 C C . PHE B 1 68 ? -1.933 -3.037 -14.617 1 93 68 PHE B C 1
ATOM 3539 O O . PHE B 1 68 ? -3.131 -2.986 -14.336 1 93 68 PHE B O 1
ATOM 3546 N N . TYR B 1 69 ? -0.989 -3.303 -13.734 1 93.12 69 TYR B N 1
ATOM 3547 C CA . TYR B 1 69 ? -1.334 -3.686 -12.375 1 93.12 69 TYR B CA 1
ATOM 3548 C C . TYR B 1 69 ? -2.014 -2.537 -11.641 1 93.12 69 TYR B C 1
ATOM 3550 O O . TYR B 1 69 ? -2.947 -2.754 -10.859 1 93.12 69 TYR B O 1
ATOM 3558 N N . ILE B 1 70 ? -1.545 -1.315 -11.898 1 91.06 70 ILE B N 1
ATOM 3559 C CA . ILE B 1 70 ? -2.139 -0.138 -11.273 1 91.06 70 ILE B CA 1
ATOM 3560 C C . ILE B 1 70 ? -3.584 0.021 -11.742 1 91.06 70 ILE B C 1
ATOM 3562 O O . ILE B 1 70 ? -4.5 0.14 -10.93 1 91.06 70 ILE B O 1
ATOM 3566 N N . TYR B 1 71 ? -3.76 -0.023 -13.031 1 93.31 71 TYR B N 1
ATOM 3567 C CA . TYR B 1 71 ? -5.102 0.118 -13.594 1 93.31 71 TYR B CA 1
ATOM 3568 C C . TYR B 1 71 ? -6.023 -0.981 -13.078 1 93.31 71 TYR B C 1
ATOM 3570 O O . TYR B 1 71 ? -7.145 -0.707 -12.641 1 93.31 71 TYR B O 1
ATOM 3578 N N . TYR B 1 72 ? -5.543 -2.184 -13.172 1 96.69 72 TYR B N 1
ATOM 3579 C CA . TYR B 1 72 ? -6.359 -3.318 -12.758 1 96.69 72 TYR B CA 1
ATOM 3580 C C . TYR B 1 72 ? -6.832 -3.16 -11.32 1 96.69 72 TYR B C 1
ATOM 3582 O O . TYR B 1 72 ? -8.008 -3.369 -11.016 1 96.69 72 TYR B O 1
ATOM 3590 N N . ASN B 1 73 ? -5.938 -2.781 -10.438 1 96.44 73 ASN B N 1
ATOM 3591 C CA . ASN B 1 73 ? -6.293 -2.676 -9.023 1 96.44 73 ASN B CA 1
ATOM 3592 C C . ASN B 1 73 ? -7.25 -1.514 -8.773 1 96.44 73 ASN B C 1
ATOM 3594 O O . ASN B 1 73 ? -8.141 -1.609 -7.934 1 96.44 73 ASN B O 1
ATOM 3598 N N . ILE B 1 74 ? -7.086 -0.444 -9.5 1 94.06 74 ILE B N 1
ATOM 3599 C CA . ILE B 1 74 ? -8.016 0.675 -9.367 1 94.06 74 ILE B CA 1
ATOM 3600 C C . ILE B 1 74 ? -9.406 0.249 -9.828 1 94.06 74 ILE B C 1
ATOM 3602 O O . ILE B 1 74 ? -10.398 0.469 -9.117 1 94.06 74 ILE B O 1
ATOM 3606 N N . ALA B 1 75 ? -9.469 -0.375 -10.969 1 96.62 75 ALA B N 1
ATOM 3607 C CA . ALA B 1 75 ? -10.742 -0.846 -11.5 1 96.62 75 ALA B CA 1
ATOM 3608 C C . ALA B 1 75 ? -11.375 -1.882 -10.57 1 96.62 75 ALA B C 1
ATOM 3610 O O . ALA B 1 75 ? -12.562 -1.801 -10.258 1 96.62 75 ALA B O 1
ATOM 3611 N N . LEU B 1 76 ? -10.578 -2.84 -10.172 1 98.06 76 LEU B N 1
ATOM 3612 C CA . LEU B 1 76 ? -11.062 -3.893 -9.281 1 98.06 76 LEU B CA 1
ATOM 3613 C C . LEU B 1 76 ? -11.617 -3.303 -7.992 1 98.06 76 LEU B C 1
ATOM 3615 O O . LEU B 1 76 ? -12.664 -3.738 -7.508 1 98.06 76 LEU B O 1
ATOM 3619 N N . PHE B 1 77 ? -10.93 -2.307 -7.473 1 97.31 77 PHE B N 1
ATOM 3620 C CA . PHE B 1 77 ? -11.367 -1.651 -6.246 1 97.31 77 PHE B CA 1
ATOM 3621 C C . PHE B 1 77 ? -12.773 -1.092 -6.398 1 97.31 77 PHE B C 1
ATOM 3623 O O . PHE B 1 77 ? -13.648 -1.349 -5.566 1 97.31 77 PHE B O 1
ATOM 3630 N N . TRP B 1 78 ? -12.961 -0.409 -7.461 1 96.12 78 TRP B N 1
ATOM 3631 C CA . TRP B 1 78 ? -14.258 0.211 -7.688 1 96.12 78 TRP B CA 1
ATOM 3632 C C . TRP B 1 78 ? -15.336 -0.846 -7.922 1 96.12 78 TRP B C 1
ATOM 3634 O O . TRP B 1 78 ? -16.469 -0.708 -7.449 1 96.12 78 TRP B O 1
ATOM 3644 N N . ILE B 1 79 ? -15.047 -1.883 -8.594 1 97.69 79 ILE B N 1
ATOM 3645 C CA . ILE B 1 79 ? -15.992 -2.959 -8.852 1 97.69 79 ILE B CA 1
ATOM 3646 C C . ILE B 1 79 ? -16.391 -3.625 -7.535 1 97.69 79 ILE B C 1
ATOM 3648 O O . ILE B 1 79 ? -17.578 -3.828 -7.27 1 97.69 79 ILE B O 1
ATOM 3652 N N . LEU B 1 80 ? -15.414 -3.918 -6.727 1 98 80 LEU B N 1
ATOM 3653 C CA . LEU B 1 80 ? -15.664 -4.57 -5.445 1 98 80 LEU B CA 1
ATOM 3654 C C . LEU B 1 80 ? -16.5 -3.676 -4.535 1 98 80 LEU B C 1
ATOM 3656 O O . LEU B 1 80 ? -17.344 -4.168 -3.787 1 98 80 LEU B O 1
ATOM 3660 N N . LEU B 1 81 ? -16.219 -2.375 -4.645 1 95.62 81 LEU B N 1
ATOM 3661 C CA . LEU B 1 81 ? -16.906 -1.428 -3.777 1 95.62 81 LEU B CA 1
ATOM 3662 C C . LEU B 1 81 ? -18.406 -1.398 -4.086 1 95.62 81 LEU B C 1
ATOM 3664 O O . LEU B 1 81 ? -19.219 -1.28 -3.174 1 95.62 81 LEU B O 1
ATOM 3668 N N . PHE B 1 82 ? -18.734 -1.596 -5.32 1 95.56 82 PHE B N 1
ATOM 3669 C CA . PHE B 1 82 ? -20.125 -1.388 -5.711 1 95.56 82 PHE B CA 1
ATOM 3670 C C . PHE B 1 82 ? -20.844 -2.719 -5.914 1 95.56 82 PHE B C 1
ATOM 3672 O O . PHE B 1 82 ? -22.062 -2.758 -6.09 1 95.56 82 PHE B O 1
ATOM 3679 N N . LYS B 1 83 ? -20.172 -3.812 -5.859 1 95.75 83 LYS B N 1
ATOM 3680 C CA . LYS B 1 83 ? -20.797 -5.129 -5.918 1 95.75 83 LYS B CA 1
ATOM 3681 C C . LYS B 1 83 ? -21 -5.711 -4.52 1 95.75 83 LYS B C 1
ATOM 3683 O O . LYS B 1 83 ? -20.125 -5.559 -3.652 1 95.75 83 LYS B O 1
ATOM 3688 N N . LYS B 1 84 ? -22.078 -6.297 -4.402 1 94.94 84 LYS B N 1
ATOM 3689 C CA . LYS B 1 84 ? -22.328 -6.961 -3.125 1 94.94 84 LYS B CA 1
ATOM 3690 C C . LYS B 1 84 ? -21.328 -8.086 -2.885 1 94.94 84 LYS B C 1
ATOM 3692 O O . LYS B 1 84 ? -21 -8.844 -3.803 1 94.94 84 LYS B O 1
ATOM 3697 N N . SER B 1 85 ? -20.781 -8.18 -1.697 1 95.19 85 SER B N 1
ATOM 3698 C CA . SER B 1 85 ? -19.875 -9.234 -1.273 1 95.19 85 SER B CA 1
ATOM 3699 C C . SER B 1 85 ? -19.906 -9.422 0.24 1 95.19 85 SER B C 1
ATOM 3701 O O . SER B 1 85 ? -19.859 -8.445 0.99 1 95.19 85 SER B O 1
ATOM 3703 N N . ASP B 1 86 ? -20.094 -10.625 0.595 1 94.5 86 ASP B N 1
ATOM 3704 C CA . ASP B 1 86 ? -20.016 -10.961 2.01 1 94.5 86 ASP B CA 1
ATOM 3705 C C . ASP B 1 86 ? -18.609 -11.438 2.373 1 94.5 86 ASP B C 1
ATOM 3707 O O . ASP B 1 86 ? -18.203 -11.359 3.535 1 94.5 86 ASP B O 1
ATOM 3711 N N . HIS B 1 87 ? -17.875 -11.977 1.416 1 94.25 87 HIS B N 1
ATOM 3712 C CA . HIS B 1 87 ? -16.469 -12.367 1.512 1 94.25 87 HIS B CA 1
ATOM 3713 C C . HIS B 1 87 ? -15.734 -12.094 0.206 1 94.25 87 HIS B C 1
ATOM 3715 O O . HIS B 1 87 ? -16.328 -12.195 -0.875 1 94.25 87 HIS B O 1
ATOM 3721 N N . ILE B 1 88 ? -14.516 -11.781 0.358 1 96.81 88 ILE B N 1
ATOM 3722 C CA . ILE B 1 88 ? -13.672 -11.586 -0.817 1 96.81 88 ILE B CA 1
ATOM 3723 C C . ILE B 1 88 ? -12.477 -12.539 -0.76 1 96.81 88 ILE B C 1
ATOM 3725 O O . ILE B 1 88 ? -11.828 -12.664 0.281 1 96.81 88 ILE B O 1
ATOM 3729 N N . ILE B 1 89 ? -12.266 -13.211 -1.771 1 96.81 89 ILE B N 1
ATOM 3730 C CA . ILE B 1 89 ? -11.07 -14.023 -1.932 1 96.81 89 ILE B CA 1
ATOM 3731 C C . ILE B 1 89 ? -10.141 -13.375 -2.955 1 96.81 89 ILE B C 1
ATOM 3733 O O . ILE B 1 89 ? -10.516 -13.195 -4.117 1 96.81 89 ILE B O 1
ATOM 3737 N N . SER B 1 90 ? -9.016 -12.945 -2.49 1 98.19 90 SER B N 1
ATOM 3738 C CA . SER B 1 90 ? -7.988 -12.367 -3.346 1 98.19 90 SER B CA 1
ATOM 3739 C C . SER B 1 90 ? -7.02 -13.438 -3.842 1 98.19 90 SER B C 1
ATOM 3741 O O . SER B 1 90 ? -6.297 -14.039 -3.049 1 98.19 90 SER B O 1
ATOM 3743 N N . VAL B 1 91 ? -7.031 -13.602 -5.152 1 97.75 91 VAL B N 1
ATOM 3744 C CA . VAL B 1 91 ? -6.125 -14.594 -5.723 1 97.75 91 VAL B CA 1
ATOM 3745 C C . VAL B 1 91 ? -4.797 -13.93 -6.086 1 97.75 91 VAL B C 1
ATOM 3747 O O . VAL B 1 91 ? -4.754 -13.047 -6.945 1 97.75 91 VAL B O 1
ATOM 3750 N N . ASP B 1 92 ? -3.773 -14.352 -5.41 1 97.19 92 ASP B N 1
ATOM 3751 C CA . ASP B 1 92 ? -2.391 -13.93 -5.609 1 97.19 92 ASP B CA 1
ATOM 3752 C C . ASP B 1 92 ? -2.201 -12.469 -5.199 1 97.19 92 ASP B C 1
ATOM 3754 O O . ASP B 1 92 ? -3.178 -11.758 -4.961 1 97.19 92 ASP B O 1
ATOM 3758 N N . LEU B 1 93 ? -0.957 -12.062 -5.117 1 97.25 93 LEU B N 1
ATOM 3759 C CA . LEU B 1 93 ? -0.552 -10.789 -4.523 1 97.25 93 LEU B CA 1
ATOM 3760 C C . LEU B 1 93 ? -1.007 -9.617 -5.387 1 97.25 93 LEU B C 1
ATOM 3762 O O . LEU B 1 93 ? -1.281 -8.531 -4.871 1 97.25 93 LEU B O 1
ATOM 3766 N N . ASP B 1 94 ? -1.216 -9.836 -6.645 1 97.31 94 ASP B N 1
ATOM 3767 C CA . ASP B 1 94 ? -1.449 -8.75 -7.59 1 97.31 94 ASP B CA 1
ATOM 3768 C C . ASP B 1 94 ? -2.887 -8.25 -7.5 1 97.31 94 ASP B C 1
ATOM 3770 O O . ASP B 1 94 ? -3.225 -7.215 -8.086 1 97.31 94 ASP B O 1
ATOM 3774 N N . THR B 1 95 ? -3.775 -8.898 -6.73 1 98.25 95 THR B N 1
ATOM 3775 C CA . THR B 1 95 ? -5.129 -8.406 -6.516 1 98.25 95 THR B CA 1
ATOM 3776 C C . THR B 1 95 ? -5.328 -7.988 -5.062 1 98.25 95 THR B C 1
ATOM 3778 O O . THR B 1 95 ? -6.359 -7.406 -4.711 1 98.25 95 THR B O 1
ATOM 3781 N N . LEU B 1 96 ? -4.387 -8.242 -4.203 1 98.31 96 LEU B N 1
ATOM 3782 C CA . LEU B 1 96 ? -4.578 -8.188 -2.758 1 98.31 96 LEU B CA 1
ATOM 3783 C C . LEU B 1 96 ? -4.797 -6.754 -2.293 1 98.31 96 LEU B C 1
ATOM 3785 O O . LEU B 1 96 ? -5.594 -6.508 -1.382 1 98.31 96 LEU B O 1
ATOM 3789 N N . LEU B 1 97 ? -4.113 -5.777 -2.932 1 97.19 97 LEU B N 1
ATOM 3790 C CA . LEU B 1 97 ? -4.246 -4.387 -2.516 1 97.19 97 LEU B CA 1
ATOM 3791 C C . LEU B 1 97 ? -5.684 -3.906 -2.682 1 97.19 97 LEU B C 1
ATOM 3793 O O . LEU B 1 97 ? -6.281 -3.387 -1.736 1 97.19 97 LEU B O 1
ATOM 3797 N N . ALA B 1 98 ? -6.254 -4.102 -3.838 1 97.75 98 ALA B N 1
ATOM 3798 C CA . ALA B 1 98 ? -7.629 -3.691 -4.109 1 97.75 98 ALA B CA 1
ATOM 3799 C C . ALA B 1 98 ? -8.609 -4.434 -3.207 1 97.75 98 ALA B C 1
ATOM 3801 O O . ALA B 1 98 ? -9.547 -3.836 -2.676 1 97.75 98 ALA B O 1
ATOM 3802 N N . CYS B 1 99 ? -8.352 -5.719 -3.012 1 98.44 99 CYS B N 1
ATOM 3803 C CA . CYS B 1 99 ? -9.25 -6.547 -2.217 1 98.44 99 CYS B CA 1
ATOM 3804 C C . CYS B 1 99 ? -9.234 -6.121 -0.754 1 98.44 99 CYS B C 1
ATOM 3806 O O . CYS B 1 99 ? -10.289 -5.992 -0.129 1 98.44 99 CYS B O 1
ATOM 3808 N N . ARG B 1 100 ? -8.078 -5.871 -0.21 1 97.5 100 ARG B N 1
ATOM 3809 C CA . ARG B 1 100 ? -7.984 -5.488 1.193 1 97.5 100 ARG B CA 1
ATOM 3810 C C . ARG B 1 100 ? -8.594 -4.109 1.427 1 97.5 100 ARG B C 1
ATOM 3812 O O . ARG B 1 100 ? -9.25 -3.879 2.443 1 97.5 100 ARG B O 1
ATOM 3819 N N . LEU B 1 101 ? -8.32 -3.199 0.465 1 96.5 101 LEU B N 1
ATOM 3820 C CA . LEU B 1 101 ? -8.883 -1.86 0.599 1 96.5 101 LEU B CA 1
ATOM 3821 C C . LEU B 1 101 ? -10.406 -1.902 0.537 1 96.5 101 LEU B C 1
ATOM 3823 O O . LEU B 1 101 ? -11.078 -1.295 1.37 1 96.5 101 LEU B O 1
ATOM 3827 N N . ALA B 1 102 ? -10.977 -2.596 -0.43 1 97.25 102 ALA B N 1
ATOM 3828 C CA . ALA B 1 102 ? -12.43 -2.729 -0.55 1 97.25 102 ALA B CA 1
ATOM 3829 C C . ALA B 1 102 ? -13.016 -3.438 0.666 1 97.25 102 ALA B C 1
ATOM 3831 O O . ALA B 1 102 ? -14.047 -3.02 1.197 1 97.25 102 ALA B O 1
ATOM 3832 N N . GLY B 1 103 ? -12.336 -4.52 1.062 1 96.56 103 GLY B N 1
ATOM 3833 C CA . GLY B 1 103 ? -12.789 -5.234 2.244 1 96.56 103 GLY B CA 1
ATOM 3834 C C . GLY B 1 103 ? -12.82 -4.367 3.488 1 96.56 103 GLY B C 1
ATOM 3835 O O . GLY B 1 103 ? -13.75 -4.457 4.289 1 96.56 103 GLY B O 1
ATOM 3836 N N . PHE B 1 104 ? -11.805 -3.539 3.568 1 94.94 104 PHE B N 1
ATOM 3837 C CA . PHE B 1 104 ? -11.711 -2.621 4.699 1 94.94 104 PHE B CA 1
ATOM 3838 C C . PHE B 1 104 ? -12.875 -1.639 4.695 1 94.94 104 PHE B C 1
ATOM 3840 O O . PHE B 1 104 ? -13.531 -1.438 5.719 1 94.94 104 PHE B O 1
ATOM 3847 N N . LEU B 1 105 ? -13.219 -1.079 3.594 1 94.44 105 LEU B N 1
ATOM 3848 C CA . LEU B 1 105 ? -14.258 -0.062 3.473 1 94.44 105 LEU B CA 1
ATOM 3849 C C . LEU B 1 105 ? -15.641 -0.671 3.67 1 94.44 105 LEU B C 1
ATOM 3851 O O . LEU B 1 105 ? -16.516 -0.061 4.297 1 94.44 105 LEU B O 1
ATOM 3855 N N . LYS B 1 106 ? -15.773 -1.884 3.211 1 95.19 106 LYS B N 1
ATOM 3856 C CA . LYS B 1 106 ? -17.078 -2.541 3.26 1 95.19 106 LYS B CA 1
ATOM 3857 C C . LYS B 1 106 ? -17.234 -3.367 4.535 1 95.19 106 LYS B C 1
ATOM 3859 O O . LYS B 1 106 ? -18.297 -3.912 4.801 1 95.19 106 LYS B O 1
ATOM 3864 N N . ARG B 1 107 ? -16.141 -3.463 5.242 1 94.12 107 ARG B N 1
ATOM 3865 C CA . ARG B 1 107 ? -16.094 -4.312 6.43 1 94.12 107 ARG B CA 1
ATOM 3866 C C . ARG B 1 107 ? -16.438 -5.758 6.074 1 94.12 107 ARG B C 1
ATOM 3868 O O . ARG B 1 107 ? -17.281 -6.379 6.711 1 94.12 107 ARG B O 1
ATOM 3875 N N . VAL B 1 108 ? -15.867 -6.215 5.02 1 94.56 108 VAL B N 1
ATOM 3876 C CA . VAL B 1 108 ? -16 -7.582 4.535 1 94.56 108 VAL B CA 1
ATOM 3877 C C . VAL B 1 108 ? -14.672 -8.312 4.66 1 94.56 108 VAL B C 1
ATOM 3879 O O . VAL B 1 108 ? -13.617 -7.754 4.359 1 94.56 108 VAL B O 1
ATOM 3882 N N . PRO B 1 109 ? -14.664 -9.531 5.16 1 94.19 109 PRO B N 1
ATOM 3883 C CA . PRO B 1 109 ? -13.414 -10.281 5.301 1 94.19 109 PRO B CA 1
ATOM 3884 C C . PRO B 1 109 ? -12.758 -10.602 3.957 1 94.19 109 PRO B C 1
ATOM 3886 O O . PRO B 1 109 ? -13.461 -10.898 2.982 1 94.19 109 PRO B O 1
ATOM 3889 N N . VAL B 1 110 ? -11.422 -10.555 3.965 1 95.94 110 VAL B N 1
ATOM 3890 C CA . VAL B 1 110 ? -10.633 -10.875 2.781 1 95.94 110 VAL B CA 1
ATOM 3891 C C . VAL B 1 110 ? -9.758 -12.094 3.059 1 95.94 110 VAL B C 1
ATOM 3893 O O . VAL B 1 110 ? -9.031 -12.133 4.051 1 95.94 110 VAL B O 1
ATOM 3896 N N . VAL B 1 111 ? -9.922 -13.07 2.258 1 95.31 111 VAL B N 1
ATOM 3897 C CA . VAL B 1 111 ? -9.102 -14.273 2.32 1 95.31 111 VAL B CA 1
ATOM 3898 C C . VAL B 1 111 ? -8.062 -14.25 1.198 1 95.31 111 VAL B C 1
ATOM 3900 O O . VAL B 1 111 ? -8.391 -13.953 0.048 1 95.31 111 VAL B O 1
ATOM 3903 N N . PHE B 1 112 ? -6.836 -14.5 1.539 1 96.81 112 PHE B N 1
ATOM 3904 C CA . PHE B 1 112 ? -5.758 -14.492 0.553 1 96.81 112 PHE B CA 1
ATOM 3905 C C . PHE B 1 112 ? -5.496 -15.906 0.031 1 96.81 112 PHE B C 1
ATOM 3907 O O . PHE B 1 112 ? -5.18 -16.812 0.806 1 96.81 112 PHE B O 1
ATOM 3914 N N . ASP B 1 113 ? -5.703 -16.062 -1.28 1 96.25 113 ASP B N 1
ATOM 3915 C CA . ASP B 1 113 ? -5.426 -17.312 -1.968 1 96.25 113 ASP B CA 1
ATOM 3916 C C . ASP B 1 113 ? -4.164 -17.203 -2.82 1 96.25 113 ASP B C 1
ATOM 3918 O O . ASP B 1 113 ? -4.219 -16.766 -3.971 1 96.25 113 ASP B O 1
ATOM 3922 N N . SER B 1 114 ? -3.088 -17.672 -2.266 1 96 114 SER B N 1
ATOM 3923 C CA . SER B 1 114 ? -1.805 -17.547 -2.949 1 96 114 SER B CA 1
ATOM 3924 C C . SER B 1 114 ? -1.479 -18.797 -3.76 1 96 114 SER B C 1
ATOM 3926 O O . SER B 1 114 ? -1.166 -19.844 -3.195 1 96 114 SER B O 1
ATOM 3928 N N . HIS B 1 115 ? -1.543 -18.594 -5.082 1 93.5 115 HIS B N 1
ATOM 3929 C CA . HIS B 1 115 ? -1.222 -19.703 -5.977 1 93.5 115 HIS B CA 1
ATOM 3930 C C . HIS B 1 115 ? 0.267 -19.734 -6.305 1 93.5 115 HIS B C 1
ATOM 3932 O O . HIS B 1 115 ? 0.787 -20.766 -6.758 1 93.5 115 HIS B O 1
ATOM 3938 N N . GLU B 1 116 ? 0.903 -18.641 -6.129 1 91.38 116 GLU B N 1
ATOM 3939 C CA . GLU B 1 116 ? 2.318 -18.484 -6.449 1 91.38 116 GLU B CA 1
ATOM 3940 C C . GLU B 1 116 ? 2.988 -17.484 -5.516 1 91.38 116 GLU B C 1
ATOM 3942 O O . GLU B 1 116 ? 2.312 -16.656 -4.898 1 91.38 116 GLU B O 1
ATOM 3947 N N . TYR B 1 117 ? 4.211 -17.703 -5.367 1 93.56 117 TYR B N 1
ATOM 3948 C CA . TYR B 1 117 ? 4.988 -16.719 -4.641 1 93.56 117 TYR B CA 1
ATOM 3949 C C . TYR B 1 117 ? 5.508 -15.633 -5.586 1 93.56 117 TYR B C 1
ATOM 3951 O O . TYR B 1 117 ? 6.637 -15.727 -6.078 1 93.56 117 TYR B O 1
ATOM 3959 N N . MET B 1 118 ? 4.879 -14.625 -5.738 1 91.75 118 MET B N 1
ATOM 3960 C CA . MET B 1 118 ? 4.988 -13.633 -6.809 1 91.75 118 MET B CA 1
ATOM 3961 C C . MET B 1 118 ? 6.398 -13.062 -6.875 1 91.75 118 MET B C 1
ATOM 3963 O O . MET B 1 118 ? 7.008 -13.016 -7.945 1 91.75 118 MET B O 1
ATOM 3967 N N . PRO B 1 119 ? 7.051 -12.672 -5.762 1 92.88 119 PRO B N 1
ATOM 3968 C CA . PRO B 1 119 ? 8.359 -12.023 -5.852 1 92.88 119 PRO B CA 1
ATOM 3969 C C . PRO B 1 119 ? 9.445 -12.961 -6.375 1 92.88 119 PRO B C 1
ATOM 3971 O O . PRO B 1 119 ? 10.516 -12.5 -6.785 1 92.88 119 PRO B O 1
ATOM 3974 N N . GLU B 1 120 ? 9.117 -14.258 -6.422 1 91.69 120 GLU B N 1
ATOM 3975 C CA . GLU B 1 120 ? 10.148 -15.219 -6.805 1 91.69 120 GLU B CA 1
ATOM 3976 C C . GLU B 1 120 ? 9.742 -15.992 -8.047 1 91.69 120 GLU B C 1
ATOM 3978 O O . GLU B 1 120 ? 10.305 -17.047 -8.336 1 91.69 120 GLU B O 1
ATOM 3983 N N . THR B 1 121 ? 8.703 -15.539 -8.758 1 89.56 121 THR B N 1
ATOM 3984 C CA . THR B 1 121 ? 8.438 -16.094 -10.078 1 89.56 121 THR B CA 1
ATOM 3985 C C . THR B 1 121 ? 9.578 -15.781 -11.039 1 89.56 121 THR B C 1
ATOM 3987 O O . THR B 1 121 ? 10.219 -14.734 -10.93 1 89.56 121 THR B O 1
ATOM 3990 N N . PRO B 1 122 ? 9.797 -16.672 -11.953 1 85.5 122 PRO B N 1
ATOM 3991 C CA . PRO B 1 122 ? 10.938 -16.453 -12.852 1 85.5 122 PRO B CA 1
ATOM 3992 C C . PRO B 1 122 ? 10.867 -15.117 -13.586 1 85.5 122 PRO B C 1
ATOM 3994 O O . PRO B 1 122 ? 11.875 -14.43 -13.727 1 85.5 122 PRO B O 1
ATOM 3997 N N . GLU B 1 123 ? 9.688 -14.727 -14 1 82.25 123 GLU B N 1
ATOM 3998 C CA . GLU B 1 123 ? 9.5 -13.492 -14.75 1 82.25 123 GLU B CA 1
ATOM 3999 C C . GLU B 1 123 ? 9.828 -12.273 -13.891 1 82.25 123 GLU B C 1
ATOM 4001 O O . GLU B 1 123 ? 10.242 -11.234 -14.414 1 82.25 123 GLU B O 1
ATOM 4006 N N . VAL B 1 124 ? 9.703 -12.391 -12.609 1 88 124 VAL B N 1
ATOM 4007 C CA . VAL B 1 124 ? 9.914 -11.289 -11.68 1 88 124 VAL B CA 1
ATOM 4008 C C . VAL B 1 124 ? 11.336 -11.336 -11.133 1 88 124 VAL B C 1
ATOM 4010 O O . VAL B 1 124 ? 12.016 -10.305 -11.062 1 88 124 VAL B O 1
ATOM 4013 N N . LYS B 1 125 ? 11.805 -12.508 -10.844 1 88.31 125 LYS B N 1
ATOM 4014 C CA . LYS B 1 125 ? 13.102 -12.703 -10.203 1 88.31 125 LYS B CA 1
ATOM 4015 C C . LYS B 1 125 ? 14.234 -12.195 -11.094 1 88.31 125 LYS B C 1
ATOM 4017 O O . LYS B 1 125 ? 15.242 -11.688 -10.602 1 88.31 125 LYS B O 1
ATOM 4022 N N . ILE B 1 126 ? 14.008 -12.32 -12.406 1 88.25 126 ILE B N 1
ATOM 4023 C CA . ILE B 1 126 ? 15.062 -11.914 -13.336 1 88.25 126 ILE B CA 1
ATOM 4024 C C . ILE B 1 126 ? 15.102 -10.391 -13.438 1 88.25 126 ILE B C 1
ATOM 4026 O O . ILE B 1 126 ? 16 -9.836 -14.07 1 88.25 126 ILE B O 1
ATOM 4030 N N . ARG B 1 127 ? 14.164 -9.68 -12.836 1 90.44 127 ARG B N 1
ATOM 4031 C CA . ARG B 1 127 ? 14.086 -8.219 -12.812 1 90.44 127 ARG B CA 1
ATOM 4032 C C . ARG B 1 127 ? 14.156 -7.691 -11.383 1 90.44 127 ARG B C 1
ATOM 4034 O O . ARG B 1 127 ? 13.125 -7.371 -10.781 1 90.44 127 ARG B O 1
ATOM 4041 N N . PRO B 1 128 ? 15.273 -7.457 -10.914 1 90.5 128 PRO B N 1
ATOM 4042 C CA . PRO B 1 128 ? 15.461 -7.141 -9.5 1 90.5 128 PRO B CA 1
ATOM 4043 C C . PRO B 1 128 ? 14.648 -5.93 -9.055 1 90.5 128 PRO B C 1
ATOM 4045 O O . PRO B 1 128 ? 14.156 -5.891 -7.922 1 90.5 128 PRO B O 1
ATOM 4048 N N . PHE B 1 129 ? 14.562 -4.953 -9.969 1 90.94 129 PHE B N 1
ATOM 4049 C CA . PHE B 1 129 ? 13.797 -3.758 -9.633 1 90.94 129 PHE B CA 1
ATOM 4050 C C . PHE B 1 129 ? 12.328 -4.094 -9.406 1 90.94 129 PHE B C 1
ATOM 4052 O O . PHE B 1 129 ? 11.734 -3.682 -8.406 1 90.94 129 PHE B O 1
ATOM 4059 N N . ILE B 1 130 ? 11.766 -4.875 -10.242 1 91.06 130 ILE B N 1
ATOM 4060 C CA . ILE B 1 130 ? 10.375 -5.285 -10.156 1 91.06 130 ILE B CA 1
ATOM 4061 C C . ILE B 1 130 ? 10.18 -6.211 -8.953 1 91.06 130 ILE B C 1
ATOM 4063 O O . ILE B 1 130 ? 9.188 -6.105 -8.234 1 91.06 130 ILE B O 1
ATOM 4067 N N . GLN B 1 131 ? 11.133 -7.066 -8.773 1 92.88 131 GLN B N 1
ATOM 4068 C CA . GLN B 1 131 ? 11.078 -7.98 -7.633 1 92.88 131 GLN B CA 1
ATOM 4069 C C . GLN B 1 131 ? 11 -7.215 -6.316 1 92.88 131 GLN B C 1
ATOM 4071 O O . GLN B 1 131 ? 10.211 -7.559 -5.438 1 92.88 131 GLN B O 1
ATOM 4076 N N . SER B 1 132 ? 11.781 -6.156 -6.211 1 93.12 132 SER B N 1
ATOM 4077 C CA . SER B 1 132 ? 11.812 -5.371 -4.98 1 93.12 132 SER B CA 1
ATOM 4078 C C . SER B 1 132 ? 10.477 -4.695 -4.719 1 93.12 132 SER B C 1
ATOM 4080 O O . SER B 1 132 ? 10.047 -4.574 -3.566 1 93.12 132 SER B O 1
ATOM 4082 N N . ILE B 1 133 ? 9.82 -4.27 -5.723 1 93.06 133 ILE B N 1
ATOM 4083 C CA . ILE B 1 133 ? 8.508 -3.65 -5.586 1 93.06 133 ILE B CA 1
ATOM 4084 C C . ILE B 1 133 ? 7.512 -4.672 -5.043 1 93.06 133 ILE B C 1
ATOM 4086 O O . ILE B 1 133 ? 6.754 -4.379 -4.113 1 93.06 133 ILE B O 1
ATOM 4090 N N . TRP B 1 134 ? 7.551 -5.859 -5.594 1 94.38 134 TRP B N 1
ATOM 4091 C CA . TRP B 1 134 ? 6.637 -6.902 -5.141 1 94.38 134 TRP B CA 1
ATOM 4092 C C . TRP B 1 134 ? 6.957 -7.324 -3.713 1 94.38 134 TRP B C 1
ATOM 4094 O O . TRP B 1 134 ? 6.051 -7.625 -2.93 1 94.38 134 TRP B O 1
ATOM 4104 N N . LEU B 1 135 ? 8.227 -7.371 -3.41 1 94.56 135 LEU B N 1
ATOM 4105 C CA . LEU B 1 135 ? 8.625 -7.691 -2.043 1 94.56 135 LEU B CA 1
ATOM 4106 C C . LEU B 1 135 ? 8.109 -6.637 -1.068 1 94.56 135 LEU B C 1
ATOM 4108 O O . LEU B 1 135 ? 7.637 -6.969 0.019 1 94.56 135 LEU B O 1
ATOM 4112 N N . PHE B 1 136 ? 8.219 -5.402 -1.454 1 95.12 136 PHE B N 1
ATOM 4113 C CA . PHE B 1 136 ? 7.715 -4.312 -0.626 1 95.12 136 PHE B CA 1
ATOM 4114 C C . PHE B 1 136 ? 6.207 -4.438 -0.426 1 95.12 136 PHE B C 1
ATOM 4116 O O . PHE B 1 136 ? 5.711 -4.289 0.692 1 95.12 136 PHE B O 1
ATOM 4123 N N . LEU B 1 137 ? 5.453 -4.645 -1.513 1 95.19 137 LEU B N 1
ATOM 4124 C CA . LEU B 1 137 ? 4.004 -4.785 -1.44 1 95.19 137 LEU B CA 1
ATOM 4125 C C . LEU B 1 137 ? 3.613 -5.953 -0.542 1 95.19 137 LEU B C 1
ATOM 4127 O O . LEU B 1 137 ? 2.656 -5.855 0.232 1 95.19 137 LEU B O 1
ATOM 4131 N N . GLU B 1 138 ? 4.352 -7.051 -0.751 1 95.62 138 GLU B N 1
ATOM 4132 C CA . GLU B 1 138 ? 4.113 -8.211 0.103 1 95.62 138 GLU B CA 1
ATOM 4133 C C . GLU B 1 138 ? 4.285 -7.855 1.577 1 95.62 138 GLU B C 1
ATOM 4135 O O . GLU B 1 138 ? 3.439 -8.195 2.406 1 95.62 138 GLU B O 1
ATOM 4140 N N . LYS B 1 139 ? 5.336 -7.148 1.895 1 94.25 139 LYS B N 1
ATOM 4141 C CA . LYS B 1 139 ? 5.629 -6.746 3.268 1 94.25 139 LYS B CA 1
ATOM 4142 C C . LYS B 1 139 ? 4.539 -5.828 3.814 1 94.25 139 LYS B C 1
ATOM 4144 O O . LYS B 1 139 ? 4.223 -5.875 5.004 1 94.25 139 LYS B O 1
ATOM 4149 N N . LEU B 1 140 ? 4.012 -5.051 2.955 1 94.81 140 LEU B N 1
ATOM 4150 C CA . LEU B 1 140 ? 2.98 -4.094 3.35 1 94.81 140 LEU B CA 1
ATOM 4151 C C . LEU B 1 140 ? 1.646 -4.801 3.576 1 94.81 140 LEU B C 1
ATOM 4153 O O . LEU B 1 140 ? 0.932 -4.492 4.531 1 94.81 140 LEU B O 1
ATOM 4157 N N . LEU B 1 141 ? 1.266 -5.766 2.766 1 96.12 141 LEU B N 1
ATOM 4158 C CA . LEU B 1 141 ? -0.113 -6.234 2.676 1 96.12 141 LEU B CA 1
ATOM 4159 C C . LEU B 1 141 ? -0.308 -7.508 3.492 1 96.12 141 LEU B C 1
ATOM 4161 O O . LEU B 1 141 ? -1.379 -7.73 4.062 1 96.12 141 LEU B O 1
ATOM 4165 N N . LEU B 1 142 ? 0.67 -8.359 3.59 1 95.19 142 LEU B N 1
ATOM 4166 C CA . LEU B 1 142 ? 0.513 -9.695 4.145 1 95.19 142 LEU B CA 1
ATOM 4167 C C . LEU B 1 142 ? 0.239 -9.641 5.645 1 95.19 142 LEU B C 1
ATOM 4169 O O . LEU B 1 142 ? -0.558 -10.422 6.164 1 95.19 142 LEU B O 1
ATOM 4173 N N . PRO B 1 143 ? 0.838 -8.656 6.312 1 92.12 143 PRO B N 1
ATOM 4174 C CA . PRO B 1 143 ? 0.587 -8.625 7.754 1 92.12 143 PRO B CA 1
ATOM 4175 C C . PRO B 1 143 ? -0.89 -8.43 8.094 1 92.12 143 PRO B C 1
ATOM 4177 O O . PRO B 1 143 ? -1.354 -8.891 9.141 1 92.12 143 PRO B O 1
ATOM 4180 N N . GLY B 1 144 ? -1.609 -7.812 7.25 1 91.94 144 GLY B N 1
ATOM 4181 C CA . GLY B 1 144 ? -3.016 -7.547 7.504 1 91.94 144 GLY B CA 1
ATOM 4182 C C . GLY B 1 144 ? -3.924 -8.688 7.078 1 91.94 144 GLY B C 1
ATOM 4183 O O . GLY B 1 144 ? -5.133 -8.648 7.316 1 91.94 144 GLY B O 1
ATOM 4184 N N . VAL B 1 145 ? -3.371 -9.719 6.508 1 92.62 145 VAL B N 1
ATOM 4185 C CA . VAL B 1 145 ? -4.141 -10.883 6.078 1 92.62 145 VAL B CA 1
ATOM 4186 C C . VAL B 1 145 ? -4.438 -11.773 7.277 1 92.62 145 VAL B C 1
ATOM 4188 O O . VAL B 1 145 ? -3.523 -12.203 7.988 1 92.62 145 VAL B O 1
ATOM 4191 N N . LYS B 1 146 ? -5.66 -12.016 7.512 1 90.5 146 LYS B N 1
ATOM 4192 C CA . LYS B 1 146 ? -6.047 -12.82 8.664 1 90.5 146 LYS B CA 1
ATOM 4193 C C . LYS B 1 146 ? -6.125 -14.305 8.305 1 90.5 146 LYS B C 1
ATOM 4195 O O . LYS B 1 146 ? -5.793 -15.164 9.125 1 90.5 146 LYS B O 1
ATOM 4200 N N . LYS B 1 147 ? -6.621 -14.578 7.121 1 91.88 147 LYS B N 1
ATOM 4201 C CA . LYS B 1 147 ? -6.758 -15.945 6.641 1 91.88 147 LYS B CA 1
ATOM 4202 C C . LYS B 1 147 ? -6.246 -16.078 5.211 1 91.88 147 LYS B C 1
ATOM 4204 O O . LYS B 1 147 ? -6.363 -15.148 4.414 1 91.88 147 LYS B O 1
ATOM 4209 N N . GLY B 1 148 ? -5.699 -17.25 4.98 1 93.06 148 GLY B N 1
ATOM 4210 C CA . GLY B 1 148 ? -5.23 -17.516 3.629 1 93.06 148 GLY B CA 1
ATOM 4211 C C . GLY B 1 148 ? -4.965 -18.984 3.365 1 93.06 148 GLY B C 1
ATOM 4212 O O . GLY B 1 148 ? -4.93 -19.797 4.297 1 93.06 148 GLY B O 1
ATOM 4213 N N . PHE B 1 149 ? -4.938 -19.328 2.156 1 92.75 149 PHE B N 1
ATOM 4214 C CA . PHE B 1 149 ? -4.52 -20.656 1.771 1 92.75 149 PHE B CA 1
ATOM 4215 C C . PHE B 1 149 ? -3.553 -20.609 0.592 1 92.75 149 PHE B C 1
ATOM 4217 O O . PHE B 1 149 ? -3.457 -19.594 -0.094 1 92.75 149 PHE B O 1
ATOM 4224 N N . THR B 1 150 ? -2.756 -21.625 0.52 1 94.44 150 THR B N 1
ATOM 4225 C CA . THR B 1 150 ? -1.76 -21.719 -0.542 1 94.44 150 THR B CA 1
ATOM 4226 C C . THR B 1 150 ? -1.676 -23.156 -1.064 1 94.44 150 THR B C 1
ATOM 4228 O O . THR B 1 150 ? -2.443 -24.016 -0.642 1 94.44 150 THR B O 1
ATOM 4231 N N . VAL B 1 151 ? -0.798 -23.391 -1.98 1 93.69 151 VAL B N 1
ATOM 4232 C CA . VAL B 1 151 ? -0.932 -24.594 -2.803 1 93.69 151 VAL B CA 1
ATOM 4233 C C . VAL B 1 151 ? 0.156 -25.594 -2.432 1 93.69 151 VAL B C 1
ATOM 4235 O O . VAL B 1 151 ? 0.128 -26.75 -2.881 1 93.69 151 VAL B O 1
ATOM 4238 N N . SER B 1 152 ? 1.12 -25.281 -1.646 1 94 152 SER B N 1
ATOM 4239 C CA . SER B 1 152 ? 2.203 -26.203 -1.326 1 94 152 SER B CA 1
ATOM 4240 C C . SER B 1 152 ? 2.721 -25.969 0.09 1 94 152 SER B C 1
ATOM 4242 O O . SER B 1 152 ? 2.553 -24.891 0.654 1 94 152 SER B O 1
ATOM 4244 N N . ARG B 1 153 ? 3.311 -26.984 0.623 1 93.38 153 ARG B N 1
ATOM 4245 C CA . ARG B 1 153 ? 3.889 -26.891 1.959 1 93.38 153 ARG B CA 1
ATOM 4246 C C . ARG B 1 153 ? 5.059 -25.922 1.986 1 93.38 153 ARG B C 1
ATOM 4248 O O . ARG B 1 153 ? 5.258 -25.203 2.975 1 93.38 153 ARG B O 1
ATOM 4255 N N . GLY B 1 154 ? 5.762 -25.953 0.938 1 93.81 154 GLY B N 1
ATOM 4256 C CA . GLY B 1 154 ? 6.863 -25.016 0.84 1 93.81 154 GLY B CA 1
ATOM 4257 C C . GLY B 1 154 ? 6.418 -23.562 0.964 1 93.81 154 GLY B C 1
ATOM 4258 O O . GLY B 1 154 ? 7.047 -22.781 1.668 1 93.81 154 GLY B O 1
ATOM 4259 N N . LEU B 1 155 ? 5.395 -23.203 0.291 1 94.44 155 LEU B N 1
ATOM 4260 C CA . LEU B 1 155 ? 4.867 -21.859 0.371 1 94.44 155 LEU B CA 1
ATOM 4261 C C . LEU B 1 155 ? 4.301 -21.578 1.76 1 94.44 155 LEU B C 1
ATOM 4263 O O . LEU B 1 155 ? 4.449 -20.469 2.281 1 94.44 155 LEU B O 1
ATOM 4267 N N . GLN B 1 156 ? 3.627 -22.578 2.322 1 94.5 156 GLN B N 1
ATOM 4268 C CA . GLN B 1 156 ? 3.188 -22.438 3.707 1 94.5 156 GLN B CA 1
ATOM 4269 C C . GLN B 1 156 ? 4.348 -22.047 4.613 1 94.5 156 GLN B C 1
ATOM 4271 O O . GLN B 1 156 ? 4.219 -21.125 5.434 1 94.5 156 GLN B O 1
ATOM 4276 N N . ASP B 1 157 ? 5.445 -22.703 4.422 1 94.94 157 ASP B N 1
ATOM 4277 C CA . ASP B 1 157 ? 6.625 -22.469 5.254 1 94.94 157 ASP B CA 1
ATOM 4278 C C . ASP B 1 157 ? 7.188 -21.062 5.035 1 94.94 157 ASP B C 1
ATOM 4280 O O . ASP B 1 157 ? 7.625 -20.422 5.984 1 94.94 157 ASP B O 1
ATOM 4284 N N . ILE B 1 158 ? 7.164 -20.656 3.826 1 94.38 158 ILE B N 1
ATOM 4285 C CA . ILE B 1 158 ? 7.672 -19.328 3.506 1 94.38 158 ILE B CA 1
ATOM 4286 C C . ILE B 1 158 ? 6.828 -18.281 4.215 1 94.38 158 ILE B C 1
ATOM 4288 O O . ILE B 1 158 ? 7.363 -17.391 4.879 1 94.38 158 ILE B O 1
ATOM 4292 N N . TYR B 1 159 ? 5.508 -18.359 4.129 1 95.62 159 TYR B N 1
ATOM 4293 C CA . TYR B 1 159 ? 4.625 -17.375 4.734 1 95.62 159 TYR B CA 1
ATOM 4294 C C . TYR B 1 159 ? 4.699 -17.438 6.258 1 95.62 159 TYR B C 1
ATOM 4296 O O . TYR B 1 159 ? 4.617 -16.406 6.934 1 95.62 159 TYR B O 1
ATOM 4304 N N . ARG B 1 160 ? 4.879 -18.656 6.773 1 95.56 160 ARG B N 1
ATOM 4305 C CA . ARG B 1 160 ? 5.043 -18.812 8.211 1 95.56 160 ARG B CA 1
ATOM 4306 C C . ARG B 1 160 ? 6.348 -18.188 8.695 1 95.56 160 ARG B C 1
ATOM 4308 O O . ARG B 1 160 ? 6.352 -17.406 9.648 1 95.56 160 ARG B O 1
ATOM 4315 N N . SER B 1 161 ? 7.414 -18.438 8.047 1 95.19 161 SER B N 1
ATOM 4316 C CA . SER B 1 161 ? 8.734 -17.984 8.469 1 95.19 161 SER B CA 1
ATOM 4317 C C . SER B 1 161 ? 8.898 -16.469 8.266 1 95.19 161 SER B C 1
ATOM 4319 O O . SER B 1 161 ? 9.461 -15.789 9.125 1 95.19 161 SER B O 1
ATOM 4321 N N . ARG B 1 162 ? 8.375 -15.992 7.172 1 92.81 162 ARG B N 1
ATOM 4322 C CA . ARG B 1 162 ? 8.633 -14.594 6.816 1 92.81 162 ARG B CA 1
ATOM 4323 C C . ARG B 1 162 ? 7.617 -13.672 7.48 1 92.81 162 ARG B C 1
ATOM 4325 O O . ARG B 1 162 ? 7.949 -12.539 7.836 1 92.81 162 ARG B O 1
ATOM 4332 N N . TYR B 1 163 ? 6.398 -14.125 7.656 1 94.56 163 TYR B N 1
ATOM 4333 C CA . TYR B 1 163 ? 5.355 -13.195 8.07 1 94.56 163 TYR B CA 1
ATOM 4334 C C . TYR B 1 163 ? 4.582 -13.734 9.266 1 94.56 163 TYR B C 1
ATOM 4336 O O . TYR B 1 163 ? 3.621 -13.109 9.727 1 94.56 163 TYR B O 1
ATOM 4344 N N . ASN B 1 164 ? 4.91 -14.859 9.766 1 95 164 ASN B N 1
ATOM 4345 C CA . ASN B 1 164 ? 4.207 -15.5 10.875 1 95 164 ASN B CA 1
ATOM 4346 C C . ASN B 1 164 ? 2.734 -15.719 10.547 1 95 164 ASN B C 1
ATOM 4348 O O . ASN B 1 164 ? 1.862 -15.398 11.359 1 95 164 ASN B O 1
ATOM 4352 N N . LYS B 1 165 ? 2.516 -16.156 9.289 1 94.56 165 LYS B N 1
ATOM 4353 C CA . LYS B 1 165 ? 1.155 -16.438 8.836 1 94.56 165 LYS B CA 1
ATOM 4354 C C . LYS B 1 165 ? 0.944 -17.938 8.617 1 94.56 165 LYS B C 1
ATOM 4356 O O . LYS B 1 165 ? 1.743 -18.594 7.945 1 94.56 165 LYS B O 1
ATOM 4361 N N . GLU B 1 166 ? -0.094 -18.438 9.18 1 92.75 166 GLU B N 1
ATOM 4362 C CA . GLU B 1 166 ? -0.45 -19.844 8.992 1 92.75 166 GLU B CA 1
ATOM 4363 C C . GLU B 1 166 ? -1.498 -20 7.895 1 92.75 166 GLU B C 1
ATOM 4365 O O . GLU B 1 166 ? -2.699 -19.922 8.156 1 92.75 166 GLU B O 1
ATOM 4370 N N . PHE B 1 167 ? -1.038 -20.297 6.754 1 92.62 167 PHE B N 1
ATOM 4371 C CA . PHE B 1 167 ? -1.941 -20.516 5.633 1 92.62 167 PHE B CA 1
ATOM 4372 C C . PHE B 1 167 ? -2.391 -21.969 5.586 1 92.62 167 PHE B C 1
ATOM 4374 O O . PHE B 1 167 ? -1.637 -22.875 5.961 1 92.62 167 PHE B O 1
ATOM 4381 N N . PHE B 1 168 ? -3.51 -22.188 5.117 1 91.19 168 PHE B N 1
ATOM 4382 C CA . PHE B 1 168 ? -4.012 -23.547 4.898 1 91.19 168 PHE B CA 1
ATOM 4383 C C . PHE B 1 168 ? -3.551 -24.078 3.547 1 91.19 168 PHE B C 1
ATOM 4385 O O . PHE B 1 168 ? -3.432 -23.312 2.582 1 91.19 168 PHE B O 1
ATOM 4392 N N . LEU B 1 169 ? -3.391 -25.359 3.584 1 92.19 169 LEU B N 1
ATOM 4393 C CA . LEU B 1 169 ? -2.949 -26 2.35 1 92.19 169 LEU B CA 1
ATOM 4394 C C . LEU B 1 169 ? -4.141 -26.469 1.523 1 92.19 169 LEU B C 1
ATOM 4396 O O . LEU B 1 169 ? -4.969 -27.25 2.006 1 92.19 169 LEU B O 1
ATOM 4400 N N . LEU B 1 170 ? -4.32 -25.906 0.39 1 92.44 170 LEU B N 1
ATOM 4401 C CA . LEU B 1 170 ? -5.301 -26.328 -0.605 1 92.44 170 LEU B CA 1
ATOM 4402 C C . LEU B 1 170 ? -4.645 -26.531 -1.967 1 92.44 170 LEU B C 1
ATOM 4404 O O . LEU B 1 170 ? -4.48 -25.562 -2.729 1 92.44 170 LEU B O 1
ATOM 4408 N N . ARG B 1 171 ? -4.355 -27.797 -2.24 1 93.31 171 ARG B N 1
ATOM 4409 C CA . ARG B 1 171 ? -3.586 -28.125 -3.441 1 93.31 171 ARG B CA 1
ATOM 4410 C C . ARG B 1 171 ? -4.457 -28.016 -4.688 1 93.31 171 ARG B C 1
ATOM 4412 O O . ARG B 1 171 ? -5.684 -28.094 -4.605 1 93.31 171 ARG B O 1
ATOM 4419 N N . ASN B 1 172 ? -3.783 -27.734 -5.84 1 91.5 172 ASN B N 1
ATOM 4420 C CA . ASN B 1 172 ? -4.469 -27.688 -7.125 1 91.5 172 ASN B CA 1
ATOM 4421 C C . ASN B 1 172 ? -4.508 -29.047 -7.793 1 91.5 172 ASN B C 1
ATOM 4423 O O . ASN B 1 172 ? -3.738 -29.328 -8.719 1 91.5 172 ASN B O 1
ATOM 4427 N N . VAL B 1 173 ? -5.41 -29.844 -7.418 1 92.81 173 VAL B N 1
ATOM 4428 C CA . VAL B 1 173 ? -5.543 -31.219 -7.891 1 92.81 173 VAL B CA 1
ATOM 4429 C C . VAL B 1 173 ? -6.73 -31.312 -8.852 1 92.81 173 VAL B C 1
ATOM 4431 O O . VAL B 1 173 ? -7.602 -30.438 -8.859 1 92.81 173 VAL B O 1
ATOM 4434 N N . PRO B 1 174 ? -6.695 -32.312 -9.719 1 90.19 174 PRO B N 1
ATOM 4435 C CA . PRO B 1 174 ? -7.82 -32.5 -10.641 1 90.19 174 PRO B CA 1
ATOM 4436 C C . PRO B 1 174 ? -9.062 -33.062 -9.945 1 90.19 174 PRO B C 1
ATOM 4438 O O . PRO B 1 174 ? -8.977 -33.5 -8.805 1 90.19 174 PRO B O 1
ATOM 4441 N N . TYR B 1 175 ? -10.234 -32.938 -10.633 1 88.25 175 TYR B N 1
ATOM 4442 C CA . TYR B 1 175 ? -11.398 -33.688 -10.188 1 88.25 175 TYR B CA 1
ATOM 4443 C C . TYR B 1 175 ? -11.148 -35.188 -10.266 1 88.25 175 TYR B C 1
ATOM 4445 O O . TYR B 1 175 ? -10.266 -35.656 -10.992 1 88.25 175 TYR B O 1
ATOM 4453 N N . VAL B 1 176 ? -11.898 -35.875 -9.5 1 85.62 176 VAL B N 1
ATOM 4454 C CA . VAL B 1 176 ? -11.82 -37.312 -9.578 1 85.62 176 VAL B CA 1
ATOM 4455 C C . VAL B 1 176 ? -12.047 -37.781 -11.016 1 85.62 176 VAL B C 1
ATOM 4457 O O . VAL B 1 176 ? -13.008 -37.344 -11.664 1 85.62 176 VAL B O 1
ATOM 4460 N N . PRO B 1 177 ? -11.094 -38.469 -11.5 1 83.19 177 PRO B N 1
ATOM 4461 C CA . PRO B 1 177 ? -11.242 -38.906 -12.891 1 83.19 177 PRO B CA 1
ATOM 4462 C C . PRO B 1 177 ? -12.391 -39.906 -13.07 1 83.19 177 PRO B C 1
ATOM 4464 O O . PRO B 1 177 ? -12.633 -40.719 -12.195 1 83.19 177 PRO B O 1
ATOM 4467 N N . TYR B 1 178 ? -13.141 -39.625 -14.164 1 79.94 178 TYR B N 1
ATOM 4468 C CA . TYR B 1 178 ? -14.188 -40.594 -14.484 1 79.94 178 TYR B CA 1
ATOM 4469 C C . TYR B 1 178 ? -13.594 -41.969 -14.789 1 79.94 178 TYR B C 1
ATOM 4471 O O . TYR B 1 178 ? -14.133 -43 -14.359 1 79.94 178 TYR B O 1
ATOM 4479 N N . LEU B 1 179 ? -12.531 -41.938 -15.531 1 83.62 179 LEU B N 1
ATOM 4480 C CA . LEU B 1 179 ? -11.812 -43.156 -15.891 1 83.62 179 LEU B CA 1
ATOM 4481 C C . LEU B 1 179 ? -10.312 -42.969 -15.695 1 83.62 179 LEU B C 1
ATOM 4483 O O . LEU B 1 179 ? -9.758 -41.938 -16.016 1 83.62 179 LEU B O 1
ATOM 4487 N N . ILE B 1 180 ? -9.781 -44.031 -15.039 1 87.5 180 ILE B N 1
ATOM 4488 C CA . ILE B 1 180 ? -8.336 -44.062 -14.883 1 87.5 180 ILE B CA 1
ATOM 4489 C C . ILE B 1 180 ? -7.719 -44.906 -15.992 1 87.5 180 ILE B C 1
ATOM 4491 O O . ILE B 1 180 ? -8.07 -46.062 -16.156 1 87.5 180 ILE B O 1
ATOM 4495 N N . SER B 1 181 ? -6.895 -44.25 -16.719 1 89.25 181 SER B N 1
ATOM 4496 C CA . SER B 1 181 ? -6.258 -44.938 -17.844 1 89.25 181 SER B CA 1
ATOM 4497 C C . SER B 1 181 ? -5.195 -45.906 -17.344 1 89.25 181 SER B C 1
ATOM 4499 O O . SER B 1 181 ? -4.516 -45.656 -16.344 1 89.25 181 SER B O 1
ATOM 4501 N N . GLU B 1 182 ? -5.086 -46.969 -18.109 1 90.88 182 GLU B N 1
ATOM 4502 C CA . GLU B 1 182 ? -4.02 -47.938 -17.812 1 90.88 182 GLU B CA 1
ATOM 4503 C C . GLU B 1 182 ? -2.68 -47.438 -18.375 1 90.88 182 GLU B C 1
ATOM 4505 O O . GLU B 1 182 ? -2.637 -46.719 -19.375 1 90.88 182 GLU B O 1
ATOM 4510 N N . ILE B 1 183 ? -1.703 -47.875 -17.672 1 93.81 183 ILE B N 1
ATOM 4511 C CA . ILE B 1 183 ? -0.36 -47.625 -18.172 1 93.81 183 ILE B CA 1
ATOM 4512 C C . ILE B 1 183 ? -0.147 -48.312 -19.5 1 93.81 183 ILE B C 1
ATOM 4514 O O . ILE B 1 183 ? -0.575 -49.469 -19.672 1 93.81 183 ILE B O 1
ATOM 4518 N N . ARG B 1 184 ? 0.496 -47.625 -20.422 1 91.62 184 ARG B N 1
ATOM 4519 C CA . ARG B 1 184 ? 0.743 -48.219 -21.734 1 91.62 184 ARG B CA 1
ATOM 4520 C C . ARG B 1 184 ? 1.883 -49.219 -21.672 1 91.62 184 ARG B C 1
ATOM 4522 O O . ARG B 1 184 ? 2.883 -49 -20.984 1 91.62 184 ARG B O 1
ATOM 4529 N N . PRO B 1 185 ? 1.691 -50.281 -22.438 1 86.56 185 PRO B N 1
ATOM 4530 C CA . PRO B 1 185 ? 2.783 -51.25 -22.5 1 86.56 185 PRO B CA 1
ATOM 4531 C C . PRO B 1 185 ? 4.023 -50.719 -23.203 1 86.56 185 PRO B C 1
ATOM 4533 O O . PRO B 1 185 ? 3.951 -49.688 -23.891 1 86.56 185 PRO B O 1
ATOM 4536 N N . VAL B 1 186 ? 5.113 -51.438 -22.984 1 83.81 186 VAL B N 1
ATOM 4537 C CA . VAL B 1 186 ? 6.363 -51.062 -23.641 1 83.81 186 VAL B CA 1
ATOM 4538 C C . VAL B 1 186 ? 6.18 -51.125 -25.156 1 83.81 186 VAL B C 1
ATOM 4540 O O . VAL B 1 186 ? 5.5 -52 -25.688 1 83.81 186 VAL B O 1
ATOM 4543 N N . SER B 1 187 ? 6.715 -50.125 -25.797 1 85.62 187 SER B N 1
ATOM 4544 C CA . SER B 1 187 ? 6.578 -49.969 -27.25 1 85.62 187 SER B CA 1
ATOM 4545 C C . SER B 1 187 ? 7.926 -49.688 -27.906 1 85.62 187 SER B C 1
ATOM 4547 O O . SER B 1 187 ? 8.883 -49.312 -27.234 1 85.62 187 SER B O 1
ATOM 4549 N N . ASP B 1 188 ? 7.918 -49.969 -29.203 1 86.38 188 ASP B N 1
ATOM 4550 C CA . ASP B 1 188 ? 9.125 -49.719 -29.984 1 86.38 188 ASP B CA 1
ATOM 4551 C C . ASP B 1 188 ? 9.297 -48.219 -30.281 1 86.38 188 ASP B C 1
ATOM 4553 O O . ASP B 1 188 ? 10.391 -47.781 -30.609 1 86.38 188 ASP B O 1
ATOM 4557 N N . SER B 1 189 ? 8.211 -47.562 -30.172 1 91.81 189 SER B N 1
ATOM 4558 C CA . SER B 1 189 ? 8.227 -46.125 -30.391 1 91.81 189 SER B CA 1
ATOM 4559 C C . SER B 1 189 ? 7.48 -45.406 -29.281 1 91.81 189 SER B C 1
ATOM 4561 O O . SER B 1 189 ? 6.387 -44.875 -29.516 1 91.81 189 SER B O 1
ATOM 4563 N N . PRO B 1 190 ? 8.078 -45.281 -28.156 1 96.19 190 PRO B N 1
ATOM 4564 C CA . PRO B 1 190 ? 7.371 -44.688 -27.016 1 96.19 190 PRO B CA 1
ATOM 4565 C C . PRO B 1 190 ? 7.125 -43.188 -27.188 1 96.19 190 PRO B C 1
ATOM 4567 O O . PRO B 1 190 ? 7.891 -42.531 -27.875 1 96.19 190 PRO B O 1
ATOM 4570 N N . ILE B 1 191 ? 6.062 -42.75 -26.578 1 96.94 191 ILE B N 1
ATOM 4571 C CA . ILE B 1 191 ? 5.672 -41.344 -26.656 1 96.94 191 ILE B CA 1
ATOM 4572 C C . ILE B 1 191 ? 5.883 -40.656 -25.297 1 96.94 191 ILE B C 1
ATOM 4574 O O . ILE B 1 191 ? 5.379 -41.156 -24.281 1 96.94 191 ILE B O 1
ATOM 4578 N N . VAL B 1 192 ? 6.707 -39.594 -25.344 1 98.06 192 VAL B N 1
ATOM 4579 C CA . VAL B 1 192 ? 6.895 -38.719 -24.203 1 98.06 192 VAL B CA 1
ATOM 4580 C C . VAL B 1 192 ? 5.902 -37.562 -24.266 1 98.06 192 VAL B C 1
ATOM 4582 O O . VAL B 1 192 ? 5.637 -37.031 -25.359 1 98.06 192 VAL B O 1
ATOM 4585 N N . TYR B 1 193 ? 5.387 -37.188 -23.078 1 97.44 193 TYR B N 1
ATOM 4586 C CA . TYR B 1 193 ? 4.273 -36.25 -23.078 1 97.44 193 TYR B CA 1
ATOM 4587 C C . TYR B 1 193 ? 4.531 -35.094 -22.109 1 97.44 193 TYR B C 1
ATOM 4589 O O . TYR B 1 193 ? 5.066 -35.281 -21.016 1 97.44 193 TYR B O 1
ATOM 4597 N N . TYR B 1 194 ? 4.227 -33.906 -22.562 1 97.44 194 TYR B N 1
ATOM 4598 C CA . TYR B 1 194 ? 4.238 -32.688 -21.734 1 97.44 194 TYR B CA 1
ATOM 4599 C C . TYR B 1 194 ? 2.951 -31.906 -21.906 1 97.44 194 TYR B C 1
ATOM 4601 O O . TYR B 1 194 ? 2.5 -31.672 -23.031 1 97.44 194 TYR B O 1
ATOM 4609 N N . GLN B 1 195 ? 2.385 -31.531 -20.797 1 93.62 195 GLN B N 1
ATOM 4610 C CA . GLN B 1 195 ? 1.25 -30.625 -20.812 1 93.62 195 GLN B CA 1
ATOM 4611 C C . GLN B 1 195 ? 1.445 -29.484 -19.828 1 93.62 195 GLN B C 1
ATOM 4613 O O . GLN B 1 195 ? 1.899 -29.703 -18.703 1 93.62 195 GLN B O 1
ATOM 4618 N N . GLY B 1 196 ? 1.221 -28.25 -20.234 1 90.75 196 GLY B N 1
ATOM 4619 C CA . GLY B 1 196 ? 1.357 -27.078 -19.375 1 90.75 196 GLY B CA 1
ATOM 4620 C C . GLY B 1 196 ? 1.832 -25.844 -20.109 1 90.75 196 GLY B C 1
ATOM 4621 O O . GLY B 1 196 ? 1.986 -25.859 -21.328 1 90.75 196 GLY B O 1
ATOM 4622 N N . ALA B 1 197 ? 2.027 -24.844 -19.344 1 89.38 197 ALA B N 1
ATOM 4623 C CA . ALA B 1 197 ? 2.516 -23.594 -19.922 1 89.38 197 ALA B CA 1
ATOM 4624 C C . ALA B 1 197 ? 3.93 -23.766 -20.469 1 89.38 197 ALA B C 1
ATOM 4626 O O . ALA B 1 197 ? 4.75 -24.469 -19.891 1 89.38 197 ALA B O 1
ATOM 4627 N N . LEU B 1 198 ? 4.133 -23.109 -21.625 1 94.88 198 LEU B N 1
ATOM 4628 C CA . LEU B 1 198 ? 5.461 -23.094 -22.234 1 94.88 198 LEU B CA 1
ATOM 4629 C C . LEU B 1 198 ? 6.234 -21.844 -21.812 1 94.88 198 LEU B C 1
ATOM 4631 O O . LEU B 1 198 ? 6.523 -20.984 -22.656 1 94.88 198 LEU B O 1
ATOM 4635 N N . ASN B 1 199 ? 6.59 -21.828 -20.547 1 92 199 ASN B N 1
ATOM 4636 C CA . ASN B 1 199 ? 7.301 -20.703 -19.969 1 92 199 ASN B CA 1
ATOM 4637 C C . ASN B 1 199 ? 8.758 -21.047 -19.656 1 92 199 ASN B C 1
ATOM 4639 O O . ASN B 1 199 ? 9.133 -22.219 -19.641 1 92 199 ASN B O 1
ATOM 4643 N N . ILE B 1 200 ? 9.508 -20.031 -19.438 1 91.94 200 ILE B N 1
ATOM 4644 C CA . ILE B 1 200 ? 10.914 -20.203 -19.109 1 91.94 200 ILE B CA 1
ATOM 4645 C C . ILE B 1 200 ? 11.055 -21.031 -17.828 1 91.94 200 ILE B C 1
ATOM 4647 O O . ILE B 1 200 ? 10.281 -20.859 -16.891 1 91.94 200 ILE B O 1
ATOM 4651 N N . GLY B 1 201 ? 11.93 -21.984 -17.844 1 93.31 201 GLY B N 1
ATOM 4652 C CA . GLY B 1 201 ? 12.289 -22.688 -16.625 1 93.31 201 GLY B CA 1
ATOM 4653 C C . GLY B 1 201 ? 11.523 -24 -16.453 1 93.31 201 GLY B C 1
ATOM 4654 O O . GLY B 1 201 ? 11.68 -24.672 -15.445 1 93.31 201 GLY B O 1
ATOM 4655 N N . ARG B 1 202 ? 10.766 -24.344 -17.406 1 95.44 202 ARG B N 1
ATOM 4656 C CA . ARG B 1 202 ? 9.938 -25.531 -17.25 1 95.44 202 ARG B CA 1
ATOM 4657 C C . ARG B 1 202 ? 10.586 -26.75 -17.906 1 95.44 202 ARG B C 1
ATOM 4659 O O . ARG B 1 202 ? 9.906 -27.719 -18.219 1 95.44 202 ARG B O 1
ATOM 4666 N N . GLY B 1 203 ? 11.906 -26.641 -18.188 1 96.19 203 GLY B N 1
ATOM 4667 C CA . GLY B 1 203 ? 12.703 -27.766 -18.656 1 96.19 203 GLY B CA 1
ATOM 4668 C C . GLY B 1 203 ? 12.391 -28.172 -20.078 1 96.19 203 GLY B C 1
ATOM 4669 O O . GLY B 1 203 ? 12.75 -29.266 -20.516 1 96.19 203 GLY B O 1
ATOM 4670 N N . LEU B 1 204 ? 11.719 -27.344 -20.797 1 97.94 204 LEU B N 1
ATOM 4671 C CA . LEU B 1 204 ? 11.266 -27.688 -22.141 1 97.94 204 LEU B CA 1
ATOM 4672 C C . LEU B 1 204 ? 12.445 -27.766 -23.109 1 97.94 204 LEU B C 1
ATOM 4674 O O . LEU B 1 204 ? 12.523 -28.672 -23.938 1 97.94 204 LEU B O 1
ATOM 4678 N N . GLU B 1 205 ? 13.375 -26.812 -22.984 1 97.94 205 GLU B N 1
ATOM 4679 C CA . GLU B 1 205 ? 14.547 -26.828 -23.859 1 97.94 205 GLU B CA 1
ATOM 4680 C C . GLU B 1 205 ? 15.359 -28.094 -23.656 1 97.94 205 GLU B C 1
ATOM 4682 O O . GLU B 1 205 ? 15.727 -28.766 -24.641 1 97.94 205 GLU B O 1
ATOM 4687 N N . ALA B 1 206 ? 15.625 -28.391 -22.453 1 98 206 ALA B N 1
ATOM 4688 C CA . ALA B 1 206 ? 16.391 -29.594 -22.125 1 98 206 ALA B CA 1
ATOM 4689 C C . ALA B 1 206 ? 15.664 -30.844 -22.594 1 98 206 ALA B C 1
ATOM 4691 O O . ALA B 1 206 ? 16.297 -31.812 -23.047 1 98 206 ALA B O 1
ATOM 4692 N N . SER B 1 207 ? 14.352 -30.891 -22.469 1 98.56 207 SER B N 1
ATOM 4693 C CA . SER B 1 207 ? 13.547 -32.031 -22.875 1 98.56 207 SER B CA 1
ATOM 4694 C C . SER B 1 207 ? 13.633 -32.25 -24.391 1 98.56 207 SER B C 1
ATOM 4696 O O . SER B 1 207 ? 13.742 -33.406 -24.844 1 98.56 207 SER B O 1
ATOM 4698 N N . ILE B 1 208 ? 13.547 -31.125 -25.078 1 98.62 208 ILE B N 1
ATOM 4699 C CA . ILE B 1 208 ? 13.633 -31.203 -26.531 1 98.62 208 ILE B CA 1
ATOM 4700 C C . ILE B 1 208 ? 15.008 -31.734 -26.938 1 98.62 208 ILE B C 1
ATOM 4702 O O . ILE B 1 208 ? 15.102 -32.625 -27.781 1 98.62 208 ILE B O 1
ATOM 4706 N N . LEU B 1 209 ? 16.031 -31.281 -26.312 1 98.44 209 LEU B N 1
ATOM 4707 C CA . LEU B 1 209 ? 17.391 -31.703 -26.625 1 98.44 209 LEU B CA 1
ATOM 4708 C C . LEU B 1 209 ? 17.594 -33.188 -26.25 1 98.44 209 LEU B C 1
ATOM 4710 O O . LEU B 1 209 ? 18.375 -33.875 -26.891 1 98.44 209 LEU B O 1
ATOM 4714 N N . ALA B 1 210 ? 16.938 -33.625 -25.266 1 98.56 210 ALA B N 1
ATOM 4715 C CA . ALA B 1 210 ? 17.031 -35.031 -24.828 1 98.56 210 ALA B CA 1
ATOM 4716 C C . ALA B 1 210 ? 16.594 -35.969 -25.938 1 98.56 210 ALA B C 1
ATOM 4718 O O . ALA B 1 210 ? 17.047 -37.125 -26 1 98.56 210 ALA B O 1
ATOM 4719 N N . MET B 1 211 ? 15.719 -35.531 -26.828 1 98.25 211 MET B N 1
ATOM 4720 C CA . MET B 1 211 ? 15.164 -36.375 -27.891 1 98.25 211 MET B CA 1
ATOM 4721 C C . MET B 1 211 ? 16.25 -36.781 -28.875 1 98.25 211 MET B C 1
ATOM 4723 O O . MET B 1 211 ? 16.109 -37.812 -29.562 1 98.25 211 MET B O 1
ATOM 4727 N N . LYS B 1 212 ? 17.344 -36.031 -28.891 1 97.88 212 LYS B N 1
ATOM 4728 C CA . LYS B 1 212 ? 18.469 -36.406 -29.75 1 97.88 212 LYS B CA 1
ATOM 4729 C C . LYS B 1 212 ? 19.031 -37.781 -29.344 1 97.88 212 LYS B C 1
ATOM 4731 O O . LYS B 1 212 ? 19.609 -38.5 -30.172 1 97.88 212 LYS B O 1
ATOM 4736 N N . HIS B 1 213 ? 18.859 -38.125 -28.141 1 97.81 213 HIS B N 1
ATOM 4737 C CA . HIS B 1 213 ? 19.406 -39.375 -27.609 1 97.81 213 HIS B CA 1
ATOM 4738 C C . HIS B 1 213 ? 18.359 -40.469 -27.641 1 97.81 213 HIS B C 1
ATOM 4740 O O . HIS B 1 213 ? 18.609 -41.594 -27.172 1 97.81 213 HIS B O 1
ATOM 4746 N N . LEU B 1 214 ? 17.188 -40.188 -28.188 1 97.56 214 LEU B N 1
ATOM 4747 C CA . LEU B 1 214 ? 16.078 -41.125 -28.25 1 97.56 214 LEU B CA 1
ATOM 4748 C C . LEU B 1 214 ? 15.492 -41.188 -29.656 1 97.56 214 LEU B C 1
ATOM 4750 O O . LEU B 1 214 ? 14.336 -40.844 -29.875 1 97.56 214 LEU B O 1
ATOM 4754 N N . PRO B 1 215 ? 16.219 -41.719 -30.578 1 94.69 215 PRO B N 1
ATOM 4755 C CA . PRO B 1 215 ? 15.844 -41.625 -32 1 94.69 215 PRO B CA 1
ATOM 4756 C C . PRO B 1 215 ? 14.508 -42.281 -32.281 1 94.69 215 PRO B C 1
ATOM 4758 O O . PRO B 1 215 ? 13.805 -41.906 -33.219 1 94.69 215 PRO B O 1
ATOM 4761 N N . HIS B 1 216 ? 13.992 -43.25 -31.578 1 94.88 216 HIS B N 1
ATOM 4762 C CA . HIS B 1 216 ? 12.75 -43.938 -31.906 1 94.88 216 HIS B CA 1
ATOM 4763 C C . HIS B 1 216 ? 11.594 -43.406 -31.047 1 94.88 216 HIS B C 1
ATOM 4765 O O . HIS B 1 216 ? 10.5 -43.969 -31.062 1 94.88 216 HIS B O 1
ATOM 4771 N N . TYR B 1 217 ? 11.805 -42.344 -30.312 1 97.38 217 TYR B N 1
ATOM 4772 C CA . TYR B 1 217 ? 10.789 -41.781 -29.438 1 97.38 217 TYR B CA 1
ATOM 4773 C C . TYR B 1 217 ? 10.125 -40.562 -30.078 1 97.38 217 TYR B C 1
ATOM 4775 O O . TYR B 1 217 ? 10.688 -39.969 -31 1 97.38 217 TYR B O 1
ATOM 4783 N N . LYS B 1 218 ? 8.953 -40.25 -29.609 1 97.38 218 LYS B N 1
ATOM 4784 C CA . LYS B 1 218 ? 8.258 -39.031 -29.953 1 97.38 218 LYS B CA 1
ATOM 4785 C C . LYS B 1 218 ? 7.949 -38.188 -28.703 1 97.38 218 LYS B C 1
ATOM 4787 O O . LYS B 1 218 ? 7.668 -38.75 -27.641 1 97.38 218 LYS B O 1
ATOM 4792 N N . LEU B 1 219 ? 8.07 -36.906 -28.875 1 98.25 219 LEU B N 1
ATOM 4793 C CA . LEU B 1 219 ? 7.711 -35.969 -27.812 1 98.25 219 LEU B CA 1
ATOM 4794 C C . LEU B 1 219 ? 6.516 -35.125 -28.234 1 98.25 219 LEU B C 1
ATOM 4796 O O . LEU B 1 219 ? 6.566 -34.406 -29.25 1 98.25 219 LEU B O 1
ATOM 4800 N N . ILE B 1 220 ? 5.445 -35.219 -27.453 1 97.06 220 ILE B N 1
ATOM 4801 C CA . ILE B 1 220 ? 4.258 -34.406 -27.672 1 97.06 220 ILE B CA 1
ATOM 4802 C C . ILE B 1 220 ? 4.172 -33.312 -26.609 1 97.06 220 ILE B C 1
ATOM 4804 O O . ILE B 1 220 ? 4.164 -33.594 -25.422 1 97.06 220 ILE B O 1
ATOM 4808 N N . ILE B 1 221 ? 4.133 -32.062 -27.078 1 97.19 221 ILE B N 1
ATOM 4809 C CA . ILE B 1 221 ? 4.055 -30.906 -26.188 1 97.19 221 ILE B CA 1
ATOM 4810 C C . ILE B 1 221 ? 2.709 -30.219 -26.359 1 97.19 221 ILE B C 1
ATOM 4812 O O . ILE B 1 221 ? 2.387 -29.75 -27.453 1 97.19 221 ILE B O 1
ATOM 4816 N N . VAL B 1 222 ? 1.986 -30.203 -25.25 1 94.06 222 VAL B N 1
ATOM 4817 C CA . VAL B 1 222 ? 0.68 -29.562 -25.25 1 94.06 222 VAL B CA 1
ATOM 4818 C C . VAL B 1 222 ? 0.716 -28.312 -24.375 1 94.06 222 VAL B C 1
ATOM 4820 O O . VAL B 1 222 ? 1.012 -28.391 -23.188 1 94.06 222 VAL B O 1
ATOM 4823 N N . GLY B 1 223 ? 0.398 -27.156 -24.953 1 90.56 223 GLY B N 1
ATOM 4824 C CA . GLY B 1 223 ? 0.378 -25.906 -24.203 1 90.56 223 GLY B CA 1
ATOM 4825 C C . GLY B 1 223 ? 0.874 -24.719 -25.016 1 90.56 223 GLY B C 1
ATOM 4826 O O . GLY B 1 223 ? 1.11 -24.844 -26.219 1 90.56 223 GLY B O 1
ATOM 4827 N N . SER B 1 224 ? 0.858 -23.625 -24.391 1 88.94 224 SER B N 1
ATOM 4828 C CA . SER B 1 224 ? 1.396 -22.375 -24.938 1 88.94 224 SER B CA 1
ATOM 4829 C C . SER B 1 224 ? 1.998 -21.5 -23.844 1 88.94 224 SER B C 1
ATOM 4831 O O . SER B 1 224 ? 1.798 -21.766 -22.656 1 88.94 224 SER B O 1
ATOM 4833 N N . GLY B 1 225 ? 2.814 -20.547 -24.266 1 89.56 225 GLY B N 1
ATOM 4834 C CA . GLY B 1 225 ? 3.445 -19.672 -23.297 1 89.56 225 GLY B CA 1
ATOM 4835 C C . GLY B 1 225 ? 4.438 -18.703 -23.906 1 89.56 225 GLY B C 1
ATOM 4836 O O . GLY B 1 225 ? 4.441 -18.5 -25.125 1 89.56 225 GLY B O 1
ATOM 4837 N N . ASP B 1 226 ? 5.207 -18.172 -23.094 1 86.12 226 ASP B N 1
ATOM 4838 C CA . ASP B 1 226 ? 6.043 -17.031 -23.484 1 86.12 226 ASP B CA 1
ATOM 4839 C C . ASP B 1 226 ? 7.195 -17.484 -24.391 1 86.12 226 ASP B C 1
ATOM 4841 O O . ASP B 1 226 ? 7.719 -16.703 -25.172 1 86.12 226 ASP B O 1
ATOM 4845 N N . ILE B 1 227 ? 7.574 -18.797 -24.344 1 93.19 227 ILE B N 1
ATOM 4846 C CA . ILE B 1 227 ? 8.734 -19.203 -25.125 1 93.19 227 ILE B CA 1
ATOM 4847 C C . ILE B 1 227 ? 8.297 -20.188 -26.219 1 93.19 227 ILE B C 1
ATOM 4849 O O . ILE B 1 227 ? 9.117 -20.953 -26.734 1 93.19 227 ILE B O 1
ATOM 4853 N N . ASP B 1 228 ? 7.016 -20.188 -26.484 1 95.12 228 ASP B N 1
ATOM 4854 C CA . ASP B 1 228 ? 6.449 -21.078 -27.5 1 95.12 228 ASP B CA 1
ATOM 4855 C C . ASP B 1 228 ? 7.211 -20.969 -28.812 1 95.12 228 ASP B C 1
ATOM 4857 O O . ASP B 1 228 ? 7.66 -21.969 -29.359 1 95.12 228 ASP B O 1
ATOM 4861 N N . GLY B 1 229 ? 7.371 -19.766 -29.297 1 95.56 229 GLY B N 1
ATOM 4862 C CA . GLY B 1 229 ? 8.086 -19.531 -30.547 1 95.56 229 GLY B CA 1
ATOM 4863 C C . GLY B 1 229 ? 9.523 -20 -30.5 1 95.56 229 GLY B C 1
ATOM 4864 O O . GLY B 1 229 ? 10.008 -20.625 -31.438 1 95.56 229 GLY B O 1
ATOM 4865 N N . ASP B 1 230 ? 10.18 -19.719 -29.453 1 97.06 230 ASP B N 1
ATOM 4866 C CA . ASP B 1 230 ? 11.578 -20.109 -29.297 1 97.06 230 ASP B CA 1
ATOM 4867 C C . ASP B 1 230 ? 11.742 -21.625 -29.328 1 97.06 230 ASP B C 1
ATOM 4869 O O . ASP B 1 230 ? 12.711 -22.141 -29.891 1 97.06 230 ASP B O 1
ATOM 4873 N N . LEU B 1 231 ? 10.836 -22.312 -28.766 1 98.25 231 LEU B N 1
ATOM 4874 C CA . LEU B 1 231 ? 10.898 -23.766 -28.719 1 98.25 231 LEU B CA 1
ATOM 4875 C C . LEU B 1 231 ? 10.719 -24.375 -30.109 1 98.25 231 LEU B C 1
ATOM 4877 O O . LEU B 1 231 ? 11.422 -25.312 -30.484 1 98.25 231 LEU B O 1
ATOM 4881 N N . ARG B 1 232 ? 9.781 -23.859 -30.797 1 97.81 232 ARG B N 1
ATOM 4882 C CA . ARG B 1 232 ? 9.539 -24.344 -32.156 1 97.81 232 ARG B CA 1
ATOM 4883 C C . ARG B 1 232 ? 10.766 -24.109 -33.031 1 97.81 232 ARG B C 1
ATOM 4885 O O . ARG B 1 232 ? 11.133 -24.984 -33.844 1 97.81 232 ARG B O 1
ATOM 4892 N N . GLN B 1 233 ? 11.328 -22.953 -32.844 1 98.06 233 GLN B N 1
ATOM 4893 C CA . GLN B 1 233 ? 12.547 -22.656 -33.594 1 98.06 233 GLN B CA 1
ATOM 4894 C C . GLN B 1 233 ? 13.672 -23.609 -33.219 1 98.06 233 GLN B C 1
ATOM 4896 O O . GLN B 1 233 ? 14.461 -24.031 -34.062 1 98.06 233 GLN B O 1
ATOM 4901 N N . MET B 1 234 ? 13.75 -23.906 -32 1 98.19 234 MET B N 1
ATOM 4902 C CA . MET B 1 234 ? 14.766 -24.828 -31.516 1 98.19 234 MET B CA 1
ATOM 4903 C C . MET B 1 234 ? 14.609 -26.203 -32.188 1 98.19 234 MET B C 1
ATOM 4905 O O . MET B 1 234 ? 15.602 -26.828 -32.531 1 98.19 234 MET B O 1
ATOM 4909 N N . VAL B 1 235 ? 13.43 -26.703 -32.344 1 98.44 235 VAL B N 1
ATOM 4910 C CA . VAL B 1 235 ? 13.141 -28 -32.938 1 98.44 235 VAL B CA 1
ATOM 4911 C C . VAL B 1 235 ? 13.625 -28.016 -34.375 1 98.44 235 VAL B C 1
ATOM 4913 O O . VAL B 1 235 ? 14.188 -29.016 -34.844 1 98.44 235 VAL B O 1
ATOM 4916 N N . ILE B 1 236 ? 13.438 -26.906 -35.062 1 97.88 236 ILE B N 1
ATOM 4917 C CA . ILE B 1 236 ? 13.875 -26.781 -36.438 1 97.88 236 ILE B CA 1
ATOM 4918 C C . ILE B 1 236 ? 15.406 -26.766 -36.5 1 97.88 236 ILE B C 1
ATOM 4920 O O . ILE B 1 236 ? 16.016 -27.5 -37.281 1 97.88 236 ILE B O 1
ATOM 4924 N N . ASN B 1 237 ? 16 -25.938 -35.656 1 98.12 237 ASN B N 1
ATOM 4925 C CA . ASN B 1 237 ? 17.453 -25.797 -35.625 1 98.12 237 ASN B CA 1
ATOM 4926 C C . ASN B 1 237 ? 18.141 -27.125 -35.344 1 98.12 237 ASN B C 1
ATOM 4928 O O . ASN B 1 237 ? 19.203 -27.406 -35.875 1 98.12 237 ASN B O 1
ATOM 4932 N N . GLU B 1 238 ? 17.531 -27.875 -34.5 1 97.94 238 GLU B N 1
ATOM 4933 C CA . GLU B 1 238 ? 18.141 -29.125 -34.062 1 97.94 238 GLU B CA 1
ATOM 4934 C C . GLU B 1 238 ? 17.688 -30.297 -34.938 1 97.94 238 GLU B C 1
ATOM 4936 O O . GLU B 1 238 ? 18.062 -31.438 -34.688 1 97.94 238 GLU B O 1
ATOM 4941 N N . LYS B 1 239 ? 16.859 -30.047 -35.906 1 97.44 239 LYS B N 1
ATOM 4942 C CA . LYS B 1 239 ? 16.359 -31.031 -36.875 1 97.44 239 LYS B CA 1
ATOM 4943 C C . LYS B 1 239 ? 15.586 -32.156 -36.188 1 97.44 239 LYS B C 1
ATOM 4945 O O . LYS B 1 239 ? 15.828 -33.344 -36.438 1 97.44 239 LYS B O 1
ATOM 4950 N N . LEU B 1 240 ? 14.703 -31.703 -35.312 1 98.19 240 LEU B N 1
ATOM 4951 C CA . LEU B 1 240 ? 13.93 -32.656 -34.531 1 98.19 240 LEU B CA 1
ATOM 4952 C C . LEU B 1 240 ? 12.453 -32.594 -34.906 1 98.19 240 LEU B C 1
ATOM 4954 O O . LEU B 1 240 ? 11.602 -33.031 -34.125 1 98.19 240 LEU B O 1
ATOM 4958 N N . GLU B 1 241 ? 12.102 -32.156 -36.031 1 97.38 241 GLU B N 1
ATOM 4959 C CA . GLU B 1 241 ? 10.719 -31.906 -36.469 1 97.38 241 GLU B CA 1
ATOM 4960 C C . GLU B 1 241 ? 9.93 -33.219 -36.531 1 97.38 241 GLU B C 1
ATOM 4962 O O . GLU B 1 241 ? 8.719 -33.219 -36.344 1 97.38 241 GLU B O 1
ATOM 4967 N N . LYS B 1 242 ? 10.625 -34.281 -36.75 1 96.56 242 LYS B N 1
ATOM 4968 C CA . LYS B 1 242 ? 9.945 -35.562 -36.875 1 96.56 242 LYS B CA 1
ATOM 4969 C C . LYS B 1 242 ? 9.664 -36.156 -35.5 1 96.56 242 LYS B C 1
ATOM 4971 O O . LYS B 1 242 ? 8.805 -37.031 -35.375 1 96.56 242 LYS B O 1
ATOM 4976 N N . GLN B 1 243 ? 10.289 -35.75 -34.5 1 97.62 243 GLN B N 1
ATOM 4977 C CA . GLN B 1 243 ? 10.195 -36.344 -33.156 1 97.62 243 GLN B CA 1
ATOM 4978 C C . GLN B 1 243 ? 9.344 -35.5 -32.25 1 97.62 243 GLN B C 1
ATOM 4980 O O . GLN B 1 243 ? 8.766 -36 -31.266 1 97.62 243 GLN B O 1
ATOM 4985 N N . VAL B 1 244 ? 9.359 -34.188 -32.5 1 98.31 244 VAL B N 1
ATOM 4986 C CA . VAL B 1 244 ? 8.711 -33.281 -31.547 1 98.31 244 VAL B CA 1
ATOM 4987 C C . VAL B 1 244 ? 7.48 -32.656 -32.188 1 98.31 244 VAL B C 1
ATOM 4989 O O . VAL B 1 244 ? 7.57 -32.062 -33.281 1 98.31 244 VAL B O 1
ATOM 4992 N N . GLU B 1 245 ? 6.359 -32.812 -31.516 1 96.81 245 GLU B N 1
ATOM 4993 C CA . GLU B 1 245 ? 5.098 -32.25 -32 1 96.81 245 GLU B CA 1
ATOM 4994 C C . GLU B 1 245 ? 4.473 -31.297 -31 1 96.81 245 GLU B C 1
ATOM 4996 O O . GLU B 1 245 ? 4.363 -31.625 -29.812 1 96.81 245 GLU B O 1
ATOM 5001 N N . PHE B 1 246 ? 4.145 -30.141 -31.5 1 97.06 246 PHE B N 1
ATOM 5002 C CA . PHE B 1 246 ? 3.426 -29.156 -30.703 1 97.06 246 PHE B CA 1
ATOM 5003 C C . PHE B 1 246 ? 1.938 -29.172 -31.031 1 97.06 246 PHE B C 1
ATOM 5005 O O . PHE B 1 246 ? 1.555 -29.031 -32.188 1 97.06 246 PHE B O 1
ATOM 5012 N N . LEU B 1 247 ? 1.121 -29.266 -30.016 1 93.38 247 LEU B N 1
ATOM 5013 C CA . LEU B 1 247 ? -0.313 -29.344 -30.266 1 93.38 247 LEU B CA 1
ATOM 5014 C C . LEU B 1 247 ? -1.008 -28.047 -29.859 1 93.38 247 LEU B C 1
ATOM 5016 O O . LEU B 1 247 ? -2.205 -27.891 -30.109 1 93.38 247 LEU B O 1
ATOM 5020 N N . GLY B 1 248 ? -0.231 -27.141 -29.281 1 89.75 248 GLY B N 1
ATOM 5021 C CA . GLY B 1 248 ? -0.834 -25.891 -28.812 1 89.75 248 GLY B CA 1
ATOM 5022 C C . GLY B 1 248 ? -1.697 -26.078 -27.578 1 89.75 248 GLY B C 1
ATOM 5023 O O . GLY B 1 248 ? -1.616 -27.109 -26.906 1 89.75 248 GLY B O 1
ATOM 5024 N N . TRP B 1 249 ? -2.377 -25.094 -27.25 1 82.56 249 TRP B N 1
ATOM 5025 C CA . TRP B 1 249 ? -3.254 -25.141 -26.094 1 82.56 249 TRP B CA 1
ATOM 5026 C C . TRP B 1 249 ? -4.484 -25.984 -26.359 1 82.56 249 TRP B C 1
ATOM 5028 O O . TRP B 1 249 ? -5.094 -25.891 -27.438 1 82.56 249 TRP B O 1
ATOM 5038 N N . LEU B 1 250 ? -4.777 -26.875 -25.438 1 77.12 250 LEU B N 1
ATOM 5039 C CA . LEU B 1 250 ? -5.965 -27.719 -25.516 1 77.12 250 LEU B CA 1
ATOM 5040 C C . LEU B 1 250 ? -6.789 -27.625 -24.234 1 77.12 250 LEU B C 1
ATOM 5042 O O . LEU B 1 250 ? -6.23 -27.484 -23.141 1 77.12 250 LEU B O 1
ATOM 5046 N N . PRO B 1 251 ? -8.102 -27.656 -24.438 1 70.75 251 PRO B N 1
ATOM 5047 C CA . PRO B 1 251 ? -8.93 -27.75 -23.219 1 70.75 251 PRO B CA 1
ATOM 5048 C C . PRO B 1 251 ? -8.68 -29.047 -22.453 1 70.75 251 PRO B C 1
ATOM 5050 O O . PRO B 1 251 ? -8.227 -30.047 -23.016 1 70.75 251 PRO B O 1
ATOM 5053 N N . PHE B 1 252 ? -8.914 -29.031 -21.172 1 66.25 252 PHE B N 1
ATOM 5054 C CA . PHE B 1 252 ? -8.633 -30.141 -20.266 1 66.25 252 PHE B CA 1
ATOM 5055 C C . PHE B 1 252 ? -9.258 -31.422 -20.781 1 66.25 252 PHE B C 1
ATOM 5057 O O . PHE B 1 252 ? -8.641 -32.5 -20.734 1 66.25 252 PHE B O 1
ATOM 5064 N N . GLU B 1 253 ? -10.445 -31.297 -21.359 1 65.38 253 GLU B N 1
ATOM 5065 C CA . GLU B 1 253 ? -11.203 -32.469 -21.812 1 65.38 253 GLU B CA 1
ATOM 5066 C C . GLU B 1 253 ? -10.516 -33.125 -23 1 65.38 253 GLU B C 1
ATOM 5068 O O . GLU B 1 253 ? -10.695 -34.312 -23.234 1 65.38 253 GLU B O 1
ATOM 5073 N N . GLU B 1 254 ? -9.719 -32.312 -23.641 1 72.94 254 GLU B N 1
ATOM 5074 C CA . GLU B 1 254 ? -9.055 -32.812 -24.844 1 72.94 254 GLU B CA 1
ATOM 5075 C C . GLU B 1 254 ? -7.656 -33.344 -24.516 1 72.94 254 GLU B C 1
ATOM 5077 O O . GLU B 1 254 ? -7.062 -34.062 -25.312 1 72.94 254 GLU B O 1
ATOM 5082 N N . LEU B 1 255 ? -7.207 -33.031 -23.359 1 75.69 255 LEU B N 1
ATOM 5083 C CA . LEU B 1 255 ? -5.859 -33.406 -22.969 1 75.69 255 LEU B CA 1
ATOM 5084 C C . LEU B 1 255 ? -5.742 -34.938 -22.844 1 75.69 255 LEU B C 1
ATOM 5086 O O . LEU B 1 255 ? -4.734 -35.5 -23.25 1 75.69 255 LEU B O 1
ATOM 5090 N N . SER B 1 256 ? -6.836 -35.5 -22.359 1 72.69 256 SER B N 1
ATOM 5091 C CA . SER B 1 256 ? -6.816 -36.938 -22.094 1 72.69 256 SER B CA 1
ATOM 5092 C C . SER B 1 256 ? -6.605 -37.75 -23.375 1 72.69 256 SER B C 1
ATOM 5094 O O . SER B 1 256 ? -5.898 -38.75 -23.375 1 72.69 256 SER B O 1
ATOM 5096 N N . LYS B 1 257 ? -7.098 -37.219 -24.422 1 76 257 LYS B N 1
ATOM 5097 C CA . LYS B 1 257 ? -7.008 -37.938 -25.688 1 76 257 LYS B CA 1
ATOM 5098 C C . LYS B 1 257 ? -5.555 -38.094 -26.141 1 76 257 LYS B C 1
ATOM 5100 O O . LYS B 1 257 ? -5.152 -39.156 -26.609 1 76 257 LYS B O 1
ATOM 5105 N N . HIS B 1 258 ? -4.836 -37.094 -25.953 1 79.69 258 HIS B N 1
ATOM 5106 C CA . HIS B 1 258 ? -3.451 -37.125 -26.406 1 79.69 258 HIS B CA 1
ATOM 5107 C C . HIS B 1 258 ? -2.531 -37.75 -25.359 1 79.69 258 HIS B C 1
ATOM 5109 O O . HIS B 1 258 ? -1.543 -38.406 -25.719 1 79.69 258 HIS B O 1
ATOM 5115 N N . ALA B 1 259 ? -2.93 -37.656 -24.188 1 85.31 259 ALA B N 1
ATOM 5116 C CA . ALA B 1 259 ? -2.127 -38.219 -23.094 1 85.31 259 ALA B CA 1
ATOM 5117 C C . ALA B 1 259 ? -2.262 -39.719 -23.016 1 85.31 259 ALA B C 1
ATOM 5119 O O . ALA B 1 259 ? -1.328 -40.438 -22.609 1 85.31 259 ALA B O 1
ATOM 5120 N N . THR B 1 260 ? -3.387 -40.219 -23.5 1 80.62 260 THR B N 1
ATOM 5121 C CA . THR B 1 260 ? -3.693 -41.625 -23.328 1 80.62 260 THR B CA 1
ATOM 5122 C C . THR B 1 260 ? -2.807 -42.5 -24.219 1 80.62 260 THR B C 1
ATOM 5124 O O . THR B 1 260 ? -2.67 -43.688 -24 1 80.62 260 THR B O 1
ATOM 5127 N N . ASN B 1 261 ? -2.166 -41.906 -25.203 1 87.31 261 ASN B N 1
ATOM 5128 C CA . ASN B 1 261 ? -1.268 -42.688 -26.047 1 87.31 261 ASN B CA 1
ATOM 5129 C C . ASN B 1 261 ? 0.187 -42.531 -25.609 1 87.31 261 ASN B C 1
ATOM 5131 O O . ASN B 1 261 ? 1.077 -43.188 -26.156 1 87.31 261 ASN B O 1
ATOM 5135 N N . ALA B 1 262 ? 0.357 -41.781 -24.625 1 95.31 262 ALA B N 1
ATOM 5136 C CA . ALA B 1 262 ? 1.72 -41.5 -24.172 1 95.31 262 ALA B CA 1
ATOM 5137 C C . ALA B 1 262 ? 2.199 -42.531 -23.156 1 95.31 262 ALA B C 1
ATOM 5139 O O . ALA B 1 262 ? 1.393 -43.281 -22.594 1 95.31 262 ALA B O 1
ATOM 5140 N N . HIS B 1 263 ? 3.541 -42.562 -23 1 96.62 263 HIS B N 1
ATOM 5141 C CA . HIS B 1 263 ? 4.133 -43.594 -22.156 1 96.62 263 HIS B CA 1
ATOM 5142 C C . HIS B 1 263 ? 4.684 -43 -20.859 1 96.62 263 HIS B C 1
ATOM 5144 O O . HIS B 1 263 ? 4.801 -43.719 -19.859 1 96.62 263 HIS B O 1
ATOM 5150 N N . VAL B 1 264 ? 5.051 -41.844 -20.906 1 97.75 264 VAL B N 1
ATOM 5151 C CA . VAL B 1 264 ? 5.613 -41.156 -19.75 1 97.75 264 VAL B CA 1
ATOM 5152 C C . VAL B 1 264 ? 5.371 -39.656 -19.859 1 97.75 264 VAL B C 1
ATOM 5154 O O . VAL B 1 264 ? 5.273 -39.125 -20.969 1 97.75 264 VAL B O 1
ATOM 5157 N N . GLY B 1 265 ? 5.109 -39.031 -18.719 1 98 265 GLY B N 1
ATOM 5158 C CA . GLY B 1 265 ? 4.926 -37.562 -18.688 1 98 265 GLY B CA 1
ATOM 5159 C C . GLY B 1 265 ? 6.109 -36.844 -18.078 1 98 265 GLY B C 1
ATOM 5160 O O . GLY B 1 265 ? 6.781 -37.375 -17.188 1 98 265 GLY B O 1
ATOM 5161 N N . LEU B 1 266 ? 6.277 -35.562 -18.547 1 98.44 266 LEU B N 1
ATOM 5162 C CA . LEU B 1 266 ? 7.383 -34.75 -18.047 1 98.44 266 LEU B CA 1
ATOM 5163 C C . LEU B 1 266 ? 6.871 -33.656 -17.094 1 98.44 266 LEU B C 1
ATOM 5165 O O . LEU B 1 266 ? 5.816 -33.094 -17.328 1 98.44 266 LEU B O 1
ATOM 5169 N N . CYS B 1 267 ? 7.574 -33.438 -16 1 98.06 267 CYS B N 1
ATOM 5170 C CA . CYS B 1 267 ? 7.359 -32.344 -15.086 1 98.06 267 CYS B CA 1
ATOM 5171 C C . CYS B 1 267 ? 8.68 -31.797 -14.562 1 98.06 267 CYS B C 1
ATOM 5173 O O . CYS B 1 267 ? 8.969 -31.891 -13.367 1 98.06 267 CYS B O 1
ATOM 5175 N N . LEU B 1 268 ? 9.398 -31.172 -15.492 1 97.81 268 LEU B N 1
ATOM 5176 C CA . LEU B 1 268 ? 10.727 -30.656 -15.164 1 97.81 268 LEU B CA 1
ATOM 5177 C C . LEU B 1 268 ? 10.695 -29.156 -14.922 1 97.81 268 LEU B C 1
ATOM 5179 O O . LEU B 1 268 ? 9.992 -28.422 -15.617 1 97.81 268 LEU B O 1
ATOM 5183 N N . LEU B 1 269 ? 11.367 -28.781 -13.867 1 95.88 269 LEU B N 1
ATOM 5184 C CA . LEU B 1 269 ? 11.484 -27.375 -13.5 1 95.88 269 LEU B CA 1
ATOM 5185 C C . LEU B 1 269 ? 12.93 -27.016 -13.188 1 95.88 269 LEU B C 1
ATOM 5187 O O . LEU B 1 269 ? 13.641 -27.781 -12.531 1 95.88 269 LEU B O 1
ATOM 5191 N N . GLU B 1 270 ? 13.359 -25.891 -13.727 1 94.12 270 GLU B N 1
ATOM 5192 C CA . GLU B 1 270 ? 14.672 -25.359 -13.367 1 94.12 270 GLU B CA 1
ATOM 5193 C C . GLU B 1 270 ? 14.609 -24.547 -12.078 1 94.12 270 GLU B C 1
ATOM 5195 O O . GLU B 1 270 ? 13.586 -23.938 -11.766 1 94.12 270 GLU B O 1
ATOM 5200 N N . ASN B 1 271 ? 15.688 -24.578 -11.32 1 91.62 271 ASN B N 1
ATOM 5201 C CA . ASN B 1 271 ? 15.742 -23.812 -10.078 1 91.62 271 ASN B CA 1
ATOM 5202 C C . ASN B 1 271 ? 15.914 -22.312 -10.344 1 91.62 271 ASN B C 1
ATOM 5204 O O . ASN B 1 271 ? 17 -21.766 -10.133 1 91.62 271 ASN B O 1
ATOM 5208 N N . MET B 1 272 ? 14.867 -21.688 -10.695 1 88.81 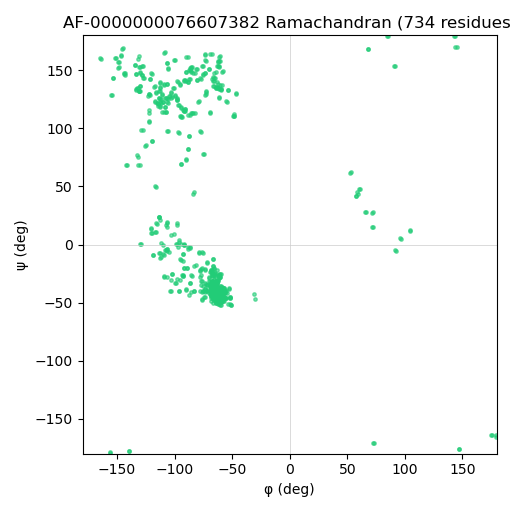272 MET B N 1
ATOM 5209 C CA . MET B 1 272 ? 14.914 -20.281 -11.078 1 88.81 272 MET B CA 1
ATOM 5210 C C . MET B 1 272 ? 14.281 -19.406 -10 1 88.81 272 MET B C 1
ATOM 5212 O O . MET B 1 272 ? 13.977 -18.234 -10.242 1 88.81 272 MET B O 1
ATOM 5216 N N . GLY B 1 273 ? 14.117 -19.938 -8.828 1 88.12 273 GLY B N 1
ATOM 5217 C CA . GLY B 1 273 ? 13.5 -19.188 -7.746 1 88.12 273 GLY B CA 1
ATOM 5218 C C . GLY B 1 273 ? 12.617 -20.047 -6.852 1 88.12 273 GLY B C 1
ATOM 5219 O O . GLY B 1 273 ? 12.242 -21.156 -7.227 1 88.12 273 GLY B O 1
ATOM 5220 N N . LEU B 1 274 ? 12.219 -19.453 -5.75 1 86.25 274 LEU B N 1
ATOM 5221 C CA . LEU B 1 274 ? 11.469 -20.188 -4.734 1 86.25 274 LEU B CA 1
ATOM 5222 C C . LEU B 1 274 ? 10.086 -20.562 -5.254 1 86.25 274 LEU B C 1
ATOM 5224 O O . LEU B 1 274 ? 9.5 -21.562 -4.809 1 86.25 274 LEU B O 1
ATOM 5228 N N . ASN B 1 275 ? 9.625 -19.781 -6.164 1 88.06 275 ASN B N 1
ATOM 5229 C CA . ASN B 1 275 ? 8.312 -20.109 -6.719 1 88.06 275 ASN B CA 1
ATOM 5230 C C . ASN B 1 275 ? 8.305 -21.469 -7.406 1 88.06 275 ASN B C 1
ATOM 5232 O O . ASN B 1 275 ? 7.387 -22.266 -7.203 1 88.06 275 ASN B O 1
ATOM 5236 N N . TYR B 1 276 ? 9.305 -21.703 -8.227 1 90.62 276 TYR B N 1
ATOM 5237 C CA . TYR B 1 276 ? 9.422 -23 -8.867 1 90.62 276 TYR B CA 1
ATOM 5238 C C . TYR B 1 276 ? 9.891 -24.062 -7.879 1 90.62 276 TYR B C 1
ATOM 5240 O O . TYR B 1 276 ? 9.398 -25.188 -7.891 1 90.62 276 TYR B O 1
ATOM 5248 N N . TYR B 1 277 ? 10.758 -23.703 -7.023 1 92.5 277 TYR B N 1
ATOM 5249 C CA . TYR B 1 277 ? 11.359 -24.641 -6.082 1 92.5 277 TYR B CA 1
ATOM 5250 C C . TYR B 1 277 ? 10.305 -25.234 -5.148 1 92.5 277 TYR B C 1
ATOM 5252 O O . TYR B 1 277 ? 10.398 -26.406 -4.762 1 92.5 277 TYR B O 1
ATOM 5260 N N . HIS B 1 278 ? 9.297 -24.484 -4.875 1 92.25 278 HIS B N 1
ATOM 5261 C CA . HIS B 1 278 ? 8.242 -24.938 -3.986 1 92.25 278 HIS B CA 1
ATOM 5262 C C . HIS B 1 278 ? 6.922 -25.109 -4.734 1 92.25 278 HIS B C 1
ATOM 5264 O O . HIS B 1 278 ? 5.852 -25.109 -4.125 1 92.25 278 HIS B O 1
ATOM 5270 N N . SER B 1 279 ? 7.043 -25.297 -5.969 1 92.25 279 SER B N 1
ATOM 5271 C CA . SER B 1 279 ? 5.828 -25.438 -6.762 1 92.25 279 SER B CA 1
ATOM 5272 C C . SER B 1 279 ? 5.336 -26.875 -6.773 1 92.25 279 SER B C 1
ATOM 5274 O O . SER B 1 279 ? 6.109 -27.797 -6.531 1 92.25 279 SER B O 1
ATOM 5276 N N . LEU B 1 280 ? 4.109 -26.969 -6.93 1 93.38 280 LEU B N 1
ATOM 5277 C CA . LEU B 1 280 ? 3.438 -28.234 -7.195 1 93.38 280 LEU B CA 1
ATOM 5278 C C . LEU B 1 280 ? 2.596 -28.156 -8.461 1 93.38 280 LEU B C 1
ATOM 5280 O O . LEU B 1 280 ? 1.382 -27.938 -8.391 1 93.38 280 LEU B O 1
ATOM 5284 N N . PRO B 1 281 ? 3.264 -28.406 -9.609 1 93.25 281 PRO B N 1
ATOM 5285 C CA . PRO B 1 281 ? 2.535 -28.281 -10.875 1 93.25 281 PRO B CA 1
ATOM 5286 C C . PRO B 1 281 ? 1.359 -29.25 -10.977 1 93.25 281 PRO B C 1
ATOM 5288 O O . PRO B 1 281 ? 1.438 -30.375 -10.477 1 93.25 281 PRO B O 1
ATOM 5291 N N . ASN B 1 282 ? 0.375 -28.859 -11.75 1 89.88 282 ASN B N 1
ATOM 5292 C CA . ASN B 1 282 ? -0.84 -29.656 -11.898 1 89.88 282 ASN B CA 1
ATOM 5293 C C . ASN B 1 282 ? -0.545 -31.016 -12.516 1 89.88 282 ASN B C 1
ATOM 5295 O O . ASN B 1 282 ? -1.225 -32 -12.219 1 89.88 282 ASN B O 1
ATOM 5299 N N . ARG B 1 283 ? 0.414 -31.047 -13.312 1 93 283 ARG B N 1
ATOM 5300 C CA . ARG B 1 283 ? 0.697 -32.281 -14.055 1 93 283 ARG B CA 1
ATOM 5301 C C . ARG B 1 283 ? 1.105 -33.406 -13.117 1 93 283 ARG B C 1
ATOM 5303 O O . ARG B 1 283 ? 0.9 -34.594 -13.422 1 93 283 ARG B O 1
ATOM 5310 N N . ILE B 1 284 ? 1.624 -33.062 -11.961 1 95.56 284 ILE B N 1
ATOM 5311 C CA . ILE B 1 284 ? 1.972 -34.062 -10.953 1 95.56 284 ILE B CA 1
ATOM 5312 C C . ILE B 1 284 ? 0.717 -34.812 -10.523 1 95.56 284 ILE B C 1
ATOM 5314 O O . ILE B 1 284 ? 0.779 -36 -10.203 1 95.56 284 ILE B O 1
ATOM 5318 N N . PHE B 1 285 ? -0.368 -34.156 -10.648 1 93.94 285 PHE B N 1
ATOM 5319 C CA . PHE B 1 285 ? -1.628 -34.75 -10.188 1 93.94 285 PHE B CA 1
ATOM 5320 C C . PHE B 1 285 ? -2.439 -35.281 -11.359 1 93.94 285 PHE B C 1
ATOM 5322 O O . PHE B 1 285 ? -3.266 -36.156 -11.195 1 93.94 285 PHE B O 1
ATOM 5329 N N . ASP B 1 286 ? -2.248 -34.75 -12.516 1 91.88 286 ASP B N 1
ATOM 5330 C CA . ASP B 1 286 ? -3.006 -35.156 -13.703 1 91.88 286 ASP B CA 1
ATOM 5331 C C . ASP B 1 286 ? -2.518 -36.5 -14.258 1 91.88 286 ASP B C 1
ATOM 5333 O O . ASP B 1 286 ? -3.322 -37.312 -14.68 1 91.88 286 ASP B O 1
ATOM 5337 N N . TYR B 1 287 ? -1.26 -36.719 -14.281 1 95.12 287 TYR B N 1
ATOM 5338 C CA . TYR B 1 287 ? -0.624 -37.812 -15 1 95.12 287 TYR B CA 1
ATOM 5339 C C . TYR B 1 287 ? -1.075 -39.156 -14.438 1 95.12 287 TYR B C 1
ATOM 5341 O O . TYR B 1 287 ? -1.343 -40.094 -15.203 1 95.12 287 TYR B O 1
ATOM 5349 N N . PRO B 1 288 ? -1.192 -39.281 -13.141 1 95.19 288 PRO B N 1
ATOM 5350 C CA . PRO B 1 288 ? -1.637 -40.594 -12.625 1 95.19 288 PRO B CA 1
ATOM 5351 C C . PRO B 1 288 ? -2.967 -41.031 -13.219 1 95.19 288 PRO B C 1
ATOM 5353 O O . PRO B 1 288 ? -3.104 -42.188 -13.633 1 95.19 288 PRO B O 1
ATOM 5356 N N . ALA B 1 289 ? -3.879 -40.156 -13.367 1 91.31 289 ALA B N 1
ATOM 5357 C CA . ALA B 1 289 ? -5.184 -40.5 -13.938 1 91.31 289 ALA B CA 1
ATOM 5358 C C . ALA B 1 289 ? -5.062 -40.875 -15.414 1 91.31 289 ALA B C 1
ATOM 5360 O O . ALA B 1 289 ? -5.906 -41.594 -15.945 1 91.31 289 ALA B O 1
ATOM 5361 N N . MET B 1 290 ? -4.043 -40.406 -15.984 1 91.62 290 MET B N 1
ATOM 5362 C CA . MET B 1 290 ? -3.822 -40.656 -17.406 1 91.62 290 MET B CA 1
ATOM 5363 C C . MET B 1 290 ? -2.965 -41.906 -17.625 1 91.62 290 MET B C 1
ATOM 5365 O O . MET B 1 290 ? -2.625 -42.219 -18.75 1 91.62 290 MET B O 1
ATOM 5369 N N . GLY B 1 291 ? -2.594 -42.5 -16.547 1 93.5 291 GLY B N 1
ATOM 5370 C CA . GLY B 1 291 ? -1.747 -43.688 -16.625 1 93.5 291 GLY B CA 1
ATOM 5371 C C . GLY B 1 291 ? -0.32 -43.375 -17.031 1 93.5 291 GLY B C 1
ATOM 5372 O O . GLY B 1 291 ? 0.343 -44.188 -17.688 1 93.5 291 GLY B O 1
ATOM 5373 N N . LEU B 1 292 ? 0.092 -42.219 -16.719 1 96.38 292 LEU B N 1
ATOM 5374 C CA . LEU B 1 292 ? 1.432 -41.781 -17.109 1 96.38 292 LEU B CA 1
ATOM 5375 C C . LEU B 1 292 ? 2.346 -41.688 -15.891 1 96.38 292 LEU B C 1
ATOM 5377 O O . LEU B 1 292 ? 2.102 -40.875 -15 1 96.38 292 LEU B O 1
ATOM 5381 N N . PRO B 1 293 ? 3.41 -42.562 -15.812 1 98 293 PRO B N 1
ATOM 5382 C CA . PRO B 1 293 ? 4.469 -42.219 -14.867 1 98 293 PRO B CA 1
ATOM 5383 C C . PRO B 1 293 ? 5.141 -40.875 -15.195 1 98 293 PRO B C 1
ATOM 5385 O O . PRO B 1 293 ? 5.105 -40.438 -16.344 1 98 293 PRO B O 1
ATOM 5388 N N . VAL B 1 294 ? 5.746 -40.312 -14.156 1 98.44 294 VAL B N 1
ATOM 5389 C CA . VAL B 1 294 ? 6.234 -38.938 -14.359 1 98.44 294 VAL B CA 1
ATOM 5390 C C . VAL B 1 294 ? 7.754 -38.906 -14.211 1 98.44 294 VAL B C 1
ATOM 5392 O O . VAL B 1 294 ? 8.32 -39.625 -13.367 1 98.44 294 VAL B O 1
ATOM 5395 N N . ILE B 1 295 ? 8.422 -38.219 -15.094 1 98.62 295 ILE B N 1
ATOM 5396 C CA . ILE B 1 295 ? 9.797 -37.75 -14.891 1 98.62 295 ILE B CA 1
ATOM 5397 C C . ILE B 1 295 ? 9.797 -36.344 -14.359 1 98.62 295 ILE B C 1
ATOM 5399 O O . ILE B 1 295 ? 9.461 -35.406 -15.086 1 98.62 295 ILE B O 1
ATOM 5403 N N . ALA B 1 296 ? 10.195 -36.188 -13.094 1 98.44 296 ALA B N 1
ATOM 5404 C CA . ALA B 1 296 ? 10.016 -34.875 -12.453 1 98.44 296 ALA B CA 1
ATOM 5405 C C . ALA B 1 296 ? 11.312 -34.438 -11.789 1 98.44 296 ALA B C 1
ATOM 5407 O O . ALA B 1 296 ? 12.172 -35.25 -11.461 1 98.44 296 ALA B O 1
ATOM 5408 N N . THR B 1 297 ? 11.445 -33.094 -11.695 1 97.56 297 THR B N 1
ATOM 5409 C CA . THR B 1 297 ? 12.547 -32.531 -10.922 1 97.56 297 THR B CA 1
ATOM 5410 C C . THR B 1 297 ? 12.375 -32.844 -9.438 1 97.56 297 THR B C 1
ATOM 5412 O O . THR B 1 297 ? 11.266 -32.781 -8.906 1 97.56 297 THR B O 1
ATOM 5415 N N . GLY B 1 298 ? 13.516 -33.094 -8.758 1 97.12 298 GLY B N 1
ATOM 5416 C CA . GLY B 1 298 ? 13.484 -33.5 -7.359 1 97.12 298 GLY B CA 1
ATOM 5417 C C . GLY B 1 298 ? 13.383 -32.344 -6.398 1 97.12 298 GLY B C 1
ATOM 5418 O O . GLY B 1 298 ? 14.148 -32.25 -5.43 1 97.12 298 GLY B O 1
ATOM 5419 N N . PHE B 1 299 ? 12.539 -31.391 -6.691 1 96.12 299 PHE B N 1
ATOM 5420 C CA . PHE B 1 299 ? 12.266 -30.312 -5.754 1 96.12 299 PHE B CA 1
ATOM 5421 C C . PHE B 1 299 ? 11.422 -30.797 -4.582 1 96.12 299 PHE B C 1
ATOM 5423 O O . PHE B 1 299 ? 10.711 -31.797 -4.703 1 96.12 299 PHE B O 1
ATOM 5430 N N . PRO B 1 300 ? 11.422 -30.125 -3.428 1 94.38 300 PRO B N 1
ATOM 5431 C CA . PRO B 1 300 ? 10.883 -30.688 -2.186 1 94.38 300 PRO B CA 1
ATOM 5432 C C . PRO B 1 300 ? 9.406 -31.047 -2.299 1 94.38 300 PRO B C 1
ATOM 5434 O O . PRO B 1 300 ? 9.016 -32.188 -1.982 1 94.38 300 PRO B O 1
ATOM 5437 N N . ASP B 1 301 ? 8.578 -30.156 -2.729 1 96.12 301 ASP B N 1
ATOM 5438 C CA . ASP B 1 301 ? 7.141 -30.391 -2.762 1 96.12 301 ASP B CA 1
ATOM 5439 C C . ASP B 1 301 ? 6.777 -31.453 -3.793 1 96.12 301 ASP B C 1
ATOM 5441 O O . ASP B 1 301 ? 5.902 -32.281 -3.553 1 96.12 301 ASP B O 1
ATOM 5445 N N . ILE B 1 302 ? 7.449 -31.453 -4.914 1 97.12 302 ILE B N 1
ATOM 5446 C CA . ILE B 1 302 ? 7.238 -32.469 -5.957 1 97.12 302 ILE B CA 1
ATOM 5447 C C . ILE B 1 302 ? 7.691 -33.812 -5.465 1 97.12 302 ILE B C 1
ATOM 5449 O O . ILE B 1 302 ? 6.965 -34.812 -5.594 1 97.12 302 ILE B O 1
ATOM 5453 N N . SER B 1 303 ? 8.867 -33.844 -4.855 1 97.38 303 SER B N 1
ATOM 5454 C CA . SER B 1 303 ? 9.445 -35.094 -4.367 1 97.38 303 SER B CA 1
ATOM 5455 C C . SER B 1 303 ? 8.555 -35.75 -3.322 1 97.38 303 SER B C 1
ATOM 5457 O O . SER B 1 303 ? 8.438 -36.969 -3.281 1 97.38 303 SER B O 1
ATOM 5459 N N . GLU B 1 304 ? 7.996 -34.938 -2.508 1 96.19 304 GLU B N 1
ATOM 5460 C CA . GLU B 1 304 ? 7.109 -35.469 -1.474 1 96.19 304 GLU B CA 1
ATOM 5461 C C . GLU B 1 304 ? 5.9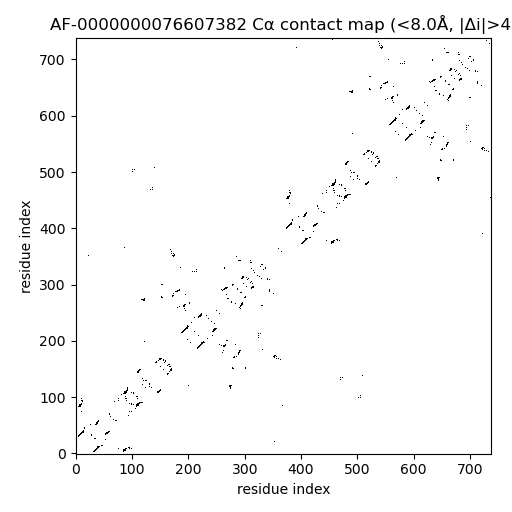77 -36.281 -2.084 1 96.19 304 GLU B C 1
ATOM 5463 O O . GLU B 1 304 ? 5.672 -37.375 -1.607 1 96.19 304 GLU B O 1
ATOM 5468 N N . ILE B 1 305 ? 5.41 -35.844 -3.127 1 96.56 305 ILE B N 1
ATOM 5469 C CA . ILE B 1 305 ? 4.27 -36.5 -3.754 1 96.56 305 ILE B CA 1
ATOM 5470 C C . ILE B 1 305 ? 4.75 -37.719 -4.523 1 96.56 305 ILE B C 1
ATOM 5472 O O . ILE B 1 305 ? 4.195 -38.812 -4.367 1 96.56 305 ILE B O 1
ATOM 5476 N N . VAL B 1 306 ? 5.785 -37.594 -5.312 1 98.06 306 VAL B N 1
ATOM 5477 C CA . VAL B 1 306 ? 6.25 -38.656 -6.203 1 98.06 306 VAL B CA 1
ATOM 5478 C C . VAL B 1 306 ? 6.777 -39.812 -5.379 1 98.06 306 VAL B C 1
ATOM 5480 O O . VAL B 1 306 ? 6.555 -40.969 -5.727 1 98.06 306 VAL B O 1
ATOM 5483 N N . VAL B 1 307 ? 7.457 -39.5 -4.297 1 97.62 307 VAL B N 1
ATOM 5484 C CA . VAL B 1 307 ? 8.031 -40.531 -3.441 1 97.62 307 VAL B CA 1
ATOM 5485 C C . VAL B 1 307 ? 6.926 -41.219 -2.654 1 97.62 307 VAL B C 1
ATOM 5487 O O . VAL B 1 307 ? 6.891 -42.469 -2.57 1 97.62 307 VAL B O 1
ATOM 5490 N N . LYS B 1 308 ? 6.047 -40.438 -2.105 1 97.31 308 LYS B N 1
ATOM 5491 C CA . LYS B 1 308 ? 4.973 -41 -1.28 1 97.31 308 LYS B CA 1
ATOM 5492 C C . LYS B 1 308 ? 4.105 -41.969 -2.078 1 97.31 308 LYS B C 1
ATOM 5494 O O . LYS B 1 308 ? 3.736 -43.031 -1.58 1 97.31 308 LYS B O 1
ATOM 5499 N N . TYR B 1 309 ? 3.85 -41.625 -3.314 1 97.5 309 TYR B N 1
ATOM 5500 C CA . TYR B 1 309 ? 2.908 -42.438 -4.09 1 97.5 309 TYR B CA 1
ATOM 5501 C C . TYR B 1 309 ? 3.637 -43.281 -5.125 1 97.5 309 TYR B C 1
ATOM 5503 O O . TYR B 1 309 ? 3.016 -44.062 -5.828 1 97.5 309 TYR B O 1
ATOM 5511 N N . LYS B 1 310 ? 4.934 -43.094 -5.207 1 97.75 310 LYS B N 1
ATOM 5512 C CA . LYS B 1 310 ? 5.777 -43.875 -6.109 1 97.75 310 LYS B CA 1
ATOM 5513 C C . LYS B 1 310 ? 5.246 -43.844 -7.539 1 97.75 310 LYS B C 1
ATOM 5515 O O . LYS B 1 310 ? 5.016 -44.875 -8.156 1 97.75 310 LYS B O 1
ATOM 5520 N N . THR B 1 311 ? 5.215 -42.625 -8.086 1 98.19 311 THR B N 1
ATOM 5521 C CA . THR B 1 311 ? 4.527 -42.438 -9.359 1 98.19 311 THR B CA 1
ATOM 5522 C C . THR B 1 311 ? 5.523 -42.125 -10.469 1 98.19 311 THR B C 1
ATOM 5524 O O . THR B 1 311 ? 5.133 -41.906 -11.617 1 98.19 311 THR B O 1
ATOM 5527 N N . GLY B 1 312 ? 6.785 -42.094 -10.18 1 98.31 312 GLY B N 1
ATOM 5528 C CA . GLY B 1 312 ? 7.707 -41.75 -11.242 1 98.31 312 GLY B CA 1
ATOM 5529 C C . GLY B 1 312 ? 9.156 -41.719 -10.797 1 98.31 312 GLY B C 1
ATOM 5530 O O . GLY B 1 312 ? 9.523 -42.375 -9.82 1 98.31 312 GLY B O 1
ATOM 5531 N N . ILE B 1 313 ? 9.984 -41.062 -11.68 1 98.38 313 ILE B N 1
ATOM 5532 C CA . ILE B 1 313 ? 11.422 -40.938 -11.453 1 98.38 313 ILE B CA 1
ATOM 5533 C C . ILE B 1 313 ? 11.773 -39.469 -11.211 1 98.38 313 ILE B C 1
ATOM 5535 O O . ILE B 1 313 ? 11.305 -38.562 -11.93 1 98.38 313 ILE B O 1
ATOM 5539 N N . LEU B 1 314 ? 12.547 -39.25 -10.164 1 98.31 314 LEU B N 1
ATOM 5540 C CA . LEU B 1 314 ? 13.008 -37.906 -9.844 1 98.31 314 LEU B CA 1
ATOM 5541 C C . LEU B 1 314 ? 14.398 -37.656 -10.422 1 98.31 314 LEU B C 1
ATOM 5543 O O . LEU B 1 314 ? 15.25 -38.531 -10.414 1 98.31 314 LEU B O 1
ATOM 5547 N N . LEU B 1 315 ? 14.555 -36.438 -10.992 1 97.12 315 LEU B N 1
ATOM 5548 C CA . LEU B 1 315 ? 15.836 -36 -11.547 1 97.12 315 LEU B CA 1
ATOM 5549 C C . LEU B 1 315 ? 16.344 -34.75 -10.844 1 97.12 315 LEU B C 1
ATOM 5551 O O . LEU B 1 315 ? 15.555 -33.875 -10.453 1 97.12 315 LEU B O 1
ATOM 5555 N N . ASN B 1 316 ? 17.656 -34.625 -10.719 1 92.31 316 ASN B N 1
ATOM 5556 C CA . ASN B 1 316 ? 18.266 -33.406 -10.148 1 92.31 316 ASN B CA 1
ATOM 5557 C C . ASN B 1 316 ? 19.125 -32.688 -11.172 1 92.31 316 ASN B C 1
ATOM 5559 O O . ASN B 1 316 ? 19.906 -31.797 -10.812 1 92.31 316 ASN B O 1
ATOM 5563 N N . SER B 1 317 ? 18.984 -33.156 -12.406 1 92.06 317 SER B N 1
ATOM 5564 C CA . SER B 1 317 ? 19.797 -32.562 -13.484 1 92.06 317 SER B CA 1
ATOM 5565 C C . SER B 1 317 ? 18.938 -32.188 -14.672 1 92.06 317 SER B C 1
ATOM 5567 O O . SER B 1 317 ? 17.906 -32.812 -14.945 1 92.06 317 SER B O 1
ATOM 5569 N N . MET B 1 318 ? 19.391 -31.109 -15.336 1 94.44 318 MET B N 1
ATOM 5570 C CA . MET B 1 318 ? 18.734 -30.688 -16.562 1 94.44 318 MET B CA 1
ATOM 5571 C C . MET B 1 318 ? 19.594 -31.031 -17.781 1 94.44 318 MET B C 1
ATOM 5573 O O . MET B 1 318 ? 19.375 -30.484 -18.875 1 94.44 318 MET B O 1
ATOM 5577 N N . GLU B 1 319 ? 20.484 -31.938 -17.516 1 96.81 319 GLU B N 1
ATOM 5578 C CA . GLU B 1 319 ? 21.297 -32.406 -18.641 1 96.81 319 GLU B CA 1
ATOM 5579 C C . GLU B 1 319 ? 20.484 -33.281 -19.578 1 96.81 319 GLU B C 1
ATOM 5581 O O . GLU B 1 319 ? 19.938 -34.312 -19.156 1 96.81 319 GLU B O 1
ATOM 5586 N N . PRO B 1 320 ? 20.5 -33 -20.891 1 98.19 320 PRO B N 1
ATOM 5587 C CA . PRO B 1 320 ? 19.672 -33.719 -21.844 1 98.19 320 PRO B CA 1
ATOM 5588 C C . PRO B 1 320 ? 19.922 -35.219 -21.812 1 98.19 320 PRO B C 1
ATOM 5590 O O . PRO B 1 320 ? 18.984 -36.031 -21.859 1 98.19 320 PRO B O 1
ATOM 5593 N N . LYS B 1 321 ? 21.156 -35.625 -21.672 1 98.06 321 LYS B N 1
ATOM 5594 C CA . LYS B 1 321 ? 21.484 -37.062 -21.672 1 98.06 321 LYS B CA 1
ATOM 5595 C C . LYS B 1 321 ? 20.875 -37.75 -20.469 1 98.06 321 LYS B C 1
ATOM 5597 O O . LYS B 1 321 ? 20.391 -38.875 -20.562 1 98.06 321 LYS B O 1
ATOM 5602 N N . GLU B 1 322 ? 20.953 -37.125 -19.359 1 98.06 322 GLU B N 1
ATOM 5603 C CA . GLU B 1 322 ? 20.375 -37.688 -18.156 1 98.06 322 GLU B CA 1
ATOM 5604 C C . GLU B 1 322 ? 18.859 -37.75 -18.234 1 98.06 322 GLU B C 1
ATOM 5606 O O . GLU B 1 322 ? 18.25 -38.719 -17.781 1 98.06 322 GLU B O 1
ATOM 5611 N N . ILE B 1 323 ? 18.25 -36.719 -18.812 1 98.5 323 ILE B N 1
ATOM 5612 C CA . ILE B 1 323 ? 16.812 -36.75 -19.031 1 98.5 323 ILE B CA 1
ATOM 5613 C C . ILE B 1 323 ? 16.438 -37.875 -19.953 1 98.5 323 ILE B C 1
ATOM 5615 O O . ILE B 1 323 ? 15.484 -38.625 -19.688 1 98.5 323 ILE B O 1
ATOM 5619 N N . ALA B 1 324 ? 17.219 -38.062 -21.016 1 98.5 324 ALA B N 1
ATOM 5620 C CA . ALA B 1 324 ? 16.969 -39.156 -21.984 1 98.5 324 ALA B CA 1
ATOM 5621 C C . ALA B 1 324 ? 17.062 -40.5 -21.312 1 98.5 324 ALA B C 1
ATOM 5623 O O . ALA B 1 324 ? 16.25 -41.406 -21.562 1 98.5 324 ALA B O 1
ATOM 5624 N N . GLU B 1 325 ? 18.062 -40.656 -20.484 1 98.06 325 GLU B N 1
ATOM 5625 C CA . GLU B 1 325 ? 18.25 -41.906 -19.781 1 98.06 325 GLU B CA 1
ATOM 5626 C C . GLU B 1 325 ? 17.062 -42.219 -18.859 1 98.06 325 GLU B C 1
ATOM 5628 O O . GLU B 1 325 ? 16.625 -43.375 -18.766 1 98.06 325 GLU B O 1
ATOM 5633 N N . ALA B 1 326 ? 16.594 -41.25 -18.188 1 98.19 326 ALA B N 1
ATOM 5634 C CA . ALA B 1 326 ? 15.445 -41.438 -17.297 1 98.19 326 ALA B CA 1
ATOM 5635 C C . ALA B 1 326 ? 14.203 -41.812 -18.109 1 98.19 326 ALA B C 1
ATOM 5637 O O . ALA B 1 326 ? 13.43 -42.688 -17.688 1 98.19 326 ALA B O 1
ATOM 5638 N N . ILE B 1 327 ? 14.008 -41.125 -19.219 1 98.12 3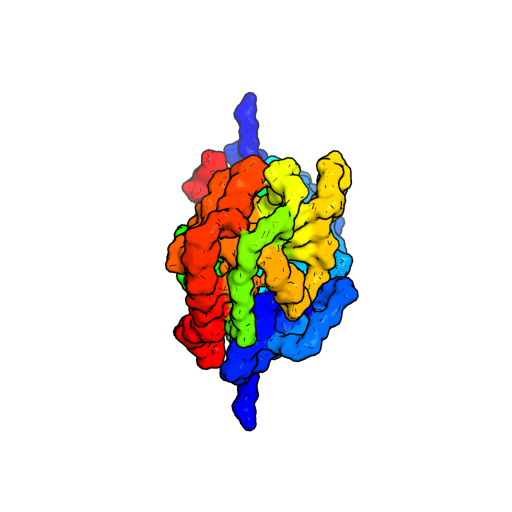27 ILE B N 1
ATOM 5639 C CA . ILE B 1 327 ? 12.883 -41.438 -20.094 1 98.12 327 ILE B CA 1
ATOM 5640 C C . ILE B 1 327 ? 12.961 -42.875 -20.562 1 98.12 327 ILE B C 1
ATOM 5642 O O . ILE B 1 327 ? 11.977 -43.625 -20.516 1 98.12 327 ILE B O 1
ATOM 5646 N N . LYS B 1 328 ? 14.117 -43.25 -21 1 97.38 328 LYS B N 1
ATOM 5647 C CA . LYS B 1 328 ? 14.32 -44.594 -21.469 1 97.38 328 LYS B CA 1
ATOM 5648 C C . LYS B 1 328 ? 14.016 -45.625 -20.375 1 97.38 328 LYS B C 1
ATOM 5650 O O . LYS B 1 328 ? 13.32 -46.625 -20.609 1 97.38 328 LYS B O 1
ATOM 5655 N N . THR B 1 329 ? 14.539 -45.375 -19.234 1 97.19 329 THR B N 1
ATOM 5656 C CA . THR B 1 329 ? 14.297 -46.25 -18.094 1 97.19 329 THR B CA 1
ATOM 5657 C C . THR B 1 329 ? 12.805 -46.375 -17.797 1 97.19 329 THR B C 1
ATOM 5659 O O . THR B 1 329 ? 12.281 -47.469 -17.609 1 97.19 329 THR B O 1
ATOM 5662 N N . ALA B 1 330 ? 12.141 -45.312 -17.828 1 97.5 330 ALA B N 1
ATOM 5663 C CA . ALA B 1 330 ? 10.719 -45.25 -17.516 1 97.5 330 ALA B CA 1
ATOM 5664 C C . ALA B 1 330 ? 9.898 -46 -18.547 1 97.5 330 ALA B C 1
ATOM 5666 O O . ALA B 1 330 ? 8.875 -46.625 -18.219 1 97.5 330 ALA B O 1
ATOM 5667 N N . CYS B 1 331 ? 10.344 -45.969 -19.75 1 96.81 331 CYS B N 1
ATOM 5668 C CA . CYS B 1 331 ? 9.547 -46.531 -20.844 1 96.81 331 CYS B CA 1
ATOM 5669 C C . CYS B 1 331 ? 9.898 -48 -21.109 1 96.81 331 CYS B C 1
ATOM 5671 O O . CYS B 1 331 ? 9.062 -48.75 -21.594 1 96.81 331 CYS B O 1
ATOM 5673 N N . GLU B 1 332 ? 11.078 -48.375 -20.656 1 94.25 332 GLU B N 1
ATOM 5674 C CA . GLU B 1 332 ? 11.539 -49.688 -21.141 1 94.25 332 GLU B CA 1
ATOM 5675 C C . GLU B 1 332 ? 11.734 -50.656 -20 1 94.25 332 GLU B C 1
ATOM 5677 O O . GLU B 1 332 ? 11.945 -51.875 -20.234 1 94.25 332 GLU B O 1
ATOM 5682 N N . THR B 1 333 ? 11.664 -50.219 -18.828 1 94.19 333 THR B N 1
ATOM 5683 C CA . THR B 1 333 ? 11.844 -51.125 -17.688 1 94.19 333 THR B CA 1
ATOM 5684 C C . THR B 1 333 ? 10.516 -51.781 -17.297 1 94.19 333 THR B C 1
ATOM 5686 O O . THR B 1 333 ? 9.695 -51.156 -16.625 1 94.19 333 THR B O 1
ATOM 5689 N N . ALA B 1 334 ? 10.375 -53.031 -17.5 1 92 334 ALA B N 1
ATOM 5690 C CA . ALA B 1 334 ? 9.109 -53.719 -17.312 1 92 334 ALA B CA 1
ATOM 5691 C C . ALA B 1 334 ? 8.711 -53.781 -15.844 1 92 334 ALA B C 1
ATOM 5693 O O . ALA B 1 334 ? 7.551 -53.531 -15.5 1 92 334 ALA B O 1
ATOM 5694 N N . ASP B 1 335 ? 9.648 -54.062 -14.984 1 93.19 335 ASP B N 1
ATOM 5695 C CA . ASP B 1 335 ? 9.367 -54.156 -13.555 1 93.19 335 ASP B CA 1
ATOM 5696 C C . ASP B 1 335 ? 8.859 -52.844 -13 1 93.19 335 ASP B C 1
ATOM 5698 O O . ASP B 1 335 ? 7.922 -52.812 -12.203 1 93.19 335 ASP B O 1
ATOM 5702 N N . LEU B 1 336 ? 9.508 -51.844 -13.414 1 94.69 336 LEU B N 1
ATOM 5703 C CA . LEU B 1 336 ? 9.102 -50.531 -12.969 1 94.69 336 LEU B CA 1
ATOM 5704 C C . LEU B 1 336 ? 7.695 -50.188 -13.469 1 94.69 336 LEU B C 1
ATOM 5706 O O . LEU B 1 336 ? 6.883 -49.625 -12.719 1 94.69 336 LEU B O 1
ATOM 5710 N N . ARG B 1 337 ? 7.43 -50.469 -14.633 1 95.19 337 ARG B N 1
ATOM 5711 C CA . ARG B 1 337 ? 6.129 -50.188 -15.227 1 95.19 337 ARG B CA 1
ATOM 5712 C C . ARG B 1 337 ? 5.027 -51.031 -14.562 1 95.19 337 ARG B C 1
ATOM 5714 O O . ARG B 1 337 ? 3.904 -50.531 -14.391 1 95.19 337 ARG B O 1
ATOM 5721 N N . ASN B 1 338 ? 5.359 -52.188 -14.203 1 94.25 338 ASN B N 1
ATOM 5722 C CA . ASN B 1 338 ? 4.406 -53.031 -13.469 1 94.25 338 ASN B CA 1
ATOM 5723 C C . ASN B 1 338 ? 4.09 -52.438 -12.094 1 94.25 338 ASN B C 1
ATOM 5725 O O . ASN B 1 338 ? 2.945 -52.469 -11.641 1 94.25 338 ASN B O 1
ATOM 5729 N N . GLU B 1 339 ? 5.051 -52 -11.469 1 95.81 339 GLU B N 1
ATOM 5730 C CA . GLU B 1 339 ? 4.844 -51.312 -10.188 1 95.81 339 GLU B CA 1
ATOM 5731 C C . GLU B 1 339 ? 3.982 -50.062 -10.344 1 95.81 339 GLU B C 1
ATOM 5733 O O . GLU B 1 339 ? 3.086 -49.812 -9.539 1 95.81 339 GLU B O 1
ATOM 5738 N N . TRP B 1 340 ? 4.215 -49.312 -11.375 1 97.56 340 TRP B N 1
ATOM 5739 C CA . TRP B 1 340 ? 3.506 -48.062 -11.594 1 97.56 340 TRP B CA 1
ATOM 5740 C C . TRP B 1 340 ? 2.047 -48.312 -11.953 1 97.56 340 TRP B C 1
ATOM 5742 O O . TRP B 1 340 ? 1.178 -47.5 -11.68 1 97.56 340 TRP B O 1
ATOM 5752 N N . LYS B 1 341 ? 1.808 -49.406 -12.547 1 95.19 341 LYS B N 1
ATOM 5753 C CA . LYS B 1 341 ? 0.441 -49.75 -12.922 1 95.19 341 LYS B CA 1
ATOM 5754 C C . LYS B 1 341 ? -0.509 -49.625 -11.734 1 95.19 341 LYS B C 1
ATOM 5756 O O . LYS B 1 341 ? -1.571 -49 -11.852 1 95.19 341 LYS B O 1
ATOM 5761 N N . GLU B 1 342 ? -0.129 -50.125 -10.641 1 95.5 342 GLU B N 1
ATOM 5762 C CA . GLU B 1 342 ? -0.962 -50.094 -9.438 1 95.5 342 GLU B CA 1
ATOM 5763 C C . GLU B 1 342 ? -0.819 -48.75 -8.711 1 95.5 342 GLU B C 1
ATOM 5765 O O . GLU B 1 342 ? -1.799 -48.219 -8.195 1 95.5 342 GLU B O 1
ATOM 5770 N N . ASN B 1 343 ? 0.331 -48.25 -8.656 1 97.5 343 ASN B N 1
ATOM 5771 C CA . ASN B 1 343 ? 0.604 -47.031 -7.914 1 97.5 343 ASN B CA 1
ATOM 5772 C C . ASN B 1 343 ? -0.133 -45.844 -8.516 1 97.5 343 ASN B C 1
ATOM 5774 O O . ASN B 1 343 ? -0.64 -44.969 -7.781 1 97.5 343 ASN B O 1
ATOM 5778 N N . LEU B 1 344 ? -0.163 -45.781 -9.828 1 97.12 344 LEU B N 1
ATOM 5779 C CA . LEU B 1 344 ? -0.825 -44.656 -10.5 1 97.12 344 LEU B CA 1
ATOM 5780 C C . LEU B 1 344 ? -2.326 -44.656 -10.234 1 97.12 344 LEU B C 1
ATOM 5782 O O . LEU B 1 344 ? -2.928 -43.625 -9.992 1 97.12 344 LEU B O 1
ATOM 5786 N N . LYS B 1 345 ? -2.842 -45.812 -10.25 1 95 345 LYS B N 1
ATOM 5787 C CA . LYS B 1 345 ? -4.266 -45.969 -9.945 1 95 345 LYS B CA 1
ATOM 5788 C C . LYS B 1 345 ? -4.566 -45.5 -8.516 1 95 345 LYS B C 1
ATOM 5790 O O . LYS B 1 345 ? -5.523 -44.781 -8.281 1 95 345 LYS B O 1
ATOM 5795 N N . ARG B 1 346 ? -3.814 -45.938 -7.605 1 95.69 346 ARG B N 1
ATOM 5796 C CA . ARG B 1 346 ? -3.982 -45.562 -6.203 1 95.69 346 ARG B CA 1
ATOM 5797 C C . ARG B 1 346 ? -3.83 -44.062 -6.012 1 95.69 346 ARG B C 1
ATOM 5799 O O . ARG B 1 346 ? -4.621 -43.438 -5.305 1 95.69 346 ARG B O 1
ATOM 5806 N N . ALA B 1 347 ? -2.834 -43.531 -6.609 1 96.75 347 ALA B N 1
ATOM 5807 C CA . ALA B 1 347 ? -2.586 -42.094 -6.496 1 96.75 347 ALA B CA 1
ATOM 5808 C C . ALA B 1 347 ? -3.762 -41.281 -7.043 1 96.75 347 ALA B C 1
ATOM 5810 O O . ALA B 1 347 ? -4.195 -40.312 -6.422 1 96.75 347 ALA B O 1
ATOM 5811 N N . ALA B 1 348 ? -4.27 -41.656 -8.203 1 94.62 348 ALA B N 1
ATOM 5812 C CA . ALA B 1 348 ? -5.375 -40.938 -8.844 1 94.62 348 ALA B CA 1
ATOM 5813 C C . ALA B 1 348 ? -6.621 -40.969 -7.969 1 94.62 348 ALA B C 1
ATOM 5815 O O . ALA B 1 348 ? -7.426 -40.031 -7.992 1 94.62 348 ALA B O 1
ATOM 5816 N N . GLN B 1 349 ? -6.773 -41.969 -7.176 1 93.31 349 GLN B N 1
ATOM 5817 C CA . GLN B 1 349 ? -7.941 -42.125 -6.312 1 93.31 349 GLN B CA 1
ATOM 5818 C C . GLN B 1 349 ? -7.84 -41.219 -5.082 1 93.31 349 GLN B C 1
ATOM 5820 O O . GLN B 1 349 ? -8.852 -40.844 -4.488 1 93.31 349 GLN B O 1
ATOM 5825 N N . ILE B 1 350 ? -6.672 -40.875 -4.773 1 93.75 350 ILE B N 1
ATOM 5826 C CA . ILE B 1 350 ? -6.457 -40.094 -3.545 1 93.75 350 ILE B CA 1
ATOM 5827 C C . ILE B 1 350 ? -6.219 -38.625 -3.885 1 93.75 350 ILE B C 1
ATOM 5829 O O . ILE B 1 350 ? -6.719 -37.75 -3.191 1 93.75 350 ILE B O 1
ATOM 5833 N N . LEU B 1 351 ? -5.469 -38.375 -4.941 1 94.25 351 LEU B N 1
ATOM 5834 C CA . LEU B 1 351 ? -5.035 -37.031 -5.297 1 94.25 351 LEU B CA 1
ATOM 5835 C C . LEU B 1 351 ? -6.047 -36.375 -6.223 1 94.25 351 LEU B C 1
ATOM 5837 O O . LEU B 1 351 ? -5.754 -36.125 -7.398 1 94.25 351 LEU B O 1
ATOM 5841 N N . ASN B 1 352 ? -7.145 -36 -5.637 1 93.25 352 ASN B N 1
ATOM 5842 C CA . ASN B 1 352 ? -8.195 -35.375 -6.422 1 93.25 352 ASN B CA 1
ATOM 5843 C C . ASN B 1 352 ? -8.93 -34.312 -5.613 1 93.25 352 ASN B C 1
ATOM 5845 O O . ASN B 1 352 ? -8.742 -34.188 -4.402 1 93.25 352 ASN B O 1
ATOM 5849 N N . TRP B 1 353 ? -9.742 -33.5 -6.234 1 93.75 353 TRP B N 1
ATOM 5850 C CA . TRP B 1 353 ? -10.359 -32.312 -5.656 1 93.75 353 TRP B CA 1
ATOM 5851 C C . TRP B 1 353 ? -11.398 -32.688 -4.605 1 93.75 353 TRP B C 1
ATOM 5853 O O . TRP B 1 353 ? -11.594 -31.969 -3.625 1 93.75 353 TRP B O 1
ATOM 5863 N N . GLN B 1 354 ? -12.062 -33.812 -4.785 1 91.44 354 GLN B N 1
ATOM 5864 C CA . GLN B 1 354 ? -13.07 -34.25 -3.822 1 91.44 354 GLN B CA 1
ATOM 5865 C C . GLN B 1 354 ? -12.461 -34.438 -2.439 1 91.44 354 GLN B C 1
ATOM 5867 O O . GLN B 1 354 ? -13.07 -34.094 -1.427 1 91.44 354 GLN B O 1
ATOM 5872 N N . GLU B 1 355 ? -11.281 -34.938 -2.465 1 89.38 355 GLU B N 1
ATOM 5873 C CA . GLU B 1 355 ? -10.57 -35.125 -1.2 1 89.38 355 GLU B CA 1
ATOM 5874 C C . GLU B 1 355 ? -10.102 -33.781 -0.644 1 89.38 355 GLU B C 1
ATOM 5876 O O . GLU B 1 355 ? -10.133 -33.562 0.568 1 89.38 355 GLU B O 1
ATOM 5881 N N . GLU B 1 356 ? -9.617 -32.906 -1.532 1 90.19 356 GLU B N 1
ATOM 5882 C CA . GLU B 1 356 ? -9.18 -31.562 -1.12 1 90.19 356 GLU B CA 1
ATOM 5883 C C . GLU B 1 356 ? -10.336 -30.766 -0.537 1 90.19 356 GLU B C 1
ATOM 5885 O O . GLU B 1 356 ? -10.148 -29.953 0.375 1 90.19 356 GLU B O 1
ATOM 5890 N N . GLU B 1 357 ? -11.438 -30.938 -1.091 1 89.38 357 GLU B N 1
ATOM 5891 C CA . GLU B 1 357 ? -12.641 -30.219 -0.647 1 89.38 357 GLU B CA 1
ATOM 5892 C C . GLU B 1 357 ? -12.961 -30.547 0.808 1 89.38 357 GLU B C 1
ATOM 5894 O O . GLU B 1 357 ? -13.453 -29.688 1.545 1 89.38 357 GLU B O 1
ATOM 5899 N N . VAL B 1 358 ? -12.727 -31.719 1.203 1 85.69 358 VAL B N 1
ATOM 5900 C CA . VAL B 1 358 ? -12.969 -32.125 2.584 1 85.69 358 VAL B CA 1
ATOM 5901 C C . VAL B 1 358 ? -12.094 -31.297 3.525 1 85.69 358 VAL B C 1
ATOM 5903 O O . VAL B 1 358 ? -12.57 -30.797 4.547 1 85.69 358 VAL B O 1
ATOM 5906 N N . VAL B 1 359 ? -10.93 -31.141 3.135 1 79.94 359 VAL B N 1
ATOM 5907 C CA . VAL B 1 359 ? -9.977 -30.359 3.926 1 79.94 359 VAL B CA 1
ATOM 5908 C C . VAL B 1 359 ? -10.398 -28.891 3.943 1 79.94 359 VAL B C 1
ATOM 5910 O O . VAL B 1 359 ? -10.352 -28.234 4.988 1 79.94 359 VAL B O 1
ATOM 5913 N N . MET B 1 360 ? -10.797 -28.375 2.832 1 83.94 360 MET B N 1
ATOM 5914 C CA . MET B 1 360 ? -11.234 -26.984 2.707 1 83.94 360 MET B CA 1
ATOM 5915 C C . MET B 1 360 ? -12.414 -26.703 3.629 1 83.94 360 MET B C 1
ATOM 5917 O O . MET B 1 360 ? -12.469 -25.641 4.27 1 83.94 360 MET B O 1
ATOM 5921 N N . ASN B 1 361 ? -13.266 -27.609 3.678 1 81.5 361 ASN B N 1
ATOM 5922 C CA . ASN B 1 361 ? -14.477 -27.438 4.48 1 81.5 361 ASN B CA 1
ATOM 5923 C C . ASN B 1 361 ? -14.156 -27.406 5.973 1 81.5 361 ASN B C 1
ATOM 5925 O O . ASN B 1 361 ? -14.875 -26.781 6.754 1 81.5 361 ASN B O 1
ATOM 5929 N N . GLU B 1 362 ? -13.109 -28 6.34 1 76.06 362 GLU B N 1
ATOM 5930 C CA . GLU B 1 362 ?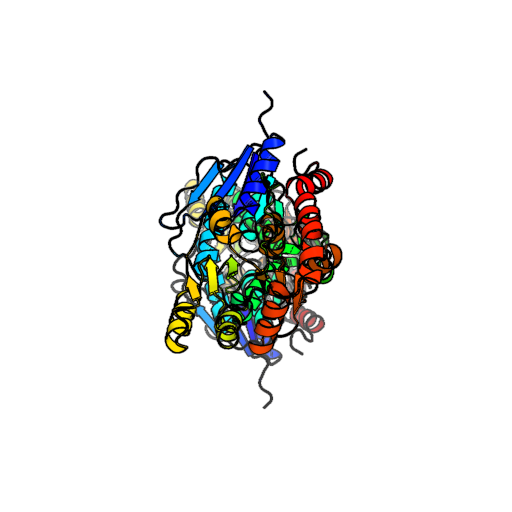 -12.688 -28 7.738 1 76.06 362 GLU B CA 1
ATOM 5931 C C . GLU B 1 362 ? -12.078 -26.656 8.141 1 76.06 362 GLU B C 1
ATOM 5933 O O . GLU B 1 362 ? -12.297 -26.188 9.258 1 76.06 362 GLU B O 1
ATOM 5938 N N . TYR B 1 363 ? -11.406 -26.047 7.32 1 69.12 363 TYR B N 1
ATOM 5939 C CA . TYR B 1 363 ? -10.641 -24.859 7.68 1 69.12 363 TYR B CA 1
ATOM 5940 C C . TYR B 1 363 ? -11.438 -23.594 7.379 1 69.12 363 TYR B C 1
ATOM 5942 O O . TYR B 1 363 ? -11.195 -22.547 7.984 1 69.12 363 TYR B O 1
ATOM 5950 N N . PHE B 1 364 ? -12.141 -23.75 6.473 1 66.88 364 PHE B N 1
ATOM 5951 C CA . PHE B 1 364 ? -12.938 -22.562 6.133 1 66.88 364 PHE B CA 1
ATOM 5952 C C . PHE B 1 364 ? -14.422 -22.844 6.316 1 66.88 364 PHE B C 1
ATOM 5954 O O . PHE B 1 364 ? -15.195 -22.766 5.359 1 66.88 364 PHE B O 1
ATOM 5961 N N . PRO B 1 365 ? -14.539 -23.469 7.711 1 58.16 365 PRO B N 1
ATOM 5962 C CA . PRO B 1 365 ? -15.977 -23.672 7.891 1 58.16 365 PRO B CA 1
ATOM 5963 C C . PRO B 1 365 ? -16.797 -22.406 7.609 1 58.16 365 PRO B C 1
ATOM 5965 O O . PRO B 1 365 ? -17.844 -22.469 6.977 1 58.16 365 PRO B O 1
ATOM 5968 N N . ASP B 1 366 ? -16.266 -21.328 8.359 1 56.12 366 ASP B N 1
ATOM 5969 C CA . ASP B 1 366 ? -16.922 -20.031 8.195 1 56.12 366 ASP B CA 1
ATOM 5970 C C . ASP B 1 366 ? -16.172 -19.172 7.172 1 56.12 366 ASP B C 1
ATOM 5972 O O . ASP B 1 366 ? -16.172 -17.953 7.277 1 56.12 366 ASP B O 1
ATOM 5976 N N . ILE B 1 367 ? -15.188 -19.719 6.75 1 49.75 367 ILE B N 1
ATOM 5977 C CA . ILE B 1 367 ? -15.039 -18.625 5.801 1 49.75 367 ILE B CA 1
ATOM 5978 C C . ILE B 1 367 ? -16.422 -18.062 5.441 1 49.75 367 ILE B C 1
ATOM 5980 O O . ILE B 1 367 ? -16.578 -16.859 5.262 1 49.75 367 ILE B O 1
ATOM 5984 N N . THR B 1 368 ? -17.516 -19.047 5.098 1 39.59 368 THR B N 1
ATOM 5985 C CA . THR B 1 368 ? -18.906 -19.031 4.652 1 39.59 368 THR B CA 1
ATOM 5986 C C . THR B 1 368 ? -19.859 -18.953 5.848 1 39.59 368 THR B C 1
ATOM 5988 O O . THR B 1 368 ? -21.016 -18.578 5.699 1 39.59 368 THR B O 1
ATOM 5991 N N . GLY B 1 369 ? -19.594 -19.75 6.926 1 35.94 369 GLY B N 1
ATOM 5992 C CA . GLY B 1 369 ? -20.672 -19.75 7.914 1 35.94 369 GLY B CA 1
ATOM 5993 C C . GLY B 1 369 ? -20.578 -18.609 8.898 1 35.94 369 GLY B C 1
ATOM 5994 O O . GLY B 1 369 ? -19.516 -18 9.062 1 35.94 369 GLY B O 1
#

Radius of gyration: 34.39 Å; Cα contacts (8 Å, |Δi|>4): 1403; chains: 2; bounding box: 72×107×72 Å

Secondary structure (DSSP, 8-state):
---PPEEEEE-SS-TTT-HHHHHHHHHHHHTT-EEEEEEE--TT-PPPTT-SSEEEEE--S--SHHHHHHHHHHHHHHHHHHS--SEEEEESHHHHHHHHHHHHHHT--EEEEESS-GGGSHHHHT-HHHHHHHHHHHHHHGGG--EEEES-HHHHHHHHHHH----EE----PPPPSSPPPPPPP-SS-EEEEES---TTSSHHHHHHHGGG-TT-EEEEE---TTHHHHHHHHHHTT-TTTEEEEE---HHHHHHHHTT-SEEEE-----SHHHHT---THHHHHHHTT--EEEE--HHHHHHHHHHT-EEEE----HHHHHHHHHHHHH-HHHHHHHHHHHHHHHHHSSHHHHHHHHHHH-TTT--/---PPEEEEE-SS-TTT-HHHHHHHHHHHHTT-EEEEEEE--TT-PPPTT-SSEEEEE--S--SHHHHHHHHHHHHHHHHHHS--SEEEEESGGGHHHHHHHHHHHT--EEEEESS-GGGSHHHHT-HHHHHHHHHHHHHHGGG--EEEES-HHHHHHHHHHH----EE----PPPPSSPPPPPPP-SS-EEEEES---TTSSHHHHHHHGGG-TT-EEEEE---TTHHHHHHHHHHTT-TTTEEEEE---HHHHHHHHTT-SEEEE-----SHHHHT---THHHHHHHTT--EEEE--HHHHHHHHHHT-EEEE----HHHHHHHHHHHHH-HHHHHHHHHHHHHHHHHSSHHHHHHHHHHH-TTT--

Solvent-accessible surface area (backbone atoms only — not comparable to full-atom values): 38606 Å² total; per-residue (Å²): 125,83,78,62,54,28,38,32,38,37,36,76,60,55,72,68,71,38,58,60,61,33,51,51,31,38,55,44,37,75,72,56,36,42,36,38,36,37,32,48,54,58,88,92,62,72,72,56,87,84,57,48,48,46,79,47,62,45,81,63,98,47,92,58,66,71,66,20,50,53,49,49,29,54,53,48,23,55,50,53,64,74,42,88,54,59,28,35,36,19,37,28,76,83,34,35,66,27,41,48,53,32,18,61,73,67,71,25,58,50,33,38,38,35,78,58,48,65,48,25,28,56,86,28,45,78,33,62,71,60,17,46,52,44,46,49,51,48,66,44,51,53,74,75,51,83,42,36,34,24,45,28,68,49,50,35,48,48,40,31,72,75,63,71,37,83,44,41,81,54,61,64,44,40,66,64,62,93,62,70,43,67,54,56,73,74,59,87,57,42,27,38,32,35,67,48,70,32,43,87,52,43,41,56,68,36,53,58,55,12,45,76,76,35,83,58,38,34,38,40,41,34,29,48,49,85,39,41,68,59,52,56,49,47,32,57,75,67,68,34,64,91,31,48,44,79,69,36,70,66,59,74,85,55,44,54,68,64,43,58,70,21,41,32,29,57,52,38,58,43,88,59,32,61,28,57,42,29,33,63,63,50,55,76,36,47,29,23,30,36,16,22,40,34,43,26,32,59,34,64,48,40,36,53,52,36,61,75,43,48,38,54,47,74,35,93,65,75,46,28,68,60,50,30,50,51,52,48,48,59,50,66,35,64,71,59,45,58,54,32,49,56,26,20,54,54,40,28,74,57,47,16,33,71,57,48,48,57,57,48,50,67,75,42,54,44,79,79,97,126,83,79,62,54,28,36,33,39,36,37,75,62,55,72,68,71,37,57,60,61,33,51,50,31,38,55,44,37,75,72,56,36,42,39,38,36,36,30,50,54,57,86,95,62,70,72,57,87,85,57,46,50,46,79,47,63,46,81,64,98,46,91,58,66,70,66,21,51,52,50,50,28,55,52,49,24,55,50,54,63,74,42,88,53,60,30,36,35,19,35,26,75,81,34,34,64,27,42,48,51,32,19,61,73,67,71,23,57,49,32,40,37,34,78,58,48,65,45,25,28,55,86,28,46,79,32,61,72,59,17,48,52,45,46,50,50,47,65,43,52,54,75,74,50,82,43,36,32,25,46,28,67,48,52,32,48,48,39,31,72,75,62,72,36,84,44,41,81,53,63,63,42,40,65,65,61,93,61,71,41,67,52,56,73,74,58,88,56,42,27,40,32,37,67,48,71,31,43,87,50,44,41,57,70,35,53,58,55,13,46,76,77,35,82,57,38,34,38,40,38,33,29,48,48,85,39,42,68,60,51,56,50,47,32,58,75,68,68,33,64,88,33,48,43,78,67,36,70,66,58,74,85,55,44,54,70,64,44,59,70,21,40,32,30,54,52,38,58,42,87,59,34,62,30,58,42,28,32,62,63,49,56,76,35,46,30,24,30,38,16,22,39,33,43,25,34,58,34,64,48,40,36,52,52,36,61,74,43,47,37,54,48,72,36,92,64,76,47,26,67,60,50,30,50,50,51,48,50,62,47,64,35,63,69,59,45,58,53,32,48,57,26,19,52,54,39,29,74,57,47,17,34,69,56,47,48,56,55,47,50,67,75,41,53,45,77,81,96

Foldseek 3Di:
DPPAAEEEEEDADDPQAPVLVQLVLVLVVVVGHQYEYEYADDPPGDRDPPRHHHYDYYYDPDSDDPVRLVRSLVVLLVVLQPDDHQEYEYEALSNQVSRVVSCVVVVHAYEYEYAFDPLWPLVNVVPVVSSVVSVVSCVVRLLPHDAYAYAFVLVQVVCCVPRVDHYHHQHRAAAQDPAFAFADAFDQEAEEEEEDEPDPFQLLLLQLLLCVVVVRYAYEYEEYYDCRVVSVVSCVVVVNVVRYYYPYHDDPVCVLVVLLRHRAYEGEGHPRGSRRLGHDDHCLRVNLSSNHAYEYECRPRSVVLCVVLVRHDYDPDSHSNVVNVRVCCSRPPPVSSVVNRVSSVVSSNQRHVVNSSVSVCVPPVPVRD/DPPAAEEEEEDADDPQAPVLVQLVLVLVVVVPHQYEYEYADDPPGDRDPPRHHHYDHYYDPDSDDPVRLVRSLVVLLVVLLPDDHQEYEYEALSNQVSQVVSCVVVVHAYEYEYAFDPLWPLVNVVPVVSSVVSVVSCVVRLLPHDAYAYAFVLVQVVCCVPRVDHYHHQHRAAAQDPAFAFADAFDQEAEEEEEDEPDPFQLLLLQLVLCVVVVRYAYEYEEYYDCRVVSVVSCVVVVNVVRYYYPYYDHPVCRLVVLLRHRAYEGEGHPRGSRRLGHDDHCLRVNLSSNHQYEYECRPRSVVLCVVLVRHDYDPDSHSNVVNVRVCCSRPPPVSSVVNRVSSVVSSNQRHNVNSSVSVCVVPVPVPD

InterPro domains:
  IPR001296 Glycosyl transferase, family 1 [PF00534] (186-345)
  IPR028098 Glycosyltransferase subfamily 4-like, N-terminal domain [PF13439] (20-164)
  IPR050194 Glycosyltransferase group 1 [PTHR45947] (2-356)